Protein AF-A0A953PW38-F1 (afdb_monomer)

pLDDT: mean 79.63, std 21.84, range [25.98, 98.81]

Solvent-accessible surface area (backbone atoms only — not comparable to full-atom values): 30858 Å² total; per-residue (Å²): 134,61,75,69,64,54,51,54,52,54,49,52,48,51,52,52,52,49,69,29,78,78,33,66,77,33,68,68,48,42,51,46,54,52,52,40,50,51,35,44,78,71,71,42,42,88,65,59,38,66,59,50,48,28,37,79,62,69,68,44,61,93,84,63,48,69,90,82,49,57,63,49,63,53,50,49,49,52,41,42,56,48,45,50,48,58,67,69,76,52,94,65,93,50,64,53,44,78,42,58,53,86,99,50,66,50,70,42,79,43,77,47,83,71,95,81,75,95,79,85,88,90,78,87,85,87,84,87,85,85,82,87,82,87,85,87,83,80,90,83,88,82,82,87,78,84,79,84,82,85,83,83,84,85,82,86,80,81,89,80,88,85,79,96,81,82,89,80,78,82,82,73,69,72,65,66,69,67,60,63,70,72,63,70,76,76,78,80,77,82,62,78,68,67,54,57,63,58,55,71,72,66,78,77,76,93,74,85,73,79,56,72,85,57,68,46,36,32,30,24,36,34,62,76,89,49,69,46,68,50,100,86,69,49,70,27,35,31,41,70,54,62,48,68,48,45,65,43,78,49,81,93,60,91,43,65,58,38,81,60,50,73,55,63,32,23,21,31,32,38,56,28,33,34,51,41,80,40,51,91,54,34,20,34,38,38,42,32,37,55,28,70,49,40,18,93,94,36,91,34,85,58,44,70,80,55,48,17,17,31,34,23,50,72,82,42,80,78,35,80,64,40,32,57,29,54,69,37,74,35,48,46,22,56,32,49,44,39,43,66,73,41,54,40,45,99,87,36,27,34,34,43,38,31,39,59,70,72,30,67,21,69,39,13,28,41,40,35,38,70,13,74,96,61,45,70,77,62,49,36,36,24,28,36,93,58,66,46,69,43,87,85,71,49,71,25,40,33,52,59,51,47,41,71,47,46,82,41,80,42,84,53,76,52,41,87,54,95,49,49,75,52,54,36,15,27,34,34,29,58,30,34,36,54,43,63,34,37,92,58,28,27,32,41,38,40,34,37,55,30,68,47,46,42,29,94,90,30,65,90,38,43,73,81,51,40,22,18,32,33,26,48,73,85,42,77,78,41,69,77,38,32,58,27,57,74,37,73,34,43,28,19,49,34,78,49,77,48,69,79,43,60,48,47,100,68,24,25,46,38,35,39,34,44,48,77,34,60,58,22,74,39,10,29,42,38,40,36,69,45,76,82,115

Foldseek 3Di:
DDPVVVLVLVVVLLVVLCPDPLNVVPPLLNQLSVVQSVCQVVVNQVVPDQLCCCCVRVPDDNPDDCQPDVVSVVSVVVSQVSLVVVVVVDPDDRQWRWHDDPPGSHIDTHGDDDPPPPPDDPDDDDDDDDDDDDDDDDDDDDDDDDDDDDDDDDDDDDDDDDDDDPPPPPPPPPPPVVVVVPPPPPPPPPPPPVVVVVVVVPPDDDDPPAPDQDKAKEFALFDAPDWDQFLQRDTHHYDDQKDDFHKDAAPDDPLAAFPTCVLVRIKGKFWMKGWAFHDFAKKKKKFKDAAQQEFPPHPDDDAPLQFFKWKAKVNHTPGHRDDNRVLQVHGSHMAMAMATRHGHDPVRTTMITIGGDNHMDMTRMMIIHGDVVRFDDKAKEFLASYWDQFPVRDIHHYHHQKHDFDKDFDQFQAPDDSGSVLQRIKGKAWMKGWAAAHWAWKKKKFKDFARDACDPNHVPGAPPQWFWWKDWPNHTPDHRDDRRVQQVHGRYMDMDMDTGDGARPSRTTMITTGTPHGMGMTGMMIMGGPRVD

Radius of gyration: 30.43 Å; Cα contacts (8 Å, |Δi|>4): 992; chains: 1; bounding box: 86×75×82 Å

Mean predicted aligned error: 17.98 Å

Nearest PDB structures (foldseek):
  6a5b-assembly1_A  TM=5.036E-01  e=3.755E-19  Arabidopsis thaliana
  6a5e-assembly2_B  TM=4.915E-01  e=5.130E-18  Arabidopsis thaliana
  5uj6-assembly1_B  TM=5.896E-01  e=5.408E-12  Bacteroides uniformis str. 3978 T3 ii
  6nzg-assembly1_B  TM=5.877E-01  e=1.421E-11  Bacteroides uniformis
  5uj6-assembly1_A  TM=5.946E-01  e=2.656E-11  Bacteroides uniformis str. 3978 T3 ii

Structure (mmCIF, N/CA/C/O backbone):
data_AF-A0A953PW38-F1
#
_entry.id   AF-A0A953PW38-F1
#
loop_
_atom_site.group_PDB
_atom_site.id
_atom_site.type_symbol
_atom_site.label_atom_id
_atom_site.label_alt_id
_atom_site.label_comp_id
_atom_site.label_asym_id
_atom_site.label_entity_id
_atom_site.label_seq_id
_atom_site.pdbx_PDB_ins_code
_atom_site.Cartn_x
_atom_site.Cartn_y
_atom_site.Cartn_z
_atom_site.occupancy
_atom_site.B_iso_or_equiv
_atom_site.auth_seq_id
_atom_site.auth_comp_id
_atom_site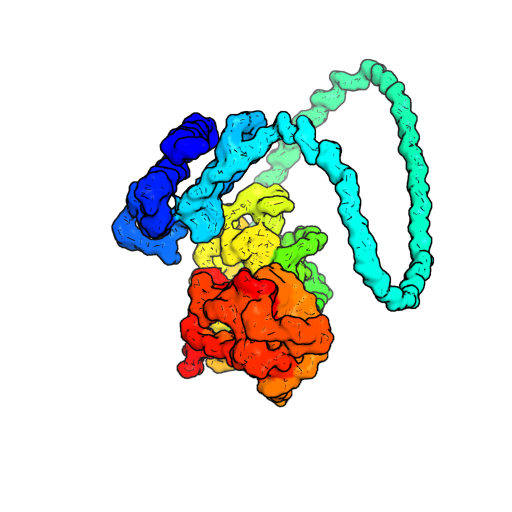.auth_asym_id
_atom_site.auth_atom_id
_atom_site.pdbx_PDB_model_num
ATOM 1 N N . MET A 1 1 ? -48.595 6.695 -4.894 1.00 50.03 1 MET A N 1
ATOM 2 C CA . MET A 1 1 ? -48.184 6.188 -6.222 1.00 50.03 1 MET A CA 1
ATOM 3 C C . MET A 1 1 ? -48.150 4.673 -6.155 1.00 50.03 1 MET A C 1
ATOM 5 O O . MET A 1 1 ? -47.625 4.145 -5.184 1.00 50.03 1 MET A O 1
ATOM 9 N N . ASN A 1 2 ? -48.799 3.990 -7.097 1.00 55.56 2 ASN A N 1
ATOM 10 C CA . ASN A 1 2 ? -48.954 2.533 -7.083 1.00 55.56 2 ASN A CA 1
ATOM 11 C C . ASN A 1 2 ? -47.621 1.867 -7.487 1.00 55.56 2 ASN A C 1
ATOM 13 O O . ASN A 1 2 ? -47.001 2.320 -8.443 1.00 55.56 2 ASN A O 1
ATOM 17 N N . GLY A 1 3 ? -47.162 0.816 -6.797 1.00 62.59 3 GLY A N 1
ATOM 18 C CA . GLY A 1 3 ? -45.821 0.234 -7.026 1.00 62.59 3 GLY A CA 1
ATOM 19 C C . GLY A 1 3 ? -45.576 -0.277 -8.457 1.00 62.59 3 GLY A C 1
ATOM 20 O O . GLY A 1 3 ? -44.450 -0.244 -8.944 1.00 62.59 3 GLY A O 1
ATOM 21 N N . GLN A 1 4 ? -46.642 -0.673 -9.158 1.00 66.56 4 GLN A N 1
ATOM 22 C CA . GLN A 1 4 ? -46.609 -1.074 -10.570 1.00 66.56 4 GLN A CA 1
ATOM 23 C C . GLN A 1 4 ? -46.288 0.086 -11.523 1.00 66.56 4 GLN A C 1
ATOM 25 O O . GLN A 1 4 ? -45.561 -0.101 -12.490 1.00 66.56 4 GLN A O 1
ATOM 30 N N . ASP A 1 5 ? -46.772 1.288 -11.220 1.00 74.81 5 ASP A N 1
ATOM 31 C CA . ASP A 1 5 ? -46.567 2.486 -12.041 1.00 74.81 5 ASP A CA 1
ATOM 32 C C . ASP A 1 5 ? -45.118 3.005 -11.956 1.00 74.81 5 ASP A C 1
ATOM 34 O O . ASP A 1 5 ? -44.585 3.582 -12.901 1.00 74.81 5 ASP A O 1
ATOM 38 N N . THR A 1 6 ? -44.431 2.751 -10.839 1.00 83.81 6 THR A N 1
ATOM 39 C CA . THR A 1 6 ? -43.003 3.074 -10.691 1.00 83.81 6 THR A CA 1
ATOM 40 C C . THR A 1 6 ? -42.117 2.119 -11.494 1.00 83.81 6 THR A C 1
ATOM 42 O O . THR A 1 6 ? -41.174 2.566 -12.139 1.00 83.81 6 THR A O 1
ATOM 45 N N . ILE A 1 7 ? -42.417 0.814 -11.493 1.00 87.06 7 ILE A N 1
ATOM 46 C CA . ILE A 1 7 ? -41.636 -0.181 -12.249 1.00 87.06 7 ILE A CA 1
ATOM 47 C C . ILE A 1 7 ? -41.755 0.065 -13.757 1.00 87.06 7 ILE A C 1
ATOM 49 O O . ILE A 1 7 ? -40.749 0.020 -14.460 1.00 87.06 7 ILE A O 1
ATOM 53 N N . GLU A 1 8 ? -42.953 0.371 -14.261 1.00 86.75 8 GLU A N 1
ATOM 54 C CA . GLU A 1 8 ? -43.141 0.671 -15.688 1.00 86.75 8 GLU A CA 1
ATOM 55 C C . GLU A 1 8 ? -42.367 1.925 -16.127 1.00 86.75 8 GLU A C 1
ATOM 57 O O . GLU A 1 8 ? -41.742 1.928 -17.187 1.00 86.75 8 GLU A O 1
ATOM 62 N N . ARG A 1 9 ? -42.286 2.956 -15.278 1.00 86.81 9 ARG A N 1
ATOM 63 C CA . ARG A 1 9 ? -41.464 4.147 -15.557 1.00 86.81 9 ARG A CA 1
ATOM 64 C C . ARG A 1 9 ? -39.959 3.873 -15.502 1.00 86.81 9 ARG A C 1
ATOM 66 O O . ARG A 1 9 ? -39.214 4.403 -16.321 1.00 86.81 9 ARG A O 1
ATOM 73 N N . GLN A 1 10 ? -39.501 2.996 -14.608 1.00 91.88 10 GLN A N 1
ATOM 74 C CA . GLN A 1 10 ? -38.104 2.539 -14.592 1.00 91.88 10 GLN A CA 1
ATOM 75 C C . GLN A 1 10 ? -37.741 1.721 -15.842 1.00 91.88 10 GLN A C 1
A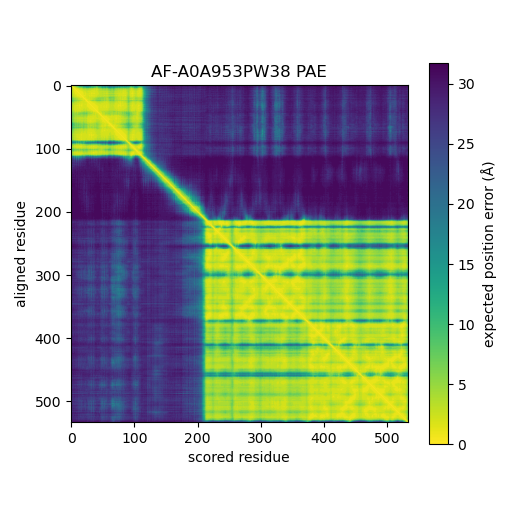TOM 77 O O . GLN A 1 10 ? -36.630 1.847 -16.356 1.00 91.88 10 GLN A O 1
ATOM 82 N N . LYS A 1 11 ? -38.668 0.900 -16.351 1.00 92.31 11 LYS A N 1
ATOM 83 C CA . LYS A 1 11 ? -38.484 0.178 -17.619 1.00 92.31 11 LYS A CA 1
ATOM 84 C C . LYS A 1 11 ? -38.402 1.133 -18.806 1.00 92.31 11 LYS A C 1
ATOM 86 O O . LYS A 1 11 ? -37.515 0.970 -19.634 1.00 92.31 11 LYS A O 1
ATOM 91 N N . ALA A 1 12 ? -39.254 2.158 -18.849 1.00 89.25 12 ALA A N 1
ATOM 92 C CA . ALA A 1 12 ? -39.191 3.186 -19.887 1.00 89.25 12 ALA A CA 1
ATOM 93 C C . ALA A 1 12 ? -37.838 3.926 -19.890 1.00 89.25 12 ALA A C 1
ATOM 95 O O . ALA A 1 12 ? -37.281 4.197 -20.954 1.00 89.25 12 ALA A O 1
ATOM 96 N N . GLU A 1 13 ? -37.273 4.195 -18.708 1.00 91.44 13 GLU A N 1
ATOM 97 C CA . GLU A 1 13 ? -35.929 4.771 -18.588 1.00 91.44 13 GLU A CA 1
ATOM 98 C C . GLU A 1 13 ? -34.847 3.818 -19.119 1.00 91.44 13 GLU A C 1
ATOM 100 O O . GLU A 1 13 ? -33.979 4.233 -19.888 1.00 91.44 13 GLU A O 1
ATOM 105 N N . LEU A 1 14 ? -34.917 2.525 -18.781 1.00 94.25 14 LEU A N 1
ATOM 106 C CA . LEU A 1 14 ? -34.009 1.521 -19.343 1.00 94.25 14 LEU A CA 1
ATOM 107 C C . LEU A 1 14 ? -34.098 1.481 -20.876 1.00 94.25 14 LEU A C 1
ATOM 109 O O . LEU A 1 14 ? -33.064 1.506 -21.543 1.00 94.25 14 LEU A O 1
ATOM 113 N N . ASP A 1 15 ? -35.302 1.469 -21.445 1.00 92.19 15 ASP A N 1
ATOM 114 C CA . ASP A 1 15 ? -35.496 1.457 -22.898 1.00 92.19 15 ASP A CA 1
ATOM 115 C C . ASP A 1 15 ? -34.897 2.705 -23.568 1.00 92.19 15 ASP A C 1
ATOM 117 O O . ASP A 1 15 ? -34.247 2.602 -24.616 1.00 92.19 15 ASP A O 1
ATOM 121 N N . SER A 1 16 ? -35.032 3.879 -22.944 1.00 89.94 16 SER A N 1
ATOM 122 C CA . SER A 1 16 ? -34.396 5.122 -23.406 1.00 89.94 16 SER A CA 1
ATOM 123 C C . SER A 1 16 ? -32.866 5.006 -23.434 1.00 89.94 16 SER A C 1
ATOM 125 O O . SER A 1 16 ? -32.219 5.317 -24.443 1.00 89.94 16 SER A O 1
ATOM 127 N N . VAL A 1 17 ? -32.273 4.458 -22.366 1.00 91.19 17 VAL A N 1
ATOM 128 C CA . VAL A 1 17 ? -30.827 4.210 -22.285 1.00 91.19 17 VAL A CA 1
ATOM 129 C C . VAL A 1 17 ? -30.381 3.244 -23.383 1.00 91.19 17 VAL A C 1
ATOM 131 O O . VAL A 1 17 ? -29.438 3.553 -24.115 1.00 91.19 17 VAL A O 1
ATOM 134 N N . LEU A 1 18 ? -31.051 2.096 -23.538 1.00 91.38 18 LEU A N 1
ATOM 135 C CA . LEU A 1 18 ? -30.659 1.041 -24.483 1.00 91.38 18 LEU A CA 1
ATOM 136 C C . LEU A 1 18 ? -30.819 1.467 -25.954 1.00 91.38 18 LEU A C 1
ATOM 138 O O . LEU A 1 18 ? -30.027 1.051 -26.805 1.00 91.38 18 LEU A O 1
ATOM 142 N N . THR A 1 19 ? -31.800 2.318 -26.266 1.00 87.44 19 THR A N 1
ATOM 143 C CA . THR A 1 19 ? -32.050 2.824 -27.631 1.00 87.44 19 THR A CA 1
ATOM 144 C C . THR A 1 19 ? -31.200 4.041 -28.008 1.00 87.44 19 THR A C 1
ATOM 146 O O . THR A 1 19 ? -31.142 4.416 -29.186 1.00 87.44 19 THR A O 1
ATOM 149 N N . SER A 1 20 ? -30.477 4.628 -27.052 1.00 88.56 20 SER A N 1
ATOM 150 C CA . SER A 1 20 ? -29.575 5.756 -27.293 1.00 88.56 20 SER A CA 1
ATOM 151 C C . SER A 1 20 ? -28.469 5.439 -28.310 1.00 88.56 20 SER A C 1
ATOM 153 O O . SER A 1 20 ? -28.047 4.294 -28.497 1.00 88.56 20 SER A O 1
ATOM 155 N N . GLU A 1 21 ? -27.941 6.461 -28.995 1.00 80.94 21 GLU A N 1
ATOM 156 C CA . GLU A 1 21 ? -26.775 6.277 -29.878 1.00 80.94 21 GLU A CA 1
ATOM 157 C C . GLU A 1 21 ? -25.558 5.725 -29.117 1.00 80.94 21 GLU A C 1
ATOM 159 O O . GLU A 1 21 ? -24.824 4.884 -29.645 1.00 80.94 21 GLU A O 1
ATOM 164 N N . ALA A 1 22 ? -25.391 6.134 -27.855 1.00 81.56 22 ALA A N 1
ATOM 165 C CA . ALA A 1 22 ? -24.320 5.656 -26.997 1.00 81.56 22 ALA A CA 1
ATOM 166 C C . ALA A 1 22 ? -24.382 4.131 -26.827 1.00 81.56 22 ALA A C 1
ATOM 168 O O . ALA A 1 22 ? -23.372 3.454 -27.045 1.00 81.56 22 ALA A O 1
ATOM 169 N N . PHE A 1 23 ? -25.541 3.565 -26.480 1.00 86.75 23 PHE A N 1
ATOM 170 C CA . PHE A 1 23 ? -25.671 2.134 -26.181 1.00 86.75 23 PHE A CA 1
ATOM 171 C C . PHE A 1 23 ? -25.887 1.250 -27.413 1.00 86.75 23 PHE A C 1
ATOM 173 O O . PHE A 1 23 ? -25.346 0.143 -27.439 1.00 86.75 23 PHE A O 1
ATOM 180 N N . ARG A 1 24 ? -26.492 1.760 -28.497 1.00 81.00 24 ARG A N 1
ATOM 181 C CA . ARG A 1 24 ? -26.634 1.019 -29.771 1.00 81.00 24 ARG A CA 1
ATOM 182 C C . ARG A 1 24 ? -25.310 0.501 -30.342 1.00 81.00 24 ARG A C 1
ATOM 184 O O . ARG A 1 24 ? -25.286 -0.548 -30.978 1.00 81.00 24 ARG A O 1
ATOM 191 N N . ARG A 1 25 ? -24.193 1.197 -30.094 1.00 80.00 25 ARG A N 1
ATOM 192 C CA . ARG A 1 25 ? -22.842 0.782 -30.531 1.00 80.00 25 ARG A CA 1
ATOM 193 C C . ARG A 1 25 ? -22.130 -0.185 -29.567 1.00 80.00 25 ARG A C 1
ATOM 195 O O . ARG A 1 25 ? -20.960 -0.487 -29.781 1.00 80.00 25 ARG A O 1
ATOM 202 N N . ALA A 1 26 ? -22.779 -0.655 -28.497 1.00 84.44 26 ALA A N 1
ATOM 203 C CA . ALA A 1 26 ? -22.187 -1.571 -27.513 1.00 84.44 26 ALA A CA 1
ATOM 204 C C . ALA A 1 26 ? -23.139 -2.724 -27.136 1.00 84.44 26 ALA A C 1
ATOM 206 O O . ALA A 1 26 ? -23.795 -2.674 -26.089 1.00 84.44 26 ALA A O 1
ATOM 207 N N . PRO A 1 27 ? -23.188 -3.798 -27.945 1.00 83.38 27 PRO A N 1
ATOM 208 C CA . PRO A 1 27 ? -24.129 -4.900 -27.741 1.00 83.38 27 PRO A CA 1
ATOM 209 C C . PRO A 1 27 ? -23.886 -5.681 -26.439 1.00 83.38 27 PRO A C 1
ATOM 211 O O . PRO A 1 27 ? -24.840 -6.138 -25.818 1.00 83.38 27 PRO A O 1
ATOM 214 N N . ASN A 1 28 ? -22.636 -5.807 -25.977 1.00 82.62 28 ASN A N 1
ATOM 215 C CA . ASN A 1 28 ? -22.327 -6.498 -24.715 1.00 82.62 28 ASN A CA 1
ATOM 216 C C . ASN A 1 28 ? -22.834 -5.722 -23.494 1.00 82.62 28 ASN A C 1
ATOM 218 O O . ASN A 1 28 ? -23.509 -6.298 -22.650 1.00 82.62 28 ASN A O 1
ATOM 222 N N . LEU A 1 29 ? -22.591 -4.409 -23.445 1.00 89.56 29 LEU A N 1
ATOM 223 C CA . LEU A 1 29 ? -23.057 -3.549 -22.350 1.00 89.56 29 LEU A CA 1
ATOM 224 C C . LEU A 1 29 ? -24.584 -3.447 -22.311 1.00 89.56 29 LEU A C 1
ATOM 226 O O . LEU A 1 29 ? -25.168 -3.422 -21.236 1.00 89.56 29 LEU A O 1
ATOM 230 N N . THR A 1 30 ? -25.221 -3.435 -23.484 1.00 91.56 30 THR A N 1
ATOM 231 C CA . THR A 1 30 ? -26.685 -3.452 -23.628 1.00 91.56 30 THR A CA 1
ATOM 232 C C . THR A 1 30 ? -27.270 -4.738 -23.042 1.00 91.56 30 THR A C 1
ATOM 234 O O . THR A 1 30 ? -28.173 -4.679 -22.211 1.00 91.56 30 THR A O 1
ATOM 237 N N . ARG A 1 31 ? -26.713 -5.906 -23.405 1.00 90.19 31 ARG A N 1
ATOM 238 C CA . ARG A 1 31 ? -27.126 -7.204 -22.842 1.00 90.19 31 ARG A CA 1
ATOM 239 C C . ARG A 1 31 ? -26.916 -7.268 -21.328 1.00 90.19 31 ARG A C 1
ATOM 241 O O . ARG A 1 31 ? -27.800 -7.736 -20.617 1.00 90.19 31 ARG A O 1
ATOM 248 N N . LEU A 1 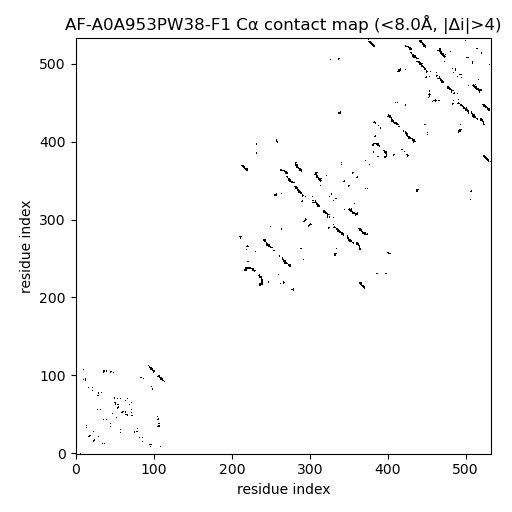32 ? -25.781 -6.760 -20.849 1.00 92.75 32 LEU A N 1
ATOM 249 C CA . LEU A 1 32 ? -25.426 -6.706 -19.430 1.00 92.75 32 LEU A CA 1
ATOM 250 C C . LEU A 1 32 ? -26.398 -5.847 -18.621 1.00 92.75 32 LEU A C 1
ATOM 252 O O . LEU A 1 32 ? -26.953 -6.322 -17.635 1.00 92.75 32 LEU A O 1
ATOM 256 N N . LEU A 1 33 ? -26.641 -4.612 -19.062 1.00 94.81 33 LEU A N 1
ATOM 257 C CA . LEU A 1 33 ? -27.555 -3.694 -18.390 1.00 94.81 33 LEU A CA 1
ATOM 258 C C . LEU A 1 33 ? -28.981 -4.249 -18.355 1.00 94.81 33 LEU A C 1
ATOM 260 O O . LEU A 1 33 ? -29.607 -4.258 -17.298 1.00 94.81 33 LEU A O 1
ATOM 264 N N . ASN A 1 34 ? -29.459 -4.773 -19.486 1.00 94.25 34 ASN A N 1
ATOM 265 C CA . ASN A 1 34 ? -30.792 -5.356 -19.579 1.00 94.25 34 ASN A CA 1
ATOM 266 C C . ASN A 1 34 ? -30.969 -6.546 -18.622 1.00 94.25 34 ASN A C 1
ATOM 268 O O . ASN A 1 34 ? -31.934 -6.590 -17.863 1.00 94.25 34 ASN A O 1
ATOM 272 N N . PHE A 1 35 ? -30.009 -7.478 -18.600 1.00 94.00 35 PHE A N 1
ATOM 273 C CA . PHE A 1 35 ? -30.049 -8.640 -17.708 1.00 94.00 35 PHE A CA 1
ATOM 274 C C . PH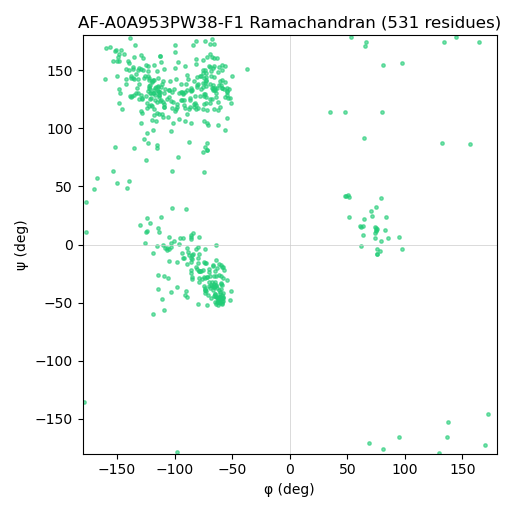E A 1 35 ? -30.072 -8.237 -16.227 1.00 94.00 35 PHE A C 1
ATOM 276 O O . PHE A 1 35 ? -30.866 -8.758 -15.443 1.00 94.00 35 PHE A O 1
ATOM 283 N N . ILE A 1 36 ? -29.224 -7.279 -15.846 1.00 94.25 36 ILE A N 1
ATOM 284 C CA . ILE A 1 36 ? -29.112 -6.779 -14.471 1.00 94.25 36 ILE A CA 1
ATOM 285 C C . ILE A 1 36 ? -30.424 -6.132 -14.006 1.00 94.25 36 ILE A C 1
ATOM 287 O O . ILE A 1 36 ? -30.915 -6.442 -12.918 1.00 94.25 36 ILE A O 1
ATOM 291 N N . CYS A 1 37 ? -31.020 -5.267 -14.831 1.00 93.88 37 CYS A N 1
ATOM 292 C CA . CYS A 1 37 ? -32.294 -4.621 -14.519 1.00 93.88 37 CYS A CA 1
ATOM 293 C C . CYS A 1 37 ? -33.455 -5.626 -14.466 1.00 93.88 37 CYS A C 1
ATOM 295 O O . CYS A 1 37 ? -34.272 -5.564 -13.549 1.00 93.88 37 CYS A O 1
ATOM 297 N N . GLN A 1 38 ? -33.487 -6.612 -15.365 1.00 93.31 38 GLN A N 1
ATOM 298 C CA . GLN A 1 38 ? -34.501 -7.665 -15.334 1.00 93.31 38 GLN A CA 1
ATOM 299 C C . GLN A 1 38 ? -34.436 -8.492 -14.039 1.00 93.31 38 GLN A C 1
ATOM 301 O O . GLN A 1 38 ? -35.443 -8.626 -13.342 1.00 93.31 38 GLN A O 1
ATOM 306 N N . LYS A 1 39 ? -33.244 -8.970 -13.651 1.00 90.44 39 LYS A N 1
ATOM 307 C CA . LYS A 1 39 ? -33.038 -9.699 -12.385 1.00 90.44 39 LYS A CA 1
ATOM 308 C C . LYS A 1 39 ? -33.400 -8.862 -11.155 1.00 90.44 39 LYS A C 1
ATOM 310 O O . LYS A 1 39 ? -33.885 -9.413 -10.166 1.00 90.44 39 LYS A O 1
ATOM 315 N N . HIS A 1 40 ? -33.190 -7.546 -11.211 1.00 91.19 40 HIS A N 1
ATOM 316 C CA . HIS A 1 40 ? -33.607 -6.623 -10.158 1.00 91.19 40 HIS A CA 1
ATOM 317 C C . HIS A 1 40 ? -35.134 -6.594 -9.992 1.00 91.19 40 HIS A C 1
ATOM 319 O O . HIS A 1 40 ? -35.619 -6.793 -8.878 1.00 91.19 40 HIS A O 1
ATOM 325 N N . TRP A 1 41 ? -35.898 -6.430 -11.077 1.00 91.00 41 TRP A N 1
ATOM 326 C CA . TRP A 1 41 ? -37.368 -6.411 -11.009 1.00 91.00 41 TRP A CA 1
ATOM 327 C C . TRP A 1 41 ? -37.992 -7.777 -10.693 1.00 91.00 41 TRP A C 1
ATOM 329 O O . TRP A 1 41 ? -39.081 -7.830 -10.129 1.00 91.00 41 TRP A O 1
ATOM 339 N N . GLU A 1 42 ? -37.297 -8.880 -10.980 1.00 89.75 42 GLU A N 1
ATOM 340 C CA . GLU A 1 42 ? -37.680 -10.230 -10.534 1.00 89.75 42 GLU A CA 1
ATOM 341 C C . GLU A 1 42 ? -37.436 -10.472 -9.028 1.00 89.75 42 GLU A C 1
ATOM 343 O O . GLU A 1 42 ? -37.753 -11.548 -8.520 1.00 89.75 42 GLU A O 1
A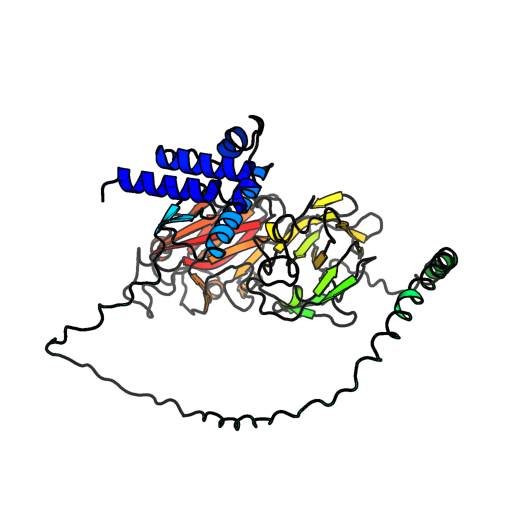TOM 348 N N . GLY A 1 43 ? -36.846 -9.510 -8.305 1.00 85.12 43 GLY A N 1
ATOM 349 C CA . GLY A 1 43 ? -36.483 -9.655 -6.890 1.00 85.12 43 GLY A CA 1
ATOM 350 C C . GLY A 1 43 ? -35.250 -10.536 -6.648 1.00 85.12 43 GLY A C 1
ATOM 351 O O . GLY A 1 43 ? -34.952 -10.884 -5.508 1.00 85.12 43 GLY A O 1
ATOM 352 N N . LYS A 1 44 ? -34.504 -10.881 -7.704 1.00 86.44 44 LYS A N 1
ATOM 353 C CA . LYS A 1 44 ? -33.351 -11.801 -7.687 1.00 86.44 44 LYS A CA 1
ATOM 354 C C . LYS A 1 44 ? -32.005 -11.071 -7.721 1.00 86.44 44 LYS A C 1
ATOM 356 O O . LYS A 1 44 ? -31.019 -11.581 -8.248 1.00 86.44 44 LYS A O 1
ATOM 361 N N . GLY A 1 45 ? -31.931 -9.871 -7.144 1.00 79.06 45 GLY A N 1
ATOM 362 C CA . GLY A 1 45 ? -30.711 -9.051 -7.139 1.00 79.06 45 GLY A CA 1
ATOM 363 C C . GLY A 1 45 ? -29.486 -9.736 -6.509 1.00 79.06 45 GLY A C 1
ATOM 364 O O . GLY A 1 45 ? -28.361 -9.485 -6.928 1.00 79.06 45 GLY A O 1
ATOM 365 N N . SER A 1 46 ? -29.690 -10.650 -5.555 1.00 77.38 46 SER A N 1
ATOM 366 C CA . SER A 1 46 ? -28.626 -11.440 -4.912 1.00 77.38 46 SER A CA 1
ATOM 367 C C . SER A 1 46 ? -28.022 -12.536 -5.807 1.00 77.38 46 SER A C 1
ATOM 369 O O . SER A 1 46 ? -26.942 -13.052 -5.504 1.00 77.38 46 SER A O 1
ATOM 371 N N . GLU A 1 47 ? -28.687 -12.892 -6.911 1.00 81.56 47 GLU A N 1
ATOM 372 C CA . GLU A 1 47 ? -28.185 -13.838 -7.918 1.00 81.56 47 GLU A CA 1
ATOM 373 C C . GLU A 1 47 ? -27.293 -13.168 -8.969 1.00 81.56 47 GLU A C 1
ATOM 375 O O . GLU A 1 47 ? -26.613 -13.858 -9.734 1.00 81.56 47 GLU A O 1
ATOM 380 N N . ILE A 1 48 ? -27.272 -11.832 -9.005 1.00 86.06 48 ILE A N 1
ATOM 381 C CA . ILE A 1 48 ? -26.393 -11.065 -9.882 1.00 86.06 48 ILE A CA 1
ATOM 382 C C . ILE A 1 48 ? -24.980 -11.171 -9.308 1.00 86.06 48 ILE A C 1
ATOM 384 O O . ILE A 1 48 ? -24.550 -10.337 -8.519 1.00 86.06 48 ILE A O 1
ATOM 388 N N . LYS A 1 49 ? -24.280 -12.250 -9.653 1.00 87.06 49 LYS A N 1
ATOM 389 C CA . LYS A 1 49 ? -22.899 -12.540 -9.254 1.00 87.06 49 LYS A CA 1
ATOM 390 C C . LYS A 1 49 ? -21.985 -12.493 -10.467 1.00 87.06 49 LYS A C 1
ATOM 392 O O . LYS A 1 49 ? -22.436 -12.619 -11.605 1.00 87.06 49 LYS A O 1
ATOM 397 N N . GLU A 1 50 ? -20.687 -12.371 -10.207 1.00 87.06 50 GLU A N 1
ATOM 398 C CA . GLU A 1 50 ? -19.684 -12.272 -11.265 1.00 87.06 50 GLU A CA 1
ATOM 399 C C . GLU A 1 50 ? -19.717 -13.481 -12.212 1.00 87.06 50 GLU A C 1
ATOM 401 O O . GLU A 1 50 ? -19.776 -13.317 -13.426 1.00 87.06 50 GLU A O 1
ATOM 406 N N . TYR A 1 51 ? -19.801 -14.690 -11.649 1.00 89.50 51 TYR A N 1
ATOM 407 C CA . TYR A 1 51 ? -19.944 -15.930 -12.413 1.00 89.50 51 TYR A CA 1
ATOM 408 C C . TYR A 1 51 ? -21.192 -15.931 -13.315 1.00 89.50 51 TYR A C 1
ATOM 410 O O . TYR A 1 51 ? -21.094 -16.205 -14.509 1.00 89.50 51 TYR A O 1
ATOM 418 N N . THR A 1 52 ? -22.357 -15.562 -12.769 1.00 89.69 52 THR A N 1
ATOM 419 C CA . THR A 1 52 ? -23.632 -15.531 -13.504 1.00 89.69 52 THR A CA 1
ATOM 420 C C . THR A 1 52 ? -23.554 -14.593 -14.707 1.00 89.69 52 THR A C 1
ATOM 422 O O . THR A 1 52 ? -23.934 -14.960 -15.814 1.00 89.69 52 THR A O 1
ATOM 425 N N . LEU A 1 53 ? -23.000 -13.391 -14.519 1.00 90.50 53 LEU A N 1
ATOM 426 C CA . LEU A 1 53 ? -22.830 -12.417 -15.600 1.00 90.50 53 LEU A CA 1
ATOM 427 C C . LEU A 1 53 ? -21.841 -12.907 -16.668 1.00 90.50 53 LEU A C 1
ATOM 429 O O . LEU A 1 53 ? -22.049 -12.667 -17.858 1.00 90.50 53 LEU A O 1
ATOM 433 N N . ALA A 1 54 ? -20.781 -13.611 -16.267 1.00 87.38 54 ALA A N 1
ATOM 434 C CA . ALA A 1 54 ? -19.792 -14.151 -17.193 1.00 87.38 54 ALA A CA 1
ATOM 435 C C . ALA A 1 54 ? -20.403 -15.202 -18.122 1.00 87.38 54 ALA A C 1
ATOM 437 O O . ALA A 1 54 ? -20.253 -15.116 -19.342 1.00 87.38 54 ALA A O 1
ATOM 438 N N . VAL A 1 55 ? -21.098 -16.180 -17.542 1.00 89.00 55 VAL A N 1
ATOM 439 C CA . VAL A 1 55 ? -21.608 -17.348 -18.265 1.00 89.00 55 VAL A CA 1
ATOM 440 C C . VAL A 1 55 ? -22.890 -17.007 -19.020 1.00 89.00 55 VAL A C 1
ATOM 442 O O . VAL A 1 55 ? -22.972 -17.235 -20.225 1.00 89.00 55 VAL A O 1
ATOM 445 N N . GLU A 1 56 ? -23.874 -16.403 -18.349 1.00 87.88 56 GLU A N 1
ATOM 446 C CA . GLU A 1 56 ? -25.206 -16.191 -18.931 1.00 87.88 56 GLU A CA 1
ATOM 447 C C . GLU A 1 56 ? -25.262 -14.996 -19.891 1.00 87.88 56 GLU A C 1
ATOM 449 O O . GLU A 1 56 ? -26.056 -14.999 -20.831 1.00 87.88 56 GLU A O 1
ATOM 454 N N . VAL A 1 57 ? -24.416 -13.976 -19.691 1.00 91.06 57 VAL A N 1
ATOM 455 C CA . VAL A 1 57 ? -24.478 -12.735 -20.483 1.00 91.06 57 VAL A CA 1
ATOM 456 C C . VAL A 1 57 ? -23.281 -12.568 -21.411 1.00 91.06 57 VAL A C 1
ATOM 458 O O . VAL A 1 57 ? -23.445 -12.231 -22.589 1.00 91.06 57 VAL A O 1
ATOM 461 N N . LEU A 1 58 ? -22.071 -12.783 -20.894 1.00 86.62 58 LEU A N 1
ATOM 462 C CA . LEU A 1 58 ? -20.829 -12.568 -21.642 1.00 86.62 58 LEU A CA 1
ATOM 463 C C . LEU A 1 58 ? -20.370 -13.813 -22.418 1.00 86.62 58 LEU A C 1
ATOM 465 O O . LEU A 1 58 ? -19.408 -13.728 -23.180 1.00 86.62 58 LEU A O 1
ATOM 469 N N . GLY A 1 59 ? -21.086 -14.936 -22.288 1.00 87.06 59 GLY A N 1
ATOM 470 C CA . GLY A 1 59 ? -20.861 -16.158 -23.061 1.00 87.06 59 GLY A CA 1
ATOM 471 C C . GLY A 1 59 ? -19.580 -16.900 -22.684 1.00 87.06 59 GLY A C 1
ATOM 472 O O . GLY A 1 59 ? -18.971 -17.543 -23.540 1.00 87.06 59 GLY A O 1
ATOM 473 N N . ARG A 1 60 ? -19.130 -16.777 -21.430 1.00 87.88 60 ARG A N 1
ATOM 474 C CA . ARG A 1 60 ? -17.997 -17.550 -20.914 1.00 87.88 60 ARG A CA 1
ATOM 475 C C . ARG A 1 60 ? -18.384 -19.017 -20.671 1.00 87.88 60 ARG A C 1
ATOM 477 O O . ARG A 1 60 ? -19.547 -19.302 -20.387 1.00 87.88 60 ARG A O 1
ATOM 484 N N . PRO A 1 61 ? -17.423 -19.949 -20.793 1.00 82.19 61 PRO A N 1
ATOM 485 C CA . PRO A 1 61 ? -17.656 -21.359 -20.500 1.00 82.19 61 PRO A CA 1
ATOM 486 C C . PRO A 1 61 ? -17.914 -21.593 -19.000 1.00 82.19 61 PRO A C 1
ATOM 488 O O . PRO A 1 61 ? -17.609 -20.749 -18.161 1.00 82.19 61 PRO A O 1
ATOM 491 N N . ALA A 1 62 ? -18.509 -22.741 -18.661 1.00 86.75 62 ALA A N 1
ATOM 492 C CA . ALA A 1 62 ? -18.966 -23.044 -17.299 1.00 86.75 62 ALA A CA 1
ATOM 493 C C . ALA A 1 62 ? -17.829 -23.196 -16.268 1.00 86.75 62 ALA A C 1
ATOM 495 O O . ALA A 1 62 ? -18.082 -23.095 -15.069 1.00 86.75 62 ALA A O 1
ATOM 496 N N . ASP A 1 63 ? -16.597 -23.419 -16.727 1.00 86.00 63 ASP A N 1
ATOM 497 C CA . ASP A 1 63 ? -15.365 -23.460 -15.931 1.00 86.00 63 ASP A CA 1
ATOM 498 C C . ASP A 1 63 ? -14.754 -22.067 -15.682 1.00 86.00 63 ASP A C 1
ATOM 500 O O . ASP A 1 63 ? -13.643 -21.964 -15.167 1.00 86.00 63 ASP A O 1
ATOM 504 N N . PHE A 1 64 ? -15.474 -20.991 -16.022 1.00 88.19 64 PHE A N 1
ATOM 505 C CA . PHE A 1 64 ? -15.072 -19.616 -15.740 1.00 88.19 64 PHE A CA 1
ATOM 506 C C . PHE A 1 64 ? -14.757 -19.398 -14.254 1.00 88.19 64 PHE A C 1
ATOM 508 O O . PHE A 1 64 ? -15.604 -19.613 -13.383 1.00 88.19 64 PHE A O 1
ATOM 515 N N . ASP A 1 65 ? -13.557 -18.879 -13.991 1.00 80.38 65 ASP A N 1
ATOM 516 C CA . ASP A 1 65 ? -13.104 -18.488 -12.662 1.00 80.38 65 ASP A CA 1
ATOM 517 C C . ASP A 1 65 ? -12.978 -16.952 -12.554 1.00 80.38 65 ASP A C 1
ATOM 519 O O . ASP A 1 65 ? -12.076 -16.358 -13.161 1.00 80.38 65 ASP A O 1
ATOM 523 N N . PRO A 1 66 ? -13.832 -16.293 -11.743 1.00 77.38 66 PRO A N 1
ATOM 524 C CA . PRO A 1 66 ? -13.753 -14.857 -11.489 1.00 77.38 66 PRO A CA 1
ATOM 525 C C . PRO A 1 66 ? -12.401 -14.382 -10.930 1.00 77.38 66 PRO A C 1
ATOM 527 O O . PRO A 1 66 ? -12.084 -13.195 -11.032 1.00 77.38 66 PRO A O 1
ATOM 530 N N . LEU A 1 67 ? -11.598 -15.250 -10.307 1.00 69.56 67 LEU A N 1
ATOM 531 C CA . LEU A 1 67 ? -10.299 -14.868 -9.741 1.00 69.56 67 LEU A CA 1
ATOM 532 C C . LEU A 1 67 ? -9.230 -14.650 -10.818 1.00 69.56 67 LEU A C 1
ATOM 534 O O . LEU A 1 67 ? -8.321 -13.845 -10.616 1.00 69.56 67 LEU A O 1
ATOM 538 N N . THR A 1 68 ? -9.351 -15.326 -11.961 1.00 64.31 68 THR A N 1
ATOM 539 C CA . THR A 1 68 ? -8.337 -15.318 -13.027 1.00 64.31 68 THR A CA 1
ATOM 540 C C . THR A 1 68 ? -8.776 -14.552 -14.273 1.00 64.31 68 THR A C 1
ATOM 542 O O . THR A 1 68 ? -7.926 -13.985 -14.960 1.00 64.31 68 THR A O 1
ATOM 545 N N . ASP A 1 69 ? -10.081 -14.463 -14.547 1.00 75.38 69 ASP A N 1
ATOM 546 C CA . ASP A 1 69 ? -10.630 -13.706 -15.676 1.00 75.38 69 ASP A CA 1
ATOM 547 C C . ASP A 1 69 ? -11.494 -12.533 -15.191 1.00 75.38 69 ASP A C 1
ATOM 549 O O . ASP A 1 69 ? -12.568 -12.692 -14.615 1.00 75.38 69 ASP A O 1
ATOM 553 N N . SER A 1 70 ? -11.012 -11.319 -15.452 1.00 85.69 70 SER A N 1
ATOM 554 C CA . SER A 1 70 ? -11.633 -10.067 -15.021 1.00 85.69 70 SER A CA 1
ATOM 555 C C . SER A 1 70 ? -12.709 -9.534 -15.971 1.00 85.69 70 SER A C 1
ATOM 557 O O . SER A 1 70 ? -13.177 -8.410 -15.769 1.00 85.69 70 SER A O 1
ATOM 559 N N . ILE A 1 71 ? -13.129 -10.291 -16.996 1.00 85.38 71 ILE A N 1
ATOM 560 C CA . ILE A 1 71 ? -14.041 -9.799 -18.044 1.00 85.38 71 ILE A CA 1
ATOM 561 C C . ILE A 1 71 ? -15.309 -9.135 -17.489 1.00 85.38 71 ILE A C 1
ATOM 563 O O . ILE A 1 71 ? -15.721 -8.090 -17.992 1.00 85.38 71 ILE A O 1
ATOM 567 N N . VAL A 1 72 ? -15.909 -9.683 -16.429 1.00 84.69 72 VAL A N 1
ATOM 568 C CA . VAL A 1 72 ? -17.140 -9.131 -15.846 1.00 84.69 72 VAL A CA 1
ATOM 569 C C . VAL A 1 72 ? -16.867 -7.815 -15.128 1.00 84.69 72 VAL A C 1
ATOM 571 O O . VAL A 1 72 ? -17.618 -6.857 -15.315 1.00 84.69 72 VAL A O 1
ATOM 574 N N . ARG A 1 73 ? -15.777 -7.732 -14.349 1.00 85.44 73 ARG A N 1
ATOM 575 C CA . ARG A 1 73 ? -15.338 -6.485 -13.697 1.00 85.44 73 ARG A CA 1
ATOM 576 C C . ARG A 1 73 ? -15.074 -5.390 -14.730 1.00 85.44 73 ARG A C 1
ATOM 578 O O . ARG A 1 73 ? -15.556 -4.271 -14.557 1.00 85.44 73 ARG A O 1
ATOM 585 N N . VAL A 1 74 ? -14.403 -5.735 -15.829 1.00 80.00 74 VAL A N 1
ATOM 586 C CA . VAL A 1 74 ? -14.090 -4.810 -16.929 1.00 80.00 74 VAL A CA 1
ATOM 587 C C . VAL A 1 74 ? -15.359 -4.328 -17.641 1.00 80.00 74 VAL A C 1
ATOM 589 O O . VAL A 1 74 ? -15.540 -3.123 -17.830 1.00 80.00 74 VAL A O 1
ATOM 592 N N . GLU A 1 75 ? -16.265 -5.231 -18.026 1.00 86.75 75 GLU A N 1
ATOM 593 C CA . GLU A 1 75 ? -17.500 -4.859 -18.733 1.00 86.75 75 GLU A CA 1
ATOM 594 C C . GLU A 1 75 ? -18.469 -4.077 -17.833 1.00 86.75 75 GLU A C 1
ATOM 596 O O . GLU A 1 75 ? -19.095 -3.122 -18.292 1.00 86.75 75 GLU A O 1
ATOM 601 N N . LEU A 1 76 ? -18.538 -4.383 -16.535 1.00 86.44 76 LEU A N 1
ATOM 602 C CA . LEU A 1 76 ? -19.315 -3.588 -15.580 1.00 86.44 76 LEU A CA 1
ATOM 603 C C . LEU A 1 76 ? -18.724 -2.205 -15.322 1.00 86.44 76 LEU A C 1
ATOM 605 O O . LEU A 1 76 ? -19.481 -1.244 -15.186 1.00 86.44 76 LEU A O 1
ATOM 609 N N . HIS A 1 77 ? -17.398 -2.075 -15.263 1.00 82.56 77 HIS A N 1
ATOM 610 C CA . HIS A 1 77 ? -16.758 -0.763 -15.182 1.00 82.56 77 HIS A CA 1
ATOM 611 C C . HIS A 1 77 ? -17.099 0.074 -16.423 1.00 82.56 77 HIS A C 1
ATOM 613 O O . HIS A 1 77 ? -17.556 1.212 -16.302 1.00 82.56 77 HIS A O 1
ATOM 619 N N . ARG A 1 78 ? -16.986 -0.516 -17.622 1.00 88.25 78 ARG A N 1
ATOM 620 C CA . ARG A 1 78 ? -17.401 0.127 -18.881 1.00 88.25 78 ARG A CA 1
ATOM 621 C C . ARG A 1 78 ? -18.874 0.519 -18.862 1.00 88.25 78 ARG A C 1
ATOM 623 O O . ARG A 1 78 ? -19.203 1.611 -19.315 1.00 88.25 78 ARG A O 1
ATOM 630 N N . LEU A 1 79 ? -19.749 -0.3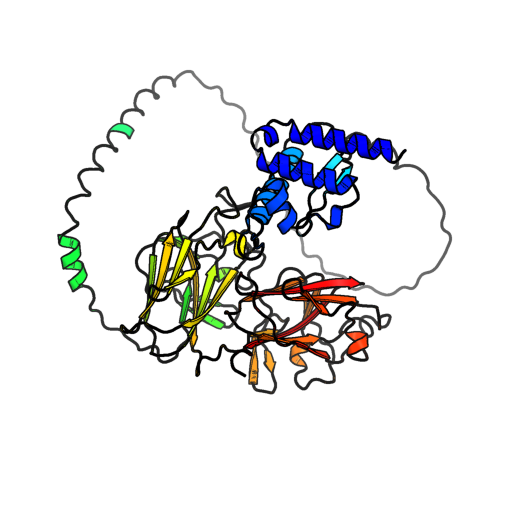36 -18.332 1.00 90.88 79 LEU A N 1
ATOM 631 C CA . LEU A 1 79 ? -21.172 -0.036 -18.197 1.00 90.88 79 LEU A CA 1
ATOM 632 C C . LEU A 1 79 ? -21.407 1.170 -17.273 1.00 90.88 79 LEU A C 1
ATOM 634 O O . LEU A 1 79 ? -22.136 2.082 -17.656 1.00 90.88 79 LEU A O 1
ATOM 638 N N . ARG A 1 80 ? -20.751 1.221 -16.105 1.00 89.88 80 ARG A N 1
ATOM 639 C CA . ARG A 1 80 ? -20.833 2.348 -15.154 1.00 89.88 80 ARG A CA 1
ATOM 640 C C . ARG A 1 80 ? -20.382 3.664 -15.778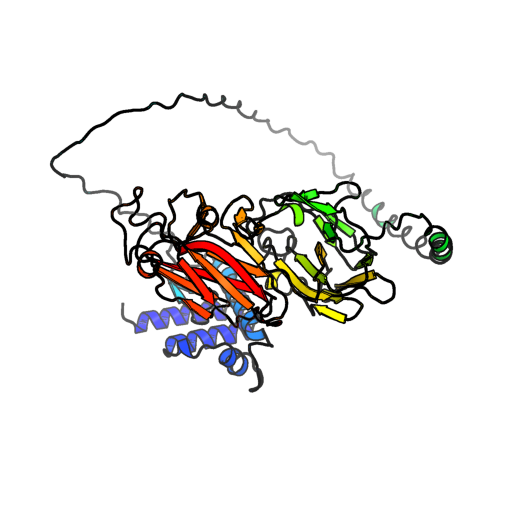 1.00 89.88 80 ARG A C 1
ATOM 642 O O . ARG A 1 80 ? -21.119 4.645 -15.727 1.00 89.88 80 ARG A O 1
ATOM 649 N N . GLU A 1 81 ? -19.207 3.680 -16.403 1.00 85.25 81 GLU A N 1
ATOM 650 C CA . GLU A 1 81 ? -18.678 4.884 -17.054 1.00 85.25 81 GLU A CA 1
ATOM 651 C C . GLU A 1 81 ? -19.554 5.329 -18.226 1.00 85.25 81 GLU A C 1
ATOM 653 O O . GLU A 1 81 ? -19.744 6.524 -18.450 1.00 85.25 81 GLU A O 1
ATOM 658 N N . LYS A 1 82 ? -20.144 4.380 -18.958 1.00 88.75 82 LYS A N 1
ATOM 659 C CA . LYS A 1 82 ? -21.026 4.696 -20.079 1.00 88.75 82 LYS A CA 1
ATOM 660 C C . LYS A 1 82 ? -22.379 5.240 -19.635 1.00 88.75 82 LYS A C 1
ATOM 662 O O . LYS A 1 82 ? -22.844 6.198 -20.242 1.00 88.75 82 LYS A O 1
ATOM 667 N N . LEU A 1 83 ? -22.969 4.688 -18.573 1.00 90.00 83 LEU A N 1
ATOM 668 C CA . LEU A 1 83 ? -24.158 5.254 -17.925 1.00 90.00 83 LEU A CA 1
ATOM 669 C C . LEU A 1 83 ? -23.869 6.661 -17.399 1.00 90.00 83 LEU A C 1
ATOM 671 O O . LEU A 1 83 ? -24.645 7.579 -17.638 1.00 90.00 83 LEU A O 1
ATOM 675 N N . LYS A 1 84 ? -22.720 6.855 -16.743 1.00 86.88 84 LYS A N 1
ATOM 676 C CA . LYS A 1 84 ? -22.302 8.164 -16.234 1.00 86.88 84 LYS A CA 1
ATOM 677 C C . LYS A 1 84 ? -22.205 9.201 -17.351 1.00 86.88 84 LYS A C 1
ATOM 679 O O . LYS A 1 84 ? -22.774 10.271 -17.202 1.00 86.88 84 LYS A O 1
ATOM 684 N N . ARG A 1 85 ? -21.543 8.877 -18.466 1.00 83.44 85 ARG A N 1
ATOM 685 C CA . ARG A 1 85 ? -21.448 9.778 -19.630 1.00 83.44 85 ARG A CA 1
ATOM 686 C C . ARG A 1 85 ? -22.804 10.034 -20.270 1.00 83.44 85 ARG A C 1
ATOM 688 O O . ARG A 1 85 ? -23.138 11.181 -20.519 1.00 83.44 85 ARG A O 1
ATOM 695 N N . TYR A 1 86 ? -23.601 8.980 -20.456 1.00 86.12 86 TYR A N 1
ATOM 696 C CA . TYR A 1 86 ? -24.958 9.104 -20.981 1.00 86.12 86 TYR A CA 1
ATOM 697 C C . TYR A 1 86 ? -25.766 10.134 -20.182 1.00 86.12 86 TYR A C 1
ATOM 699 O O . TYR A 1 86 ? -26.301 11.056 -20.776 1.00 86.12 86 TYR A O 1
ATOM 707 N N . TYR A 1 87 ? -25.752 10.068 -18.848 1.00 85.88 87 TYR A N 1
ATOM 708 C CA . TYR A 1 87 ? -26.462 11.032 -18.001 1.00 85.88 87 TYR A CA 1
ATOM 709 C C . TYR A 1 87 ? -25.748 12.382 -17.795 1.00 85.88 87 TYR A C 1
ATOM 711 O O . TYR A 1 87 ? -26.357 13.300 -17.255 1.00 85.88 87 TYR A O 1
ATOM 719 N N . GLN A 1 88 ? -24.475 12.520 -18.178 1.00 78.44 88 GLN A N 1
ATOM 720 C CA . GLN A 1 88 ? -23.733 13.790 -18.125 1.00 78.44 88 GLN A CA 1
ATOM 721 C C . GLN A 1 88 ? -23.963 14.659 -19.366 1.00 78.44 88 GLN A C 1
ATOM 723 O O . GLN A 1 88 ? -23.905 15.880 -19.259 1.00 78.44 88 GLN A O 1
ATOM 728 N N . ASP A 1 89 ? -24.229 14.032 -20.513 1.00 63.25 89 ASP A N 1
ATOM 729 C CA . ASP A 1 89 ? -24.342 14.695 -21.818 1.00 63.25 89 ASP A CA 1
ATOM 730 C C . ASP A 1 89 ? -25.791 15.102 -22.174 1.00 63.25 89 ASP A C 1
ATOM 732 O O . ASP A 1 89 ? -26.056 15.555 -23.289 1.00 63.25 89 ASP A O 1
ATOM 736 N N . LEU A 1 90 ? -26.749 14.930 -21.255 1.00 62.06 90 LEU A N 1
ATOM 737 C CA . LEU A 1 90 ? -28.177 15.136 -21.513 1.00 62.06 90 LEU A CA 1
ATOM 738 C C . LEU A 1 90 ? -28.724 16.389 -20.811 1.00 62.06 90 LEU A C 1
ATOM 740 O O . LEU A 1 90 ? -28.817 16.434 -19.590 1.00 62.06 90 LEU A O 1
ATOM 744 N N . ASP A 1 91 ? -29.209 17.344 -21.613 1.00 54.28 91 ASP A N 1
ATOM 745 C CA . ASP A 1 91 ? -30.141 18.420 -21.211 1.00 54.28 91 ASP A CA 1
ATOM 746 C C . ASP A 1 91 ? -31.609 17.918 -21.119 1.00 54.28 91 ASP A C 1
ATOM 748 O O . ASP A 1 91 ? -32.548 18.703 -20.973 1.00 54.28 91 ASP A O 1
ATOM 752 N N . GLN A 1 92 ? -31.847 16.607 -21.265 1.00 54.47 92 GLN A N 1
ATOM 753 C CA . GLN A 1 92 ? -33.189 16.023 -21.372 1.00 54.47 92 GLN A CA 1
ATOM 754 C C . GLN A 1 92 ? -33.799 15.658 -20.011 1.00 54.47 92 GLN A C 1
ATOM 756 O O . GLN A 1 92 ? -33.116 15.242 -19.077 1.00 54.47 92 GLN A O 1
ATOM 761 N N . GLN A 1 93 ? -35.123 15.804 -19.919 1.00 63.59 93 GLN A N 1
ATOM 762 C CA . GLN A 1 93 ? -35.933 15.509 -18.736 1.00 63.59 93 GLN A CA 1
ATOM 763 C C . GLN A 1 93 ? -36.042 13.992 -18.494 1.00 63.59 93 GLN A C 1
ATOM 765 O O . GLN A 1 93 ? -37.035 13.368 -18.858 1.00 63.59 93 GLN A O 1
ATOM 770 N N . HIS A 1 94 ? -35.019 13.398 -17.880 1.00 76.88 94 HIS A N 1
ATOM 771 C CA . HIS A 1 94 ? -35.061 12.023 -17.378 1.00 76.88 94 HIS A CA 1
ATOM 772 C C . HIS A 1 94 ? -35.631 12.005 -15.963 1.00 76.88 94 HIS A C 1
ATOM 774 O O . HIS A 1 94 ? -35.029 12.577 -15.058 1.00 76.88 94 HIS A O 1
ATOM 780 N N . GLU A 1 95 ? -36.764 11.333 -15.745 1.00 79.00 95 GLU A N 1
ATOM 781 C CA . GLU A 1 95 ? -37.359 11.199 -14.404 1.00 79.00 95 GLU A CA 1
ATOM 782 C C . GLU A 1 95 ? -36.458 10.379 -13.464 1.00 79.00 95 GLU A C 1
ATOM 784 O O . GLU A 1 95 ? -36.363 10.684 -12.274 1.00 79.00 95 GLU A O 1
ATOM 789 N N . PHE A 1 96 ? -35.746 9.382 -14.001 1.00 84.00 96 PHE A N 1
ATOM 790 C CA . PHE A 1 96 ? -34.826 8.527 -13.254 1.00 84.00 96 PHE A CA 1
ATOM 791 C C . PHE A 1 96 ? -33.441 8.487 -13.899 1.00 84.00 96 PHE A C 1
ATOM 793 O O . PHE A 1 96 ? -33.306 8.542 -15.115 1.00 84.00 96 PHE A O 1
ATOM 800 N N . ARG A 1 97 ? -32.408 8.294 -13.078 1.00 90.25 97 ARG A N 1
ATOM 801 C CA . ARG A 1 97 ? -31.069 7.892 -13.517 1.00 90.25 97 ARG A CA 1
ATOM 802 C C . ARG A 1 97 ? -30.754 6.485 -13.026 1.00 90.25 97 ARG A C 1
ATOM 804 O O . ARG A 1 97 ? -30.914 6.189 -11.837 1.00 90.25 97 ARG A O 1
ATOM 811 N N . ILE A 1 98 ? -30.268 5.634 -13.925 1.00 92.31 98 ILE A N 1
ATOM 812 C CA . ILE A 1 98 ? -29.786 4.294 -13.580 1.00 92.31 98 ILE A CA 1
ATOM 813 C C . ILE A 1 98 ? -28.345 4.391 -13.075 1.00 92.31 98 ILE A C 1
ATOM 815 O O . ILE A 1 98 ? -27.446 4.828 -13.796 1.00 92.31 98 ILE A O 1
ATOM 819 N N . GLN A 1 99 ? -28.109 3.949 -11.842 1.00 89.94 99 GLN A N 1
ATOM 820 C CA . GLN A 1 99 ? -26.791 3.925 -11.216 1.00 89.94 99 GLN A CA 1
ATOM 821 C C . GLN A 1 99 ? -26.408 2.508 -10.782 1.00 89.94 99 GLN A C 1
ATOM 823 O O . GLN A 1 99 ? -27.177 1.800 -10.144 1.00 89.94 99 GLN A O 1
ATOM 828 N N . LEU A 1 100 ? -25.170 2.115 -11.081 1.00 87.00 100 LEU A N 1
ATOM 829 C CA . LEU A 1 100 ? -24.554 0.883 -10.585 1.00 87.00 100 LEU A CA 1
ATOM 830 C C . LEU A 1 100 ? -23.399 1.266 -9.655 1.00 87.00 100 LEU A C 1
ATOM 832 O O . LEU A 1 100 ? -22.400 1.830 -10.112 1.00 87.00 100 LEU A O 1
ATOM 836 N N . ARG A 1 101 ? -23.513 0.986 -8.352 1.00 78.50 101 ARG A N 1
ATOM 837 C CA . ARG A 1 101 ? -22.452 1.313 -7.381 1.00 78.50 101 ARG A CA 1
ATOM 838 C C . ARG A 1 101 ? -21.225 0.430 -7.585 1.00 78.50 101 ARG A C 1
ATOM 840 O O . ARG A 1 101 ? -21.326 -0.685 -8.090 1.00 78.50 101 ARG A O 1
ATOM 847 N N . SER A 1 102 ? -20.052 0.929 -7.194 1.00 69.56 102 SER A N 1
ATOM 848 C CA . SER A 1 102 ? -18.856 0.085 -7.115 1.00 69.56 102 SER A CA 1
ATOM 849 C C . SER A 1 102 ? -19.040 -0.978 -6.027 1.00 69.56 102 SER A C 1
ATOM 851 O O . SER A 1 102 ? -19.690 -0.716 -5.019 1.00 69.56 102 SER A O 1
ATOM 853 N N . GLY A 1 103 ? -18.520 -2.185 -6.250 1.00 63.59 103 GLY A N 1
ATOM 854 C CA . GLY A 1 103 ? -18.670 -3.318 -5.328 1.00 63.59 103 GLY A CA 1
ATOM 855 C C . GLY A 1 103 ? -20.045 -4.002 -5.331 1.00 63.59 103 GLY A C 1
ATOM 856 O O . GLY A 1 103 ? -20.177 -5.071 -4.745 1.00 63.59 103 GLY A O 1
ATOM 857 N N . THR A 1 104 ? -21.053 -3.450 -6.018 1.00 75.69 104 THR A N 1
ATOM 858 C CA . THR A 1 104 ? -22.369 -4.087 -6.185 1.00 75.69 104 THR A CA 1
ATOM 859 C C . THR A 1 104 ? -22.723 -4.243 -7.661 1.00 75.69 104 THR A C 1
ATOM 861 O O . THR A 1 104 ? -22.251 -3.495 -8.524 1.00 75.69 104 THR A O 1
ATOM 864 N N . TYR A 1 105 ? -23.558 -5.235 -7.958 1.00 82.75 105 TYR A N 1
ATOM 865 C CA . TYR A 1 105 ? -24.059 -5.494 -9.311 1.00 82.75 105 TYR A CA 1
ATOM 866 C C . TYR A 1 105 ? -25.550 -5.178 -9.468 1.00 82.75 105 TYR A C 1
ATOM 868 O O . TYR A 1 105 ? -26.100 -5.325 -10.553 1.00 82.75 105 TYR A O 1
ATOM 876 N N . VAL A 1 106 ? -26.200 -4.731 -8.392 1.00 87.56 106 VAL A N 1
ATOM 877 C CA . VAL A 1 106 ? -27.624 -4.390 -8.369 1.00 87.56 106 VAL A CA 1
ATOM 878 C C . VAL A 1 106 ? -27.803 -2.934 -8.827 1.00 87.56 106 VAL A C 1
ATOM 880 O O . VAL A 1 106 ? -27.080 -2.065 -8.330 1.00 87.56 106 VAL A O 1
ATOM 883 N N . PRO A 1 107 ? -28.737 -2.646 -9.752 1.00 91.50 107 PRO A N 1
ATOM 884 C CA . PRO A 1 107 ? -29.012 -1.293 -10.213 1.00 91.50 107 PRO A CA 1
ATOM 885 C C . PRO A 1 107 ? -29.858 -0.523 -9.198 1.00 91.50 107 PRO A C 1
ATOM 887 O O . PRO A 1 107 ? -30.757 -1.074 -8.563 1.00 91.50 107 PRO A O 1
ATOM 890 N N . GLU A 1 108 ? -29.588 0.772 -9.092 1.00 91.50 108 GLU A N 1
ATOM 891 C CA . GLU A 1 108 ? -30.397 1.746 -8.365 1.00 91.50 108 GLU A CA 1
ATOM 892 C C . GLU A 1 108 ? -31.007 2.740 -9.355 1.00 91.50 108 GLU A C 1
ATOM 894 O O . GLU A 1 108 ? -30.301 3.309 -10.188 1.00 91.50 108 GLU A O 1
ATOM 899 N N . PHE A 1 109 ? -32.315 2.973 -9.243 1.00 91.62 109 PHE A N 1
ATOM 900 C CA . PHE A 1 109 ? -33.035 3.986 -10.015 1.00 91.62 109 PHE A CA 1
ATOM 901 C C . PHE A 1 109 ? -33.267 5.202 -9.123 1.00 91.62 109 PHE A C 1
ATOM 903 O O . PHE A 1 109 ? -34.101 5.165 -8.216 1.00 91.62 109 PHE A O 1
ATOM 910 N N . LEU A 1 110 ? -32.505 6.270 -9.346 1.00 88.88 110 LEU A N 1
ATOM 911 C CA . LEU A 1 110 ? -32.579 7.482 -8.530 1.00 88.88 110 LEU A CA 1
ATOM 912 C C . LEU A 1 110 ? -33.414 8.552 -9.244 1.00 88.88 110 LEU A C 1
ATOM 914 O O . LEU A 1 110 ? -33.172 8.771 -10.427 1.00 88.88 110 LEU A O 1
ATOM 918 N N . PRO A 1 111 ? -34.351 9.239 -8.570 1.00 83.44 111 PRO A N 1
ATOM 919 C CA . PRO A 1 111 ? -35.111 10.323 -9.186 1.00 83.44 111 PRO A CA 1
ATOM 920 C C . PRO A 1 111 ? -34.201 11.517 -9.520 1.00 83.44 111 PRO A C 1
ATOM 922 O O . PRO A 1 111 ? -33.352 11.904 -8.709 1.00 83.44 111 PRO A O 1
ATOM 925 N N . THR A 1 112 ? -34.374 12.113 -10.698 1.00 72.56 112 THR A N 1
ATOM 926 C CA . THR A 1 112 ? -33.652 13.326 -11.116 1.00 72.56 112 THR A CA 1
ATOM 927 C C . THR A 1 112 ? -34.482 14.547 -10.727 1.00 72.56 112 THR A C 1
ATOM 929 O O . THR A 1 112 ? -35.647 14.643 -11.099 1.00 72.56 112 THR A O 1
ATOM 932 N N . GLN A 1 113 ? -33.927 15.491 -9.961 1.00 56.81 113 GLN A N 1
ATOM 933 C CA . GLN A 1 113 ? -34.662 16.720 -9.649 1.00 56.81 113 GLN A CA 1
ATOM 934 C C . GLN A 1 113 ? -34.693 17.632 -10.878 1.00 56.81 113 GLN A C 1
ATOM 936 O O . GLN A 1 113 ? -33.642 18.035 -11.377 1.00 56.81 113 GLN A O 1
ATOM 941 N N . THR A 1 114 ? -35.889 17.962 -11.363 1.00 42.97 114 THR A N 1
ATOM 942 C CA . THR A 1 114 ? -36.083 18.927 -12.449 1.00 42.97 114 THR A CA 1
ATOM 943 C C . THR A 1 114 ? -35.603 20.313 -11.994 1.00 42.97 114 THR A C 1
ATOM 945 O O . THR A 1 114 ? -36.066 20.795 -10.956 1.00 42.97 114 THR A O 1
ATOM 948 N N . PRO A 1 115 ? -34.718 21.007 -12.733 1.00 40.94 115 PRO A N 1
ATOM 949 C CA . PRO A 1 115 ? -34.411 22.405 -12.457 1.00 40.94 115 PRO A CA 1
ATOM 950 C C . PRO A 1 115 ? -35.618 23.254 -12.875 1.00 40.94 115 PRO A C 1
ATOM 952 O O . PRO A 1 115 ? -35.732 23.690 -14.016 1.00 40.94 115 PRO A O 1
ATOM 955 N N . GLY A 1 116 ? -36.570 23.417 -11.957 1.00 39.38 116 GLY A N 1
ATOM 956 C CA . GLY A 1 116 ? -37.817 24.127 -12.235 1.00 39.38 116 GLY A CA 1
ATOM 957 C C . GLY A 1 116 ? -38.779 24.298 -11.063 1.00 39.38 116 GLY A C 1
ATOM 958 O O . GLY A 1 116 ? -39.899 24.720 -11.313 1.00 39.38 116 GLY A O 1
ATOM 959 N N . ASP A 1 117 ? -38.380 24.009 -9.817 1.00 36.53 117 ASP A N 1
ATOM 960 C CA . ASP A 1 117 ? -39.254 24.247 -8.656 1.00 36.53 117 ASP A CA 1
ATOM 961 C C . ASP A 1 117 ? -38.502 24.765 -7.416 1.00 36.53 117 ASP A C 1
ATOM 963 O O . ASP A 1 117 ? -38.662 24.294 -6.295 1.00 36.53 117 ASP A O 1
ATOM 967 N N . ASN A 1 118 ? -37.660 25.784 -7.621 1.00 38.69 118 ASN A N 1
ATOM 968 C CA . ASN A 1 118 ? -37.322 26.736 -6.559 1.00 38.69 118 ASN A CA 1
ATOM 969 C C . ASN A 1 118 ? -38.214 27.967 -6.729 1.00 38.69 118 ASN A C 1
ATOM 971 O O . ASN A 1 118 ? -37.793 29.012 -7.225 1.00 38.69 118 ASN A O 1
ATOM 975 N N . GLY A 1 119 ? -39.475 27.800 -6.340 1.00 39.56 119 GLY A N 1
ATOM 976 C CA . GLY A 1 119 ? -40.515 28.813 -6.429 1.00 39.56 119 GLY A CA 1
ATOM 977 C C . GLY A 1 119 ? -41.560 28.670 -5.328 1.00 39.56 119 GLY A C 1
ATOM 978 O O . GLY A 1 119 ? -42.743 28.642 -5.627 1.00 39.56 119 GLY A O 1
ATOM 979 N N . GLY A 1 120 ? -41.137 28.611 -4.058 1.00 35.75 120 GLY A N 1
ATOM 980 C CA . GLY A 1 120 ? -42.029 28.900 -2.927 1.00 35.75 120 GLY A CA 1
ATOM 981 C C . GLY A 1 120 ? -42.013 27.891 -1.782 1.00 35.75 120 GLY A C 1
ATOM 982 O O . GLY A 1 120 ? -42.876 27.031 -1.712 1.00 35.75 120 GLY A O 1
ATOM 983 N N . ALA A 1 121 ? -41.095 28.075 -0.828 1.00 32.66 121 ALA A N 1
ATOM 984 C CA . ALA A 1 121 ? -41.300 27.730 0.587 1.00 32.66 121 ALA A CA 1
ATOM 985 C C . ALA A 1 121 ? -40.190 28.353 1.456 1.00 32.66 121 ALA A C 1
ATOM 987 O O . ALA A 1 121 ? -39.449 27.666 2.151 1.00 32.66 121 ALA A O 1
ATOM 988 N N . ALA A 1 122 ? -40.042 29.676 1.389 1.00 33.84 122 ALA A N 1
ATOM 989 C CA . ALA A 1 122 ? -39.219 30.431 2.331 1.00 33.84 122 ALA A CA 1
ATOM 990 C C . ALA A 1 122 ? -39.908 31.752 2.701 1.00 33.84 122 ALA A C 1
ATOM 992 O O . ALA A 1 122 ? -39.334 32.824 2.544 1.00 33.84 122 ALA A O 1
ATOM 993 N N . GLN A 1 123 ? -41.161 31.680 3.172 1.00 30.62 123 GLN A N 1
ATOM 994 C CA . GLN A 1 123 ? -41.731 32.712 4.042 1.00 30.62 123 GLN A CA 1
ATOM 995 C C . GLN A 1 123 ? -42.956 32.198 4.819 1.00 30.62 123 GLN A C 1
ATOM 997 O O . GLN A 1 123 ? -43.782 31.483 4.263 1.00 30.62 123 GLN A O 1
ATOM 1002 N N . ALA A 1 124 ? -43.052 32.646 6.079 1.00 27.16 124 ALA A N 1
ATOM 1003 C CA . ALA A 1 124 ? -43.971 32.270 7.166 1.00 27.16 124 ALA A CA 1
ATOM 1004 C C . ALA A 1 124 ? -43.562 30.961 7.883 1.00 27.16 124 ALA A C 1
ATOM 1006 O O . ALA A 1 124 ? -43.547 29.896 7.290 1.00 27.16 124 ALA A O 1
ATOM 1007 N N . LEU A 1 125 ? -43.165 30.964 9.159 1.00 29.56 125 LEU A N 1
ATOM 1008 C CA . LEU A 1 125 ? -43.798 31.634 10.297 1.00 29.56 125 LEU A CA 1
ATOM 1009 C C . LEU A 1 125 ? -42.764 32.078 11.344 1.00 29.56 125 LEU A C 1
ATOM 1011 O O . LEU A 1 125 ? -41.902 31.307 11.759 1.00 29.56 125 LEU A O 1
ATOM 1015 N N . ALA A 1 126 ? -42.905 33.323 11.794 1.00 28.08 126 ALA A N 1
ATOM 1016 C CA . ALA A 1 126 ? -42.236 33.865 12.965 1.00 28.08 126 ALA A CA 1
ATOM 1017 C C . ALA A 1 126 ? -43.101 33.661 14.225 1.00 28.08 126 ALA A C 1
ATOM 1019 O O . ALA A 1 126 ? -44.264 34.058 14.234 1.00 28.08 126 ALA A O 1
ATOM 1020 N N . GLY A 1 127 ? -42.464 33.135 15.281 1.00 26.81 127 GLY A N 1
ATOM 1021 C CA . GLY A 1 127 ? -42.716 33.405 16.707 1.00 26.81 127 GLY A CA 1
ATOM 1022 C C . GLY A 1 127 ? -43.608 32.418 17.490 1.00 26.81 127 GLY A C 1
ATOM 1023 O O . GLY A 1 127 ? -44.487 31.804 16.891 1.00 26.81 127 GLY A O 1
ATOM 1024 N N . PRO A 1 128 ? -43.487 32.327 18.839 1.00 33.50 128 PRO A N 1
ATOM 1025 C CA . PRO A 1 128 ? -42.397 32.759 19.733 1.00 33.50 128 PRO A CA 1
ATOM 1026 C C . PRO A 1 128 ? -41.859 31.606 20.623 1.00 33.50 128 PRO A C 1
ATOM 1028 O O . PRO A 1 128 ? -42.590 30.679 20.961 1.00 33.50 128 PRO A O 1
ATOM 1031 N N . VAL A 1 129 ? -40.598 31.675 21.069 1.00 29.80 129 VAL A N 1
ATOM 1032 C CA . VAL A 1 129 ? -40.092 30.818 22.161 1.00 29.80 129 VAL A CA 1
ATOM 1033 C C . VAL A 1 129 ? -39.732 31.703 23.345 1.00 29.80 129 VAL A C 1
ATOM 1035 O O . VAL A 1 129 ? -38.960 32.650 23.216 1.00 29.80 129 VAL A O 1
ATOM 1038 N N . ALA A 1 130 ? -40.370 31.392 24.469 1.00 29.23 130 ALA A N 1
ATOM 1039 C CA . ALA A 1 130 ? -40.191 32.017 25.761 1.00 29.23 130 ALA A CA 1
ATOM 1040 C C . ALA A 1 130 ? -38.939 31.484 26.477 1.00 29.23 130 ALA A C 1
ATOM 1042 O O . ALA A 1 130 ? -38.667 30.287 26.470 1.00 29.23 130 ALA A O 1
ATOM 1043 N N . ASP A 1 131 ? -38.245 32.440 27.085 1.00 25.98 131 ASP A N 1
ATOM 1044 C CA . ASP A 1 131 ? -37.534 32.441 28.364 1.00 25.98 131 ASP A CA 1
ATOM 1045 C C . ASP A 1 131 ? -36.560 31.317 28.782 1.00 25.98 131 ASP A C 1
ATOM 1047 O O . ASP A 1 131 ? -36.950 30.239 29.224 1.00 25.98 131 ASP A O 1
ATOM 1051 N N . SER A 1 132 ? -35.299 31.769 28.874 1.00 27.48 132 SER A N 1
ATOM 1052 C CA . SER A 1 132 ? -34.391 31.642 30.030 1.00 27.48 132 SER A CA 1
ATOM 1053 C C . SER A 1 132 ? -33.611 30.327 30.266 1.00 27.48 132 SER A C 1
ATOM 1055 O O . SER A 1 132 ? -34.097 29.243 29.960 1.00 27.48 132 SER A O 1
ATOM 1057 N N . PRO A 1 133 ? -32.449 30.370 30.964 1.00 38.22 133 PRO A N 1
ATOM 1058 C CA . PRO A 1 133 ? -31.491 31.473 31.082 1.00 38.22 133 PRO A CA 1
ATOM 1059 C C . PRO A 1 133 ? -30.009 31.066 30.907 1.00 38.22 133 PRO A C 1
ATOM 1061 O O . PRO A 1 133 ? -29.619 29.903 30.836 1.00 38.22 133 PRO A O 1
ATOM 1064 N N . GLU A 1 134 ? -29.214 32.128 30.846 1.00 28.14 134 GLU A N 1
ATOM 1065 C CA . GLU A 1 134 ? -27.762 32.279 30.856 1.00 28.14 134 GLU A CA 1
ATOM 1066 C C . GLU A 1 134 ? -26.960 31.331 31.766 1.00 28.14 134 GLU A C 1
ATOM 1068 O O . GLU A 1 134 ? -27.346 31.027 32.894 1.00 28.14 134 GLU A O 1
ATOM 1073 N N . ASN A 1 135 ? -25.721 31.049 31.346 1.00 28.05 135 ASN A N 1
ATOM 1074 C CA . ASN A 1 135 ? -24.587 31.210 32.256 1.00 28.05 135 ASN A CA 1
ATOM 1075 C C . ASN A 1 135 ? -23.355 31.753 31.491 1.00 28.05 135 ASN A C 1
ATOM 1077 O O . ASN A 1 135 ? -23.117 31.327 30.357 1.00 28.05 135 ASN A O 1
ATOM 1081 N N . PRO A 1 136 ? -22.592 32.703 32.067 1.00 30.62 136 PRO A N 1
ATOM 1082 C CA . PRO A 1 136 ? -21.622 33.538 31.374 1.00 30.62 136 PRO A CA 1
ATOM 1083 C C . PRO A 1 136 ? -20.187 33.025 31.563 1.00 30.62 136 PRO A C 1
ATOM 1085 O O . PRO A 1 136 ? -19.919 32.186 32.420 1.00 30.62 136 PRO A O 1
ATOM 1088 N N . GLY A 1 137 ? -19.229 33.610 30.838 1.00 26.03 137 GLY A N 1
ATOM 1089 C CA . GLY A 1 137 ? -17.836 33.552 31.286 1.00 26.03 137 GLY A CA 1
ATOM 1090 C C . GLY A 1 137 ? -16.762 33.729 30.224 1.00 26.03 137 GLY A C 1
ATOM 1091 O O . GLY A 1 137 ? -16.195 32.754 29.758 1.00 26.03 137 GLY A O 1
ATOM 1092 N N . ALA A 1 138 ? -16.425 34.994 29.971 1.00 27.97 138 ALA A N 1
ATOM 1093 C CA . ALA A 1 138 ? -15.056 35.492 29.798 1.00 27.97 138 ALA A CA 1
ATOM 1094 C C . ALA A 1 138 ? -14.206 35.000 28.602 1.00 27.97 138 ALA A C 1
ATOM 1096 O O . ALA A 1 138 ? -13.418 34.066 28.679 1.00 27.97 138 ALA A O 1
ATOM 1097 N N . ALA A 1 139 ? -14.303 35.780 27.523 1.00 27.80 139 ALA A N 1
ATOM 1098 C CA . ALA A 1 139 ? -13.221 36.595 26.955 1.00 27.80 139 ALA A CA 1
ATOM 1099 C C . ALA A 1 139 ? -11.766 36.077 27.013 1.00 27.80 139 ALA A C 1
ATOM 1101 O O . ALA A 1 139 ? -11.113 36.173 28.047 1.00 27.80 139 ALA A O 1
ATOM 1102 N N . LEU A 1 140 ? -11.200 35.798 25.831 1.00 30.48 140 LEU A N 1
ATOM 1103 C CA . LEU A 1 140 ? -9.853 36.243 25.452 1.00 30.48 140 LEU A CA 1
ATOM 1104 C C . LEU A 1 140 ? -9.859 36.706 23.983 1.00 30.48 140 LEU A C 1
ATOM 1106 O O . LEU A 1 140 ? -10.340 36.017 23.089 1.00 30.48 140 LEU A O 1
ATOM 1110 N N . VAL A 1 141 ? -9.352 37.918 23.773 1.00 35.75 141 VAL A N 1
ATOM 1111 C CA . VAL A 1 141 ? -9.275 38.665 22.508 1.00 35.75 141 VAL A CA 1
ATOM 1112 C C . VAL A 1 141 ? -8.206 38.072 21.577 1.00 35.75 141 VAL A C 1
ATOM 1114 O O . VAL A 1 141 ? -7.083 37.861 22.039 1.00 35.75 141 VAL A O 1
ATOM 1117 N N . PRO A 1 142 ? -8.457 37.913 20.263 1.00 32.06 142 PRO A N 1
ATOM 1118 C CA . PRO A 1 142 ? -7.382 37.800 19.278 1.00 32.06 142 PRO A CA 1
ATOM 1119 C C . PRO A 1 142 ? -7.016 39.164 18.679 1.00 32.06 142 PRO A C 1
ATOM 1121 O O . PRO A 1 142 ? -7.871 39.911 18.209 1.00 32.06 142 PRO A O 1
ATOM 1124 N N . ARG A 1 143 ? -5.712 39.459 18.688 1.00 32.47 143 ARG A N 1
ATOM 1125 C CA . ARG A 1 143 ? -5.069 40.580 17.991 1.00 32.47 143 ARG A CA 1
ATOM 1126 C C . ARG A 1 143 ? -5.403 40.583 16.496 1.00 32.47 143 ARG A C 1
ATOM 1128 O O . ARG A 1 143 ? -5.269 39.561 15.828 1.00 32.47 143 ARG A O 1
ATOM 1135 N N . GLU A 1 144 ? -5.735 41.763 15.982 1.00 29.78 144 GLU A N 1
ATOM 1136 C CA . GLU A 1 144 ? -5.865 42.059 14.556 1.00 29.78 144 GLU A CA 1
ATOM 1137 C C . GLU A 1 144 ? -4.524 41.865 13.825 1.00 29.78 144 GLU A C 1
ATOM 1139 O O . GLU A 1 144 ? -3.524 42.508 14.147 1.00 29.78 144 GLU A O 1
ATOM 1144 N N . PHE A 1 145 ? -4.511 41.003 12.806 1.00 33.25 145 PHE A N 1
ATOM 1145 C CA . PHE A 1 145 ? -3.537 41.056 11.717 1.00 33.25 145 PHE A CA 1
ATOM 1146 C C . PHE A 1 145 ? -4.205 41.766 10.536 1.00 33.25 145 PHE A C 1
ATOM 1148 O O . PHE A 1 145 ? -5.215 41.299 10.012 1.00 33.25 145 PHE A O 1
ATOM 1155 N N . GLY A 1 146 ? -3.656 42.919 10.149 1.00 31.89 146 GLY A N 1
ATOM 1156 C CA . GLY A 1 146 ? -4.164 43.744 9.056 1.00 31.89 146 GLY A CA 1
ATOM 1157 C C . GLY A 1 146 ? -4.106 43.040 7.697 1.00 31.89 146 GLY A C 1
ATOM 1158 O O . GLY A 1 146 ? -3.097 42.443 7.326 1.00 31.89 146 GLY A O 1
ATOM 1159 N N . LEU A 1 147 ? -5.205 43.144 6.952 1.00 36.59 147 LEU A N 1
ATOM 1160 C CA . LEU A 1 147 ? -5.334 42.725 5.557 1.00 36.59 147 LEU A CA 1
ATOM 1161 C C . LEU A 1 147 ? -4.578 43.701 4.627 1.00 36.59 147 LEU A C 1
ATOM 1163 O O . LEU A 1 147 ? -4.644 44.912 4.849 1.00 36.59 147 LEU A O 1
ATOM 1167 N N . PRO A 1 148 ? -3.897 43.232 3.563 1.00 34.44 148 PRO A N 1
ATOM 1168 C CA . PRO A 1 148 ? -3.329 44.117 2.548 1.00 34.44 148 PRO A CA 1
ATOM 1169 C C . PRO A 1 148 ? -4.418 44.734 1.648 1.00 34.44 148 PRO A C 1
ATOM 1171 O O . PRO A 1 148 ? -5.450 44.125 1.373 1.00 34.44 148 PRO A O 1
ATOM 1174 N N . ALA A 1 149 ? -4.161 45.966 1.196 1.00 48.47 149 ALA A N 1
ATOM 1175 C CA . ALA A 1 149 ? -5.064 46.818 0.416 1.00 48.47 149 ALA A CA 1
ATOM 1176 C C . ALA A 1 149 ? -5.392 46.280 -1.005 1.00 48.47 149 ALA A C 1
ATOM 1178 O O . ALA A 1 149 ? -4.630 45.478 -1.550 1.00 48.47 149 ALA A O 1
ATOM 1179 N N . PRO A 1 150 ? -6.490 46.746 -1.646 1.00 39.16 150 PRO A N 1
ATOM 1180 C CA . PRO A 1 150 ? -6.926 46.266 -2.957 1.00 39.16 150 PRO A CA 1
ATOM 1181 C C . PRO A 1 150 ? -6.093 46.837 -4.118 1.00 39.16 150 PRO A C 1
ATOM 1183 O O . PRO A 1 150 ? -5.689 48.000 -4.108 1.00 39.16 150 PRO A O 1
ATOM 1186 N N . LEU A 1 151 ? -5.890 46.020 -5.157 1.00 40.84 151 LEU A N 1
ATOM 1187 C CA . LEU A 1 151 ? -5.280 46.418 -6.432 1.00 40.84 151 LEU A CA 1
ATOM 1188 C C . LEU A 1 151 ? -6.193 47.379 -7.233 1.00 40.84 151 LEU A C 1
ATOM 1190 O O . LEU A 1 151 ? -7.418 47.262 -7.154 1.00 40.84 151 LEU A O 1
ATOM 1194 N N . PRO A 1 152 ? -5.628 48.301 -8.041 1.00 46.16 152 PRO A N 1
ATOM 1195 C CA . PRO A 1 152 ? -6.398 49.263 -8.834 1.00 46.16 152 PRO A CA 1
ATOM 1196 C C . PRO A 1 152 ? -7.069 48.634 -10.076 1.00 46.16 152 PRO A C 1
ATOM 1198 O O . PRO A 1 152 ? -6.623 47.592 -10.565 1.00 46.16 152 PRO A O 1
ATOM 1201 N N . PRO A 1 153 ? -8.127 49.268 -10.627 1.00 39.31 153 PRO A N 1
ATOM 1202 C CA . PRO A 1 153 ? -8.927 48.699 -11.709 1.00 39.31 153 PRO A CA 1
ATOM 1203 C C . PRO A 1 153 ? -8.240 48.751 -13.083 1.00 39.31 153 PRO A C 1
ATOM 1205 O O . PRO A 1 153 ? -7.464 49.653 -13.403 1.00 39.31 153 PRO A O 1
ATOM 1208 N N . ALA A 1 154 ? -8.589 47.770 -13.918 1.00 36.75 154 ALA A N 1
ATOM 1209 C CA . ALA A 1 154 ? -8.102 47.592 -15.279 1.00 36.75 154 ALA A CA 1
ATOM 1210 C C . ALA A 1 154 ? -8.511 48.746 -16.216 1.00 36.75 154 ALA A C 1
ATOM 1212 O O . ALA A 1 154 ? -9.683 49.109 -16.323 1.00 36.75 154 ALA A O 1
ATOM 1213 N N . ALA A 1 155 ? -7.538 49.286 -16.954 1.00 39.00 155 ALA A N 1
ATOM 1214 C CA . ALA A 1 155 ? -7.761 50.306 -17.971 1.00 39.00 155 ALA A CA 1
ATOM 1215 C C . ALA A 1 155 ? -8.443 49.716 -19.221 1.00 39.00 155 ALA A C 1
ATOM 1217 O O . ALA A 1 155 ? -7.907 48.839 -19.901 1.00 39.00 155 ALA A O 1
ATOM 1218 N N . THR A 1 156 ? -9.611 50.257 -19.566 1.00 38.81 156 THR A N 1
ATOM 1219 C CA . THR A 1 156 ? -10.346 49.976 -20.804 1.00 38.81 156 THR A CA 1
ATOM 1220 C C . THR A 1 156 ? -9.569 50.475 -22.029 1.00 38.81 156 THR A C 1
ATOM 1222 O O . THR A 1 156 ? -9.364 51.681 -22.191 1.00 38.81 156 THR A O 1
ATOM 1225 N N . ARG A 1 157 ? -9.157 49.574 -22.931 1.00 37.84 157 ARG A N 1
ATOM 1226 C CA . ARG A 1 157 ? -8.593 49.941 -24.243 1.00 37.84 157 ARG A CA 1
ATOM 1227 C C . ARG A 1 157 ? -9.708 50.133 -25.280 1.00 37.84 157 ARG A C 1
ATOM 1229 O O . ARG A 1 157 ? -10.519 49.243 -25.500 1.00 37.84 157 ARG A O 1
ATOM 1236 N N . ARG A 1 158 ? -9.717 51.303 -25.931 1.00 37.78 158 ARG A N 1
ATOM 1237 C CA . ARG A 1 158 ? -10.582 51.658 -27.076 1.00 37.78 158 ARG A CA 1
ATOM 1238 C C . ARG A 1 158 ? -10.242 50.832 -28.335 1.00 37.78 158 ARG A C 1
ATOM 1240 O O . ARG A 1 158 ? -9.071 50.495 -28.522 1.00 37.78 158 ARG A O 1
ATOM 1247 N N . PRO A 1 159 ? -11.206 50.576 -29.243 1.00 36.62 159 PRO A N 1
ATOM 1248 C CA . PRO A 1 159 ? -10.961 49.810 -30.462 1.00 36.62 159 PRO A CA 1
ATOM 1249 C C . PRO A 1 159 ? -10.240 50.660 -31.523 1.00 36.62 159 PRO A C 1
ATOM 1251 O O . PRO A 1 159 ? -10.630 51.795 -31.802 1.00 36.62 159 PRO A O 1
ATOM 1254 N N . ARG A 1 160 ? -9.192 50.105 -32.144 1.00 41.44 160 ARG A N 1
ATOM 1255 C CA . ARG A 1 160 ? -8.535 50.668 -33.336 1.00 41.44 160 ARG A CA 1
ATOM 1256 C C . ARG A 1 160 ? -9.094 49.995 -34.592 1.00 41.44 160 ARG A C 1
ATOM 1258 O O . ARG A 1 160 ? -9.164 48.774 -34.660 1.00 41.44 160 ARG A O 1
ATOM 1265 N N . ARG A 1 161 ? -9.483 50.811 -35.576 1.00 40.88 161 ARG A N 1
ATOM 1266 C CA . ARG A 1 161 ? -9.927 50.391 -36.914 1.00 40.88 161 ARG A CA 1
ATOM 1267 C C . ARG A 1 161 ? -8.751 49.785 -37.693 1.00 40.88 161 ARG A C 1
ATOM 1269 O O . ARG A 1 161 ? -7.671 50.369 -37.696 1.00 40.88 161 ARG A O 1
ATOM 1276 N N . LEU A 1 162 ? -8.971 48.645 -38.348 1.00 42.47 162 LEU A N 1
ATOM 1277 C CA . LEU A 1 162 ? -8.008 47.998 -39.246 1.00 42.47 162 LEU A CA 1
ATOM 1278 C C . LEU A 1 162 ? -8.129 48.580 -40.664 1.00 42.47 162 LEU A C 1
ATOM 1280 O O . LEU A 1 162 ? -9.238 48.742 -41.173 1.00 42.47 162 LEU A O 1
ATOM 1284 N N . SER A 1 163 ? -6.992 48.893 -41.289 1.00 43.41 163 SER A N 1
ATOM 1285 C CA . SER A 1 163 ? -6.862 49.244 -42.710 1.00 43.41 163 SER A CA 1
ATOM 1286 C C . SER A 1 163 ? -6.576 47.992 -43.565 1.00 43.41 163 SER A C 1
ATOM 1288 O O . SER A 1 163 ? -6.024 47.014 -43.053 1.00 43.41 163 SER A O 1
ATOM 1290 N N . PRO A 1 164 ? -6.951 47.981 -44.861 1.00 43.91 164 PRO A N 1
ATOM 1291 C CA . PRO A 1 164 ? -6.912 46.787 -45.699 1.00 43.91 164 PRO A CA 1
ATOM 1292 C C . PRO A 1 164 ? -5.517 46.613 -46.310 1.00 43.91 164 PRO A C 1
ATOM 1294 O O . PRO A 1 164 ? -5.135 47.325 -47.233 1.00 43.91 164 PRO A O 1
ATOM 1297 N N . GLY A 1 165 ? -4.737 45.671 -45.787 1.00 49.62 165 GLY A N 1
ATOM 1298 C CA . GLY A 1 165 ? -3.377 45.435 -46.272 1.00 49.62 165 GLY A CA 1
ATOM 1299 C C . GLY A 1 165 ? -2.745 44.171 -45.710 1.00 49.62 165 GLY A C 1
ATOM 1300 O O . GLY A 1 165 ? -1.629 44.224 -45.215 1.00 49.62 165 GLY A O 1
ATOM 1301 N N . LEU A 1 166 ? -3.458 43.041 -45.724 1.00 42.44 166 LEU A N 1
ATOM 1302 C CA . LEU A 1 166 ? -2.876 41.749 -45.343 1.00 42.44 166 LEU A CA 1
ATOM 1303 C C . LEU A 1 166 ? -3.604 40.581 -46.027 1.00 42.44 166 LEU A C 1
ATOM 1305 O O . LEU A 1 166 ? -4.219 39.735 -45.393 1.00 42.44 166 LEU A O 1
ATOM 1309 N N . LEU A 1 167 ? -3.531 40.552 -47.359 1.00 45.06 167 LEU A N 1
ATOM 1310 C CA . LEU A 1 167 ? -3.898 39.388 -48.180 1.00 45.06 167 LEU A CA 1
ATOM 1311 C C . LEU A 1 167 ? -2.750 38.918 -49.095 1.00 45.06 167 LEU A C 1
ATOM 1313 O O . LEU A 1 167 ? -2.989 38.228 -50.076 1.00 45.06 167 LEU A O 1
ATOM 1317 N N . LEU A 1 168 ? -1.488 39.234 -48.765 1.00 42.75 168 LEU A N 1
ATOM 1318 C CA . LEU A 1 168 ? -0.332 38.801 -49.572 1.00 42.75 168 LEU A CA 1
ATOM 1319 C C . LEU A 1 168 ? 0.822 38.135 -48.796 1.00 42.75 168 LEU A C 1
ATOM 1321 O O . LEU A 1 168 ? 1.911 37.984 -49.336 1.00 42.75 168 LEU A O 1
ATOM 1325 N N . ALA A 1 169 ? 0.595 37.684 -47.557 1.00 42.91 169 ALA A N 1
ATOM 1326 C CA . ALA A 1 169 ? 1.599 36.959 -46.758 1.00 42.91 169 ALA A CA 1
ATOM 1327 C C . ALA A 1 169 ? 1.222 35.490 -46.462 1.00 42.91 169 ALA A C 1
ATOM 1329 O O . ALA A 1 169 ? 1.845 34.847 -45.625 1.00 42.91 169 ALA A O 1
ATOM 1330 N N . ALA A 1 170 ? 0.220 34.943 -47.161 1.00 44.50 170 ALA A N 1
ATOM 1331 C CA . ALA A 1 170 ? -0.202 33.542 -47.035 1.00 44.50 170 ALA A CA 1
ATOM 1332 C C . ALA A 1 170 ? 0.336 32.624 -48.156 1.00 44.50 170 ALA A C 1
ATOM 1334 O O . ALA A 1 170 ? 0.040 31.435 -48.163 1.00 44.50 170 ALA A O 1
ATOM 1335 N N . ALA A 1 171 ? 1.155 33.142 -49.083 1.00 47.06 171 ALA A N 1
ATOM 1336 C CA . ALA A 1 171 ? 1.676 32.374 -50.223 1.00 47.06 171 ALA A CA 1
ATOM 1337 C C . ALA A 1 171 ? 3.170 31.990 -50.125 1.00 47.06 171 ALA A C 1
ATOM 1339 O O . ALA A 1 171 ? 3.662 31.267 -50.985 1.00 47.06 171 ALA A O 1
ATOM 1340 N N . LEU A 1 172 ? 3.900 32.408 -49.079 1.00 48.28 172 LEU A N 1
ATOM 1341 C CA . LEU A 1 172 ? 5.330 32.076 -48.907 1.00 48.28 172 LEU A CA 1
ATOM 1342 C C . LEU A 1 172 ? 5.644 31.205 -47.673 1.00 48.28 172 LEU A C 1
ATOM 1344 O O . LEU A 1 172 ? 6.784 30.790 -47.493 1.00 48.28 172 LEU A O 1
ATOM 1348 N N . GLY A 1 173 ? 4.642 30.851 -46.860 1.00 44.56 173 GLY A N 1
ATOM 1349 C CA . GLY A 1 173 ? 4.812 29.963 -45.696 1.00 44.56 173 GLY A CA 1
ATOM 1350 C C . GLY A 1 173 ? 4.734 28.460 -46.004 1.00 44.56 173 GLY A C 1
ATOM 1351 O O . GLY A 1 173 ? 5.155 27.646 -45.189 1.00 44.56 173 GLY A O 1
ATOM 1352 N N . GLY A 1 174 ? 4.225 28.073 -47.180 1.00 40.81 174 GLY A N 1
ATOM 1353 C CA . GLY A 1 174 ? 4.003 26.664 -47.540 1.00 40.81 174 GLY A CA 1
ATOM 1354 C C . GLY A 1 174 ? 5.240 25.914 -48.053 1.00 40.81 174 GLY A C 1
ATOM 1355 O O . GLY A 1 174 ? 5.268 24.688 -48.018 1.00 40.81 174 GLY A O 1
ATOM 1356 N N . GLY A 1 175 ? 6.281 26.623 -48.506 1.00 40.97 175 GLY A N 1
ATOM 1357 C CA . GLY A 1 175 ? 7.464 26.006 -49.126 1.00 40.97 175 GLY A CA 1
ATOM 1358 C C . GLY A 1 175 ? 8.551 25.542 -48.147 1.00 40.97 175 GLY A C 1
ATOM 1359 O O . GLY A 1 175 ? 9.309 24.628 -48.458 1.00 40.97 175 GLY A O 1
ATOM 1360 N N . GLY A 1 176 ? 8.624 26.129 -46.947 1.00 45.03 176 GLY A N 1
ATOM 1361 C CA . GLY A 1 176 ? 9.697 25.848 -45.979 1.00 45.03 176 GLY A CA 1
ATOM 1362 C C . GLY A 1 176 ? 9.534 24.539 -45.197 1.00 45.03 176 GLY A C 1
ATOM 1363 O O . GLY A 1 176 ? 10.516 23.971 -44.727 1.00 45.03 176 GLY A O 1
ATOM 1364 N N . ILE A 1 177 ? 8.308 24.021 -45.092 1.00 50.47 177 ILE A N 1
ATOM 1365 C CA . ILE A 1 177 ? 7.995 22.828 -44.285 1.00 50.47 177 ILE A CA 1
ATOM 1366 C C . ILE A 1 177 ? 8.148 21.527 -45.102 1.00 50.47 177 ILE A C 1
ATOM 1368 O O . ILE A 1 177 ? 8.341 20.456 -44.533 1.00 50.47 177 ILE A O 1
ATOM 1372 N N . LEU A 1 178 ? 8.186 21.612 -46.437 1.00 45.47 178 LEU A N 1
ATOM 1373 C CA . LEU A 1 178 ? 8.396 20.465 -47.335 1.00 45.47 178 LEU A CA 1
ATOM 1374 C C . LEU A 1 178 ? 9.872 20.204 -47.701 1.00 45.47 178 LEU A C 1
ATOM 1376 O O . LEU A 1 178 ? 10.185 19.130 -48.208 1.00 45.47 178 LEU A O 1
ATOM 1380 N N . LEU A 1 179 ? 10.794 21.130 -47.403 1.00 44.50 179 LEU A N 1
ATOM 1381 C CA . LEU A 1 179 ? 12.237 20.952 -47.649 1.00 44.50 179 LEU A CA 1
ATOM 1382 C C . LEU A 1 179 ? 13.037 20.494 -46.412 1.00 44.50 179 LEU A C 1
ATOM 1384 O O . LEU A 1 179 ? 14.134 19.961 -46.567 1.00 44.50 179 LEU A O 1
ATOM 1388 N N . LEU A 1 180 ? 12.480 20.593 -45.198 1.00 46.22 180 LEU A N 1
ATOM 1389 C CA . LEU A 1 180 ? 13.094 20.045 -43.973 1.00 46.22 180 LEU A CA 1
ATOM 1390 C C . LEU A 1 180 ? 12.774 18.556 -43.732 1.00 46.22 180 LEU A C 1
ATOM 1392 O O . LEU A 1 180 ? 13.457 17.902 -42.946 1.00 46.22 180 LEU A O 1
ATOM 1396 N N . SER A 1 181 ? 11.806 17.983 -44.452 1.00 47.69 181 SER A N 1
ATOM 1397 C CA . SER A 1 181 ? 11.459 16.554 -44.379 1.00 47.69 181 SER A CA 1
ATOM 1398 C C . SER A 1 181 ? 12.268 15.660 -45.333 1.00 47.69 181 SER A C 1
ATOM 1400 O O . SER A 1 181 ? 12.242 14.440 -45.186 1.00 47.69 181 SER A O 1
ATOM 1402 N N . LEU A 1 182 ? 13.051 16.231 -46.260 1.00 45.09 182 LEU A N 1
ATOM 1403 C CA . LEU A 1 182 ? 13.831 15.472 -47.255 1.00 45.09 182 LEU A CA 1
ATOM 1404 C C . LEU A 1 182 ? 15.356 15.463 -47.028 1.00 45.09 182 LEU A C 1
ATOM 1406 O O . LEU A 1 182 ? 16.063 14.740 -47.728 1.00 45.09 182 LEU A O 1
ATOM 1410 N N . TRP A 1 183 ? 15.877 16.164 -46.011 1.00 38.84 183 TRP A N 1
ATOM 1411 C CA . TRP A 1 183 ? 17.296 16.085 -45.603 1.00 38.84 183 TRP A CA 1
ATOM 1412 C C . TRP A 1 183 ? 17.548 15.285 -44.309 1.00 38.84 183 TRP A C 1
ATOM 1414 O O . TRP A 1 183 ? 18.670 14.846 -44.066 1.00 38.84 183 TRP A O 1
ATOM 1424 N N . GLY A 1 184 ? 16.510 14.989 -43.516 1.00 45.16 184 GLY A N 1
ATOM 1425 C CA . GLY A 1 184 ? 16.628 14.231 -42.259 1.00 45.16 184 GLY A CA 1
ATOM 1426 C C . GLY A 1 184 ? 16.757 12.706 -42.402 1.00 45.16 184 GLY A C 1
ATOM 1427 O O . GLY A 1 184 ? 17.022 12.019 -41.418 1.00 45.16 184 GLY A O 1
ATOM 1428 N N . TRP A 1 185 ? 16.592 12.145 -43.605 1.00 39.75 185 TRP A N 1
ATOM 1429 C CA . TRP A 1 185 ? 16.538 10.686 -43.815 1.00 39.75 185 TRP A CA 1
ATOM 1430 C C . TRP A 1 185 ? 17.793 10.047 -44.433 1.00 39.75 185 TRP A C 1
ATOM 1432 O O . TRP A 1 185 ? 17.873 8.821 -44.489 1.00 39.75 185 TRP A O 1
ATOM 1442 N N . LYS A 1 186 ? 18.821 10.821 -44.817 1.00 35.69 186 LYS A N 1
ATOM 1443 C CA . LYS A 1 186 ? 20.100 10.266 -45.324 1.00 35.69 186 LYS A CA 1
ATOM 1444 C C . LYS A 1 186 ? 21.299 10.360 -44.367 1.00 35.69 186 LYS A C 1
ATOM 1446 O O . LYS A 1 186 ? 22.316 9.740 -44.652 1.00 35.69 186 LYS A O 1
ATOM 1451 N N . ALA A 1 187 ? 21.174 11.006 -43.203 1.00 41.66 187 ALA A N 1
ATOM 1452 C CA . ALA A 1 187 ? 22.252 11.092 -42.203 1.00 41.66 187 ALA A CA 1
ATOM 1453 C C . ALA A 1 187 ? 22.172 10.044 -41.062 1.00 41.66 187 ALA A C 1
ATOM 1455 O O . ALA A 1 187 ? 23.035 10.016 -40.192 1.00 41.66 187 ALA A O 1
ATOM 1456 N N . ILE A 1 188 ? 21.167 9.152 -41.059 1.00 48.19 188 ILE A N 1
ATOM 1457 C CA . ILE A 1 188 ? 20.896 8.189 -39.959 1.00 48.19 188 ILE A CA 1
ATOM 1458 C C . ILE A 1 188 ? 21.152 6.720 -40.383 1.00 48.19 188 ILE A C 1
ATOM 1460 O O . ILE A 1 188 ? 20.628 5.773 -39.800 1.00 48.19 188 ILE A O 1
ATOM 1464 N N . ARG A 1 189 ? 21.995 6.473 -41.398 1.00 41.03 189 ARG A N 1
ATOM 1465 C CA . ARG A 1 189 ? 22.378 5.094 -41.790 1.00 41.03 189 ARG A CA 1
ATOM 1466 C C . ARG A 1 189 ? 23.876 4.785 -41.852 1.00 41.03 189 ARG A C 1
ATOM 1468 O O . ARG A 1 189 ? 24.207 3.632 -42.096 1.00 41.03 189 ARG A O 1
ATOM 1475 N N . SER A 1 190 ? 24.777 5.716 -41.532 1.00 41.72 190 SER A N 1
ATOM 1476 C CA . SER A 1 190 ? 26.231 5.485 -41.668 1.00 41.72 190 SER A CA 1
ATOM 1477 C C . SER A 1 190 ? 27.075 5.625 -40.392 1.00 41.72 190 SER A C 1
ATOM 1479 O O . SER A 1 190 ? 28.289 5.723 -40.494 1.00 41.72 190 SER A O 1
ATOM 1481 N N . SER A 1 191 ? 26.499 5.569 -39.184 1.00 48.59 191 SER A N 1
ATOM 1482 C CA . SER A 1 191 ? 27.302 5.668 -37.938 1.00 48.59 191 SER A CA 1
ATOM 1483 C C . SER A 1 191 ? 27.121 4.508 -36.954 1.00 48.59 191 SER A C 1
ATOM 1485 O O . SER A 1 191 ? 27.595 4.575 -35.825 1.00 48.59 191 SER A O 1
ATOM 1487 N N . ARG A 1 192 ? 26.456 3.415 -37.354 1.00 46.12 192 ARG A N 1
ATOM 1488 C CA . ARG A 1 192 ? 26.184 2.274 -36.456 1.00 46.12 192 ARG A CA 1
ATOM 1489 C C . ARG A 1 192 ? 27.360 1.308 -36.251 1.00 46.12 192 ARG A C 1
ATOM 1491 O O . ARG A 1 192 ? 27.317 0.567 -35.280 1.00 46.12 192 ARG A O 1
ATOM 1498 N N . ALA A 1 193 ? 28.399 1.329 -37.089 1.00 42.78 193 ALA A N 1
ATOM 1499 C CA . ALA A 1 193 ? 29.556 0.436 -36.933 1.00 42.78 193 ALA A CA 1
ATOM 1500 C C . ALA A 1 193 ? 30.685 1.056 -36.077 1.00 42.78 193 ALA A C 1
ATOM 1502 O O . ALA A 1 193 ? 31.164 0.415 -35.146 1.00 42.78 193 ALA A O 1
ATOM 1503 N N . ASP A 1 194 ? 31.029 2.333 -36.285 1.00 37.69 194 ASP A N 1
ATOM 1504 C CA . ASP A 1 194 ? 32.138 2.991 -35.562 1.00 37.69 194 ASP A CA 1
ATOM 1505 C C . ASP A 1 194 ? 31.824 3.364 -34.098 1.00 37.69 194 ASP A C 1
ATOM 1507 O O . ASP A 1 194 ? 32.726 3.492 -33.265 1.00 37.69 194 ASP A O 1
ATOM 1511 N N . LEU A 1 195 ? 30.542 3.500 -33.741 1.00 45.56 195 LEU A N 1
ATOM 1512 C CA . LEU A 1 195 ? 30.107 3.785 -32.365 1.00 45.56 195 LEU A CA 1
ATOM 1513 C C . LEU A 1 195 ? 30.142 2.549 -31.450 1.00 45.56 195 LEU A C 1
ATOM 1515 O O . LEU A 1 195 ? 30.255 2.706 -30.235 1.00 45.56 195 LEU A O 1
ATOM 1519 N N . ILE A 1 196 ? 30.091 1.334 -32.009 1.00 47.09 196 ILE A N 1
ATOM 1520 C CA . ILE A 1 196 ? 30.184 0.081 -31.239 1.00 47.09 196 ILE A CA 1
ATOM 1521 C C . ILE A 1 196 ? 31.626 -0.137 -30.765 1.00 47.09 196 ILE A C 1
ATOM 1523 O O . ILE A 1 196 ? 31.852 -0.493 -29.609 1.00 47.09 196 ILE A O 1
ATOM 1527 N N . GLN A 1 197 ? 32.613 0.177 -31.607 1.00 40.69 197 GLN A N 1
ATOM 1528 C CA . GLN A 1 197 ? 34.022 -0.043 -31.283 1.00 40.69 197 GLN A CA 1
ATOM 1529 C C . GLN A 1 197 ? 34.594 1.034 -30.345 1.00 40.69 197 GLN A C 1
ATOM 1531 O O . GLN A 1 197 ? 35.399 0.725 -29.469 1.00 40.69 197 GLN A O 1
ATOM 1536 N N . ARG A 1 198 ? 34.116 2.286 -30.436 1.00 35.06 198 ARG A N 1
ATOM 1537 C CA . ARG A 1 198 ? 34.535 3.376 -29.528 1.00 35.06 198 ARG A CA 1
ATOM 1538 C C . ARG A 1 198 ? 33.895 3.310 -28.136 1.00 35.06 198 ARG A C 1
ATOM 1540 O O . ARG A 1 198 ? 34.471 3.835 -27.189 1.00 35.06 198 ARG A O 1
ATOM 1547 N N . ARG A 1 199 ? 32.740 2.648 -27.980 1.00 39.66 199 ARG A N 1
ATOM 1548 C CA . ARG A 1 199 ? 32.050 2.509 -26.680 1.00 39.66 199 ARG A CA 1
ATOM 1549 C C . ARG A 1 199 ? 32.552 1.323 -25.849 1.00 39.66 199 ARG A C 1
ATOM 1551 O O . ARG A 1 199 ? 32.453 1.380 -24.629 1.00 39.66 199 ARG A O 1
ATOM 1558 N N . ALA A 1 200 ? 33.165 0.320 -26.483 1.00 38.47 200 ALA A N 1
ATOM 1559 C CA . ALA A 1 200 ? 33.864 -0.768 -25.793 1.00 38.47 200 ALA A CA 1
ATOM 1560 C C . ALA A 1 200 ? 35.172 -0.315 -25.106 1.00 38.47 200 ALA A C 1
ATOM 1562 O O . ALA A 1 200 ? 35.624 -0.957 -24.166 1.00 38.47 200 ALA A O 1
ATOM 1563 N N . ALA A 1 201 ? 35.762 0.810 -25.532 1.00 32.94 201 ALA A N 1
ATOM 1564 C CA . ALA A 1 201 ? 37.004 1.343 -24.964 1.00 32.94 201 ALA A CA 1
ATOM 1565 C C . ALA A 1 201 ? 36.797 2.391 -23.847 1.00 32.94 201 ALA A C 1
ATOM 1567 O O . ALA A 1 201 ? 37.762 2.796 -23.208 1.00 32.94 201 ALA A O 1
ATOM 1568 N N . ALA A 1 202 ? 35.558 2.836 -23.594 1.00 34.88 202 ALA A N 1
ATOM 1569 C CA . ALA A 1 202 ? 35.250 3.856 -22.580 1.00 34.88 202 ALA A CA 1
ATOM 1570 C C . ALA A 1 202 ? 34.643 3.284 -21.281 1.00 34.88 202 ALA A C 1
ATOM 1572 O O . ALA A 1 202 ? 34.330 4.036 -20.361 1.00 34.88 202 ALA A O 1
ATOM 1573 N N . SER A 1 203 ? 34.484 1.961 -21.176 1.00 41.53 203 SER A N 1
ATOM 1574 C CA . SER A 1 203 ? 33.935 1.266 -20.002 1.00 41.53 203 SER A CA 1
ATOM 1575 C C . SER A 1 203 ? 34.992 0.864 -18.966 1.00 41.53 203 SER A C 1
ATOM 1577 O O . SER A 1 203 ? 34.826 -0.123 -18.256 1.00 41.53 203 SER A O 1
ATOM 1579 N N . SER A 1 204 ? 36.071 1.633 -18.841 1.00 43.28 204 SER A N 1
ATOM 1580 C CA . SER A 1 204 ? 37.008 1.508 -17.725 1.00 43.28 204 SER A CA 1
ATOM 1581 C C . SER A 1 204 ? 37.194 2.867 -17.057 1.00 43.28 204 SER A C 1
ATOM 1583 O O . SER A 1 204 ? 38.055 3.660 -17.431 1.00 43.28 204 SER A O 1
ATOM 1585 N N . SER A 1 205 ? 36.370 3.143 -16.049 1.00 35.56 205 SER A N 1
ATOM 1586 C CA . SER A 1 205 ? 36.747 4.033 -14.952 1.00 35.56 205 SER A CA 1
ATOM 1587 C C . SER A 1 205 ? 36.480 3.299 -13.638 1.00 35.56 205 SER A C 1
ATOM 1589 O O . SER A 1 205 ? 35.371 2.793 -13.447 1.00 35.56 205 SER A O 1
ATOM 1591 N N . PRO A 1 206 ? 37.498 3.175 -12.770 1.00 41.66 206 PRO A N 1
ATOM 1592 C CA . PRO A 1 206 ? 37.441 2.368 -11.567 1.00 41.66 206 PRO A CA 1
ATOM 1593 C C . PRO A 1 206 ? 36.745 3.144 -10.449 1.00 41.66 206 PRO A C 1
ATOM 1595 O O . PRO A 1 206 ? 37.093 4.277 -10.131 1.00 41.66 206 PRO A O 1
ATOM 1598 N N . GLY A 1 207 ? 35.745 2.505 -9.860 1.00 33.09 207 GLY A N 1
ATOM 1599 C CA . GLY A 1 207 ? 34.986 3.022 -8.727 1.00 33.09 207 GLY A CA 1
ATOM 1600 C C . GLY A 1 207 ? 33.959 2.003 -8.253 1.00 33.09 207 GLY A C 1
ATOM 1601 O O . GLY A 1 207 ? 32.840 2.366 -7.912 1.00 33.09 207 GLY A O 1
ATOM 1602 N N . ALA A 1 208 ? 34.311 0.715 -8.300 1.00 37.75 208 ALA A N 1
ATOM 1603 C CA . ALA A 1 208 ? 33.548 -0.331 -7.640 1.00 37.75 208 ALA A CA 1
ATOM 1604 C C . ALA A 1 208 ? 33.833 -0.241 -6.136 1.00 37.75 208 ALA A C 1
ATOM 1606 O O . ALA A 1 208 ? 34.659 -0.971 -5.595 1.00 37.75 208 ALA A O 1
ATOM 1607 N N . SER A 1 209 ? 33.175 0.698 -5.459 1.00 35.09 209 SER A N 1
ATOM 1608 C CA . SER A 1 209 ? 32.951 0.554 -4.027 1.00 35.09 209 SER A CA 1
ATOM 1609 C C . SER A 1 209 ? 31.913 -0.548 -3.867 1.00 35.09 209 SER A C 1
ATOM 1611 O O . SER A 1 209 ? 30.739 -0.358 -4.172 1.00 35.09 209 SER A O 1
ATOM 1613 N N . SER A 1 210 ? 32.371 -1.725 -3.454 1.00 37.41 210 SER A N 1
ATOM 1614 C CA . SER A 1 210 ? 31.530 -2.854 -3.076 1.00 37.41 210 SER A CA 1
ATOM 1615 C C . SER A 1 210 ? 30.527 -2.416 -2.005 1.00 37.41 210 SER A C 1
ATOM 1617 O O . SER A 1 210 ? 30.892 -2.162 -0.855 1.00 37.41 210 SER A O 1
ATOM 1619 N N . THR A 1 211 ? 29.252 -2.320 -2.373 1.00 40.97 211 THR A N 1
ATOM 1620 C CA . THR A 1 211 ? 28.126 -2.188 -1.447 1.00 40.97 211 THR A CA 1
ATOM 1621 C C . THR A 1 211 ? 27.919 -3.532 -0.747 1.00 40.97 211 THR A C 1
ATOM 1623 O O . THR A 1 211 ? 27.096 -4.356 -1.143 1.00 40.97 211 THR A O 1
ATOM 1626 N N . HIS A 1 212 ? 28.712 -3.792 0.294 1.00 31.28 212 HIS A N 1
ATOM 1627 C CA . HIS A 1 212 ? 28.439 -4.884 1.226 1.00 31.28 212 HIS A CA 1
ATOM 1628 C C . HIS A 1 212 ? 27.107 -4.630 1.924 1.00 31.28 212 HIS A C 1
ATOM 1630 O O . HIS A 1 212 ? 27.003 -3.645 2.649 1.00 31.28 212 HIS A O 1
ATOM 1636 N N . GLY A 1 213 ? 26.116 -5.502 1.706 1.00 51.69 213 GLY A N 1
ATOM 1637 C CA . GLY A 1 213 ? 24.904 -5.592 2.534 1.00 51.69 213 GLY A CA 1
ATOM 1638 C C . GLY A 1 213 ? 24.146 -4.281 2.766 1.00 51.69 213 GLY A C 1
ATOM 1639 O O . GLY A 1 213 ? 23.467 -4.161 3.776 1.00 51.69 213 GLY A O 1
ATOM 1640 N N . ARG A 1 214 ? 24.293 -3.289 1.881 1.00 73.31 214 ARG A N 1
ATOM 1641 C CA . ARG A 1 214 ? 23.634 -1.988 2.002 1.00 73.31 214 ARG A CA 1
ATOM 1642 C C . ARG A 1 214 ? 22.335 -1.995 1.219 1.00 73.31 214 ARG A C 1
ATOM 1644 O O . ARG A 1 214 ? 22.293 -2.504 0.100 1.00 73.31 214 ARG A O 1
ATOM 1651 N N . GLU A 1 215 ? 21.313 -1.408 1.820 1.00 88.56 215 GLU A N 1
ATOM 1652 C CA . GLU A 1 215 ? 20.067 -1.067 1.148 1.00 88.56 215 GLU A CA 1
ATOM 1653 C C . GLU A 1 215 ? 20.364 -0.168 -0.057 1.00 88.56 215 GLU A C 1
ATOM 1655 O O . GLU A 1 215 ? 21.251 0.691 -0.013 1.00 88.56 215 GLU A O 1
ATOM 1660 N N . VAL A 1 216 ? 19.661 -0.404 -1.162 1.00 95.06 216 VAL A N 1
ATOM 1661 C CA . VAL A 1 216 ? 19.791 0.394 -2.382 1.00 95.06 216 VAL A CA 1
ATOM 1662 C C . VAL A 1 216 ? 18.452 1.047 -2.667 1.00 95.06 216 VAL A C 1
ATOM 1664 O O . VAL A 1 216 ? 17.478 0.365 -2.964 1.00 95.06 216 VAL A O 1
ATOM 1667 N N . ARG A 1 217 ? 18.427 2.376 -2.623 1.00 96.69 217 ARG A N 1
ATOM 1668 C CA . ARG A 1 217 ? 17.268 3.211 -2.942 1.00 96.69 217 ARG A CA 1
ATOM 1669 C C . ARG A 1 217 ? 17.605 4.081 -4.141 1.00 96.69 217 ARG A C 1
ATOM 1671 O O . ARG A 1 217 ? 18.616 4.779 -4.117 1.00 96.69 217 ARG A O 1
ATOM 1678 N N . ILE A 1 218 ? 16.814 4.018 -5.206 1.00 97.06 218 ILE A N 1
ATOM 1679 C CA . ILE A 1 218 ? 17.032 4.764 -6.453 1.00 97.06 218 ILE A CA 1
ATOM 1680 C C . ILE A 1 218 ? 15.746 5.503 -6.817 1.00 97.06 218 ILE A C 1
ATOM 1682 O O . ILE A 1 218 ? 14.700 4.873 -6.972 1.00 97.06 218 ILE A O 1
ATOM 1686 N N . MET A 1 219 ? 15.833 6.818 -7.030 1.00 96.38 219 MET A N 1
ATOM 1687 C CA . MET A 1 219 ? 14.755 7.588 -7.656 1.00 96.38 219 MET A CA 1
ATOM 1688 C C . MET A 1 219 ? 14.932 7.590 -9.172 1.00 96.38 219 MET A C 1
ATOM 1690 O O . MET A 1 219 ? 15.879 8.171 -9.711 1.00 96.38 219 MET A O 1
ATOM 1694 N N . ALA A 1 220 ? 14.018 6.938 -9.879 1.00 96.94 220 ALA A N 1
ATOM 1695 C CA . ALA A 1 220 ? 14.073 6.818 -11.324 1.00 96.94 220 ALA A CA 1
ATOM 1696 C C . ALA A 1 220 ? 13.702 8.150 -11.995 1.00 96.94 220 ALA A C 1
ATOM 1698 O O . ALA A 1 220 ? 12.792 8.864 -11.579 1.00 96.94 220 ALA A O 1
ATOM 1699 N N . GLY A 1 221 ? 14.430 8.512 -13.046 1.00 94.69 221 GLY A N 1
ATOM 1700 C CA . GLY A 1 221 ? 14.330 9.802 -13.723 1.00 94.69 221 GLY A CA 1
ATOM 1701 C C . GLY A 1 221 ? 14.970 10.980 -12.982 1.00 94.69 221 GLY A C 1
ATOM 1702 O O . GLY A 1 221 ? 15.086 12.056 -13.570 1.00 94.69 221 GLY A O 1
ATOM 1703 N N . TYR A 1 222 ? 15.411 10.801 -11.733 1.00 94.12 222 TYR A N 1
ATOM 1704 C CA . TYR A 1 222 ? 15.966 11.884 -10.929 1.00 94.12 222 TYR A CA 1
ATOM 1705 C C . TYR A 1 222 ? 17.388 12.262 -11.356 1.00 94.12 222 TYR A C 1
ATOM 1707 O O . TYR A 1 222 ? 18.222 11.404 -11.658 1.00 94.12 222 TYR A O 1
ATOM 1715 N N . ALA A 1 223 ? 17.668 13.565 -11.391 1.00 87.50 223 ALA A N 1
ATOM 1716 C CA . ALA A 1 223 ? 18.906 14.098 -11.947 1.00 87.50 223 ALA A CA 1
ATOM 1717 C C . ALA A 1 223 ? 20.146 13.658 -11.149 1.00 87.50 223 ALA A C 1
ATOM 1719 O O . ALA A 1 223 ? 20.186 13.722 -9.921 1.00 87.50 223 ALA A O 1
ATOM 1720 N N . LYS A 1 224 ? 21.191 13.240 -11.875 1.00 77.00 224 LYS A N 1
ATOM 1721 C CA . LYS A 1 224 ? 22.458 12.773 -11.298 1.00 77.00 224 LYS A CA 1
ATOM 1722 C C . LYS A 1 224 ? 23.116 13.854 -10.432 1.00 77.00 224 LYS A C 1
ATOM 1724 O O . LYS A 1 224 ? 23.273 14.983 -10.883 1.00 77.00 224 LYS A O 1
ATOM 1729 N N . GLY A 1 225 ? 23.593 13.458 -9.250 1.00 71.75 225 GLY A N 1
ATOM 1730 C CA . GLY A 1 225 ? 24.343 14.326 -8.330 1.00 71.75 225 GLY A CA 1
ATOM 1731 C C . GLY A 1 225 ? 23.502 14.951 -7.216 1.00 71.75 225 GLY A C 1
ATOM 1732 O O . GLY A 1 225 ? 24.073 15.576 -6.329 1.00 71.75 225 GLY A O 1
ATOM 1733 N N . ASN A 1 226 ? 22.188 14.726 -7.233 1.00 76.25 226 ASN A N 1
ATOM 1734 C CA . ASN A 1 226 ? 21.287 15.079 -6.146 1.00 76.25 226 ASN A CA 1
ATOM 1735 C C . ASN A 1 226 ? 20.810 13.778 -5.496 1.00 76.25 226 ASN A C 1
ATOM 1737 O O . ASN A 1 226 ? 20.055 13.034 -6.117 1.00 76.25 226 ASN A O 1
ATOM 1741 N N . ASP A 1 227 ? 21.255 13.489 -4.280 1.00 86.62 227 ASP A N 1
ATOM 1742 C CA . ASP A 1 227 ? 20.630 12.443 -3.473 1.00 86.62 227 ASP A CA 1
ATOM 1743 C C . ASP A 1 227 ? 19.489 13.085 -2.670 1.00 86.62 227 ASP A C 1
ATOM 1745 O O . ASP A 1 227 ? 19.570 14.252 -2.272 1.00 86.62 227 ASP A O 1
ATOM 1749 N N . TYR A 1 228 ? 18.388 12.360 -2.516 1.00 90.12 228 TYR A N 1
ATOM 1750 C CA . TYR A 1 228 ? 17.195 12.820 -1.813 1.00 90.12 228 TYR A CA 1
ATOM 1751 C C . TYR A 1 228 ? 17.128 12.147 -0.446 1.00 90.12 228 TYR A C 1
ATOM 1753 O O . TYR A 1 228 ? 17.327 10.943 -0.355 1.00 90.12 228 TYR A O 1
ATOM 1761 N N . ILE A 1 229 ? 16.864 12.912 0.609 1.00 90.12 229 ILE A N 1
ATOM 1762 C CA . ILE A 1 229 ? 16.585 12.358 1.935 1.00 90.12 229 ILE A CA 1
ATOM 1763 C C . ILE A 1 229 ? 15.078 12.442 2.120 1.00 90.12 229 ILE A C 1
ATOM 1765 O O . ILE A 1 229 ? 14.519 13.543 2.074 1.00 90.12 229 ILE A O 1
ATOM 1769 N N . ASP A 1 230 ? 14.437 11.291 2.272 1.00 86.31 230 ASP A N 1
ATOM 1770 C CA . ASP A 1 230 ? 12.997 11.236 2.483 1.00 86.31 230 ASP A CA 1
ATOM 1771 C C . ASP A 1 230 ? 12.611 11.675 3.901 1.00 86.31 230 ASP A C 1
ATOM 1773 O O . ASP A 1 230 ? 13.448 11.957 4.766 1.00 86.31 230 ASP A O 1
ATOM 1777 N N . ARG A 1 231 ? 11.305 11.747 4.161 1.00 79.62 231 ARG A N 1
ATOM 1778 C CA . ARG A 1 231 ? 10.783 12.106 5.491 1.00 79.62 231 ARG A CA 1
ATOM 1779 C C . ARG A 1 231 ? 11.182 11.124 6.608 1.00 79.62 231 ARG A C 1
ATOM 1781 O O . ARG A 1 231 ? 11.015 11.463 7.776 1.00 79.62 231 ARG A O 1
ATOM 1788 N N . LEU A 1 232 ? 11.636 9.918 6.260 1.00 80.06 232 LEU A N 1
ATOM 1789 C CA . LEU A 1 232 ? 12.101 8.889 7.193 1.00 80.06 232 LEU A CA 1
ATOM 1790 C C . LEU A 1 232 ? 13.598 9.035 7.502 1.00 80.06 232 LEU A C 1
ATOM 1792 O O . LEU A 1 232 ? 14.104 8.360 8.393 1.00 80.06 232 LEU A O 1
ATOM 1796 N N . GLY A 1 233 ? 14.297 9.941 6.812 1.00 84.38 233 GLY A N 1
ATOM 1797 C CA . GLY A 1 233 ? 15.745 10.096 6.910 1.00 84.38 233 GLY A CA 1
ATOM 1798 C C . GLY A 1 233 ? 16.516 9.157 5.983 1.00 84.38 233 GLY A C 1
ATOM 1799 O O . GLY A 1 233 ? 17.749 9.152 6.021 1.00 84.38 233 GLY A O 1
ATOM 1800 N N . GLU A 1 234 ? 15.827 8.399 5.128 1.00 88.56 234 GLU A N 1
ATOM 1801 C CA . GLU A 1 234 ? 16.459 7.462 4.212 1.00 88.56 234 GLU A CA 1
ATOM 1802 C C . GLU A 1 234 ? 16.993 8.172 2.975 1.00 88.56 234 GLU A C 1
ATOM 1804 O O . GLU A 1 234 ? 16.357 9.049 2.387 1.00 88.56 234 GLU A O 1
ATOM 1809 N N . THR A 1 235 ? 18.198 7.781 2.561 1.00 92.50 235 THR A N 1
ATOM 1810 C CA . THR A 1 235 ? 18.864 8.381 1.402 1.00 92.50 235 THR A CA 1
ATOM 1811 C C . THR A 1 235 ? 18.523 7.621 0.125 1.00 92.50 235 THR A C 1
ATOM 1813 O O . THR A 1 235 ? 18.914 6.469 -0.059 1.00 92.50 235 THR A O 1
ATOM 1816 N N . TRP A 1 236 ? 17.866 8.309 -0.799 1.00 94.81 236 TRP A N 1
ATOM 1817 C CA . TRP A 1 236 ? 17.558 7.863 -2.146 1.00 94.81 236 TRP A CA 1
ATOM 1818 C C . TRP A 1 236 ? 18.571 8.410 -3.149 1.00 94.81 236 TRP A C 1
ATOM 1820 O O . TRP A 1 236 ? 18.732 9.619 -3.326 1.00 94.81 236 TRP A O 1
ATOM 1830 N N . LEU A 1 237 ? 19.241 7.500 -3.849 1.00 94.94 237 LEU A N 1
ATOM 1831 C CA . LEU A 1 237 ? 20.226 7.830 -4.868 1.00 94.94 237 LEU A CA 1
ATOM 1832 C C . LEU A 1 237 ? 19.546 8.367 -6.131 1.00 94.94 237 LEU A C 1
ATOM 1834 O O . LEU A 1 237 ? 18.509 7.862 -6.571 1.00 94.94 237 LEU A O 1
ATOM 1838 N N . SER A 1 238 ? 20.198 9.332 -6.777 1.00 95.06 238 SER A N 1
ATOM 1839 C CA . SER A 1 238 ? 19.850 9.743 -8.146 1.00 95.06 238 SER A CA 1
ATOM 1840 C C . SER A 1 238 ? 19.887 8.585 -9.149 1.00 95.06 238 SER A C 1
ATOM 1842 O O . SER A 1 238 ? 20.656 7.630 -8.985 1.00 95.06 238 SER A O 1
ATOM 1844 N N . ASP A 1 239 ? 19.107 8.708 -10.228 1.00 96.75 239 ASP A N 1
ATOM 1845 C CA . ASP A 1 239 ? 18.910 7.646 -11.209 1.00 96.75 239 ASP A CA 1
ATOM 1846 C C . ASP A 1 239 ? 20.229 7.146 -11.820 1.00 96.75 239 ASP A C 1
ATOM 1848 O O . ASP A 1 239 ? 21.056 7.914 -12.328 1.00 96.75 239 ASP A O 1
ATOM 1852 N N . ARG A 1 240 ? 20.437 5.829 -11.768 1.00 95.38 240 ARG A N 1
ATOM 1853 C CA . ARG A 1 240 ? 21.698 5.168 -12.122 1.00 95.38 240 ARG A CA 1
ATOM 1854 C C . ARG A 1 240 ? 21.495 3.694 -12.434 1.00 95.38 240 ARG A C 1
ATOM 1856 O O . ARG A 1 240 ? 20.444 3.137 -12.167 1.00 95.38 240 ARG A O 1
ATOM 1863 N N . TYR A 1 241 ? 22.529 3.063 -12.987 1.00 96.75 241 TYR A N 1
ATOM 1864 C CA . TYR A 1 241 ? 22.533 1.640 -13.354 1.00 96.75 241 TYR A CA 1
ATOM 1865 C C . TYR A 1 241 ? 21.523 1.242 -14.443 1.00 96.75 241 TYR A C 1
ATOM 1867 O O . TYR A 1 241 ? 21.266 0.059 -14.634 1.00 96.75 241 TYR A O 1
ATOM 1875 N N . PHE A 1 242 ? 20.968 2.202 -15.182 1.00 97.62 242 PHE A N 1
ATOM 1876 C CA . PHE A 1 242 ? 19.993 1.945 -16.237 1.00 97.62 242 PHE A CA 1
ATOM 1877 C C . PHE A 1 242 ? 20.624 1.887 -17.633 1.00 97.62 242 PHE A C 1
ATOM 1879 O O . PHE A 1 242 ? 21.650 2.513 -17.916 1.00 97.62 242 PHE A O 1
ATOM 1886 N N . VAL A 1 243 ? 19.930 1.212 -18.544 1.00 98.12 243 VAL A N 1
ATOM 1887 C CA . VAL A 1 243 ? 20.160 1.259 -19.989 1.00 98.12 243 VAL A CA 1
ATOM 1888 C C . VAL A 1 243 ? 18.818 1.425 -20.694 1.00 98.12 243 VAL A C 1
ATOM 1890 O O . VAL A 1 243 ? 17.871 0.681 -20.448 1.00 98.12 243 VAL A O 1
ATOM 1893 N N . GLY A 1 244 ? 18.746 2.398 -21.605 1.00 97.56 244 GLY A N 1
ATOM 1894 C CA . GLY A 1 244 ? 17.508 2.751 -22.299 1.00 97.56 244 GLY A CA 1
ATOM 1895 C C . GLY A 1 244 ? 16.582 3.647 -21.474 1.00 97.56 244 GLY A C 1
ATOM 1896 O O . GLY A 1 244 ? 16.923 4.096 -20.375 1.00 97.56 244 GLY A O 1
ATOM 1897 N N . GLY A 1 245 ? 15.407 3.918 -22.042 1.00 97.12 245 GLY A N 1
ATOM 1898 C CA . GLY A 1 245 ? 14.415 4.833 -21.486 1.00 97.12 245 GLY A CA 1
ATOM 1899 C C . GLY A 1 245 ? 14.868 6.296 -21.426 1.00 97.12 245 GLY A C 1
ATOM 1900 O O . GLY A 1 245 ? 16.035 6.632 -21.647 1.00 97.12 245 GLY A O 1
ATOM 1901 N N . ALA A 1 246 ? 13.924 7.172 -21.107 1.00 97.00 246 ALA A N 1
ATOM 1902 C CA . ALA A 1 246 ? 14.139 8.594 -20.888 1.00 97.00 246 ALA A CA 1
ATOM 1903 C C . ALA A 1 246 ? 13.651 8.988 -19.485 1.00 97.00 246 ALA A C 1
ATOM 1905 O O . ALA A 1 246 ? 12.671 8.419 -19.001 1.00 97.00 246 ALA A O 1
ATOM 1906 N N . PRO A 1 247 ? 14.319 9.939 -18.813 1.00 96.25 247 PRO A N 1
ATOM 1907 C CA . PRO A 1 247 ? 13.772 10.528 -17.603 1.00 96.25 247 PRO A CA 1
ATOM 1908 C C . PRO A 1 247 ? 12.549 11.384 -17.958 1.00 96.25 247 PRO A C 1
ATOM 1910 O O . PRO A 1 247 ? 12.577 12.140 -18.932 1.00 96.25 247 PRO A O 1
ATOM 1913 N N . ILE A 1 248 ? 11.499 11.296 -17.151 1.00 93.31 248 ILE A N 1
ATOM 1914 C CA . ILE A 1 248 ? 10.367 12.222 -17.165 1.00 93.31 248 ILE A CA 1
ATOM 1915 C C . ILE A 1 248 ? 10.225 12.843 -15.777 1.00 93.31 248 ILE A C 1
ATOM 1917 O O . ILE A 1 248 ? 10.464 12.191 -14.760 1.00 93.31 248 ILE A O 1
ATOM 1921 N N . SER A 1 249 ? 9.858 14.119 -15.747 1.00 91.00 249 SER A N 1
ATOM 1922 C CA . SER A 1 249 ? 9.532 14.847 -14.528 1.00 91.00 249 SER A CA 1
ATOM 1923 C C . SER A 1 249 ? 8.121 15.388 -14.653 1.00 91.00 249 SER A C 1
ATOM 1925 O O . SER A 1 249 ? 7.689 15.823 -15.723 1.00 91.00 249 SER A O 1
ATOM 1927 N N . PHE A 1 250 ? 7.408 15.344 -13.545 1.00 84.25 250 PHE A N 1
ATOM 1928 C CA . PHE A 1 250 ? 6.047 15.805 -13.433 1.00 84.25 250 PHE A CA 1
ATOM 1929 C C . PHE A 1 250 ? 6.014 17.014 -12.496 1.00 84.25 250 PHE A C 1
ATOM 1931 O O . PHE A 1 250 ? 6.731 17.032 -11.494 1.00 84.25 250 PHE A O 1
ATOM 1938 N N . PRO A 1 251 ? 5.164 18.019 -12.763 1.00 76.31 251 PRO A N 1
ATOM 1939 C CA . PRO A 1 251 ? 5.030 19.150 -11.858 1.00 76.31 251 PRO A CA 1
ATOM 1940 C C . PRO A 1 251 ? 4.598 18.663 -10.474 1.00 76.31 251 PRO A C 1
ATOM 1942 O O . PRO A 1 251 ? 3.765 17.757 -10.358 1.00 76.31 251 PRO A O 1
ATOM 1945 N N . ARG A 1 252 ? 5.136 19.283 -9.422 1.00 67.00 252 ARG A N 1
ATOM 1946 C CA . ARG A 1 252 ? 4.715 19.020 -8.047 1.00 67.00 252 ARG A CA 1
ATOM 1947 C C . ARG A 1 252 ? 3.243 19.399 -7.895 1.00 67.00 252 ARG A C 1
ATOM 1949 O O . ARG A 1 252 ? 2.887 20.572 -7.835 1.00 67.00 252 ARG A O 1
ATOM 1956 N N . GLN A 1 253 ? 2.384 18.391 -7.878 1.00 62.31 253 GLN A N 1
ATOM 1957 C CA . GLN A 1 253 ? 0.987 18.504 -7.485 1.00 62.31 253 GLN A CA 1
ATOM 1958 C C . GLN A 1 253 ? 0.851 17.778 -6.157 1.00 62.31 253 GLN A C 1
ATOM 1960 O O . GLN A 1 253 ? 1.481 16.736 -5.979 1.00 62.31 253 GLN A O 1
ATOM 1965 N N . VAL A 1 254 ? 0.049 18.327 -5.239 1.00 52.84 254 VAL A N 1
ATOM 1966 C CA . VAL A 1 254 ? -0.295 17.662 -3.976 1.00 52.84 254 VAL A CA 1
ATOM 1967 C C . VAL A 1 254 ? -0.907 16.314 -4.335 1.00 52.84 254 VAL A C 1
ATOM 1969 O O . VAL A 1 254 ? -2.054 16.233 -4.771 1.00 52.84 254 VAL A O 1
ATOM 1972 N N . THR A 1 255 ? -0.095 15.267 -4.265 1.00 53.81 255 THR A N 1
ATOM 1973 C CA . THR A 1 255 ? -0.464 13.943 -4.747 1.00 53.81 255 THR A CA 1
ATOM 1974 C C . THR A 1 255 ? -1.157 13.266 -3.588 1.00 53.81 255 THR A C 1
ATOM 1976 O O . THR A 1 255 ? -0.532 12.694 -2.698 1.00 53.81 255 THR A O 1
ATOM 1979 N N . ALA A 1 256 ? -2.471 13.482 -3.532 1.00 52.25 256 ALA A N 1
ATOM 1980 C CA . ALA A 1 256 ? -3.331 12.863 -2.546 1.00 52.25 256 ALA A CA 1
ATOM 1981 C C . ALA A 1 256 ? -3.074 11.352 -2.594 1.00 52.25 256 ALA A C 1
ATOM 1983 O O . ALA A 1 256 ? -3.205 10.763 -3.658 1.00 52.25 256 ALA A O 1
ATOM 1984 N N . LEU A 1 257 ? -2.749 10.742 -1.449 1.00 61.09 257 LEU A N 1
ATOM 1985 C CA . LEU A 1 257 ? -2.573 9.294 -1.235 1.00 61.09 257 LEU A CA 1
ATOM 1986 C C . LEU A 1 257 ? -1.140 8.727 -1.342 1.00 61.09 257 LEU A C 1
ATOM 1988 O O . LEU A 1 257 ? -0.982 7.516 -1.207 1.00 61.09 257 LEU A O 1
ATOM 1992 N N . ALA A 1 258 ? -0.097 9.553 -1.499 1.00 60.25 258 ALA A N 1
ATOM 1993 C CA . ALA A 1 258 ? 1.292 9.132 -1.259 1.00 60.25 258 ALA A CA 1
ATOM 1994 C C . ALA A 1 258 ? 1.842 9.765 0.021 1.00 60.25 258 ALA A C 1
ATOM 1996 O O . ALA A 1 258 ? 1.697 10.967 0.236 1.00 60.25 258 ALA A O 1
ATOM 1997 N N . THR A 1 259 ? 2.497 8.967 0.863 1.00 68.19 259 THR A N 1
ATOM 1998 C CA . THR A 1 259 ? 3.075 9.479 2.111 1.00 68.19 259 THR A CA 1
ATOM 1999 C C . THR A 1 259 ? 4.364 10.274 1.882 1.00 68.19 259 THR A C 1
ATOM 2001 O O . THR A 1 259 ? 4.619 11.231 2.606 1.00 68.19 259 THR A O 1
ATOM 2004 N N . ASP A 1 260 ? 5.121 9.941 0.832 1.00 83.56 260 ASP A N 1
ATOM 2005 C CA . ASP A 1 260 ? 6.188 10.786 0.289 1.00 83.56 260 ASP A CA 1
ATOM 2006 C C . ASP A 1 260 ? 5.950 11.056 -1.208 1.00 83.56 260 ASP A C 1
ATOM 2008 O O . ASP A 1 260 ? 6.293 10.232 -2.060 1.00 83.56 260 ASP A O 1
ATOM 2012 N N . PRO A 1 261 ? 5.325 12.194 -1.555 1.00 85.19 261 PRO A N 1
ATOM 2013 C CA . PRO A 1 261 ? 5.065 12.568 -2.942 1.00 85.19 261 PRO A CA 1
ATOM 2014 C C . PRO A 1 261 ? 6.321 12.740 -3.802 1.00 85.19 261 PRO A C 1
ATOM 2016 O O . PRO A 1 261 ? 6.241 12.571 -5.020 1.00 85.19 261 PRO A O 1
ATOM 2019 N N . THR A 1 262 ? 7.469 13.068 -3.197 1.00 89.12 262 THR A N 1
ATOM 2020 C CA . THR A 1 262 ? 8.706 13.400 -3.925 1.00 89.12 262 THR A CA 1
ATOM 2021 C C . THR A 1 262 ? 9.211 12.205 -4.725 1.00 89.12 262 THR A C 1
ATOM 2023 O O . THR A 1 262 ? 9.652 12.361 -5.864 1.00 89.12 262 THR A O 1
ATOM 2026 N N . LEU A 1 263 ? 9.037 10.995 -4.179 1.00 90.62 263 LEU A N 1
ATOM 2027 C CA . LEU A 1 263 ? 9.375 9.737 -4.848 1.00 90.62 263 LEU A CA 1
ATOM 2028 C C . LEU A 1 263 ? 8.616 9.535 -6.171 1.00 90.62 263 LEU A C 1
ATOM 2030 O O . LEU A 1 263 ? 9.039 8.732 -6.997 1.00 90.62 263 LEU A O 1
ATOM 2034 N N . PHE A 1 264 ? 7.518 10.265 -6.398 1.00 91.31 264 PHE A N 1
ATOM 2035 C CA . PHE A 1 264 ? 6.646 10.158 -7.574 1.00 91.31 264 PHE A CA 1
ATOM 2036 C C . PHE A 1 264 ? 6.671 11.413 -8.471 1.00 91.31 264 PHE A C 1
ATOM 2038 O O . PHE A 1 264 ? 5.846 11.564 -9.384 1.00 91.31 264 PHE A O 1
ATOM 2045 N N . GLU A 1 265 ? 7.605 12.339 -8.237 1.00 90.44 265 GLU A N 1
ATOM 2046 C CA . GLU A 1 265 ? 7.797 13.533 -9.076 1.00 90.44 265 GLU A CA 1
ATOM 2047 C C . GLU A 1 265 ? 8.608 13.242 -10.344 1.00 90.44 265 GLU A C 1
ATOM 2049 O O . GLU A 1 265 ? 8.492 13.970 -11.333 1.00 90.44 265 GLU A O 1
ATOM 2054 N N . THR A 1 266 ? 9.381 12.155 -10.360 1.00 93.75 266 THR A N 1
ATOM 2055 C CA . THR A 1 266 ? 10.117 11.687 -11.540 1.00 93.75 266 THR A CA 1
ATOM 2056 C C . THR A 1 266 ? 9.832 10.220 -11.839 1.00 93.75 266 THR A C 1
ATOM 2058 O O . THR A 1 266 ? 9.338 9.475 -10.991 1.00 93.75 266 THR A O 1
ATOM 2061 N N . ALA A 1 267 ? 10.111 9.810 -13.074 1.00 96.25 267 ALA A N 1
ATOM 2062 C CA . ALA A 1 267 ? 10.136 8.410 -13.468 1.00 96.25 267 ALA A CA 1
ATOM 2063 C C . ALA A 1 267 ? 11.160 8.170 -14.580 1.00 96.25 267 ALA A C 1
ATOM 2065 O O . ALA A 1 267 ? 11.501 9.074 -15.350 1.00 96.25 267 ALA A O 1
ATOM 2066 N N . ARG A 1 268 ? 11.608 6.922 -14.717 1.00 97.94 268 ARG A N 1
ATOM 2067 C CA . ARG A 1 268 ? 12.232 6.443 -15.955 1.00 97.94 268 ARG A CA 1
ATOM 2068 C C . ARG A 1 268 ? 11.156 5.820 -16.825 1.00 97.94 268 ARG A C 1
ATOM 2070 O O . ARG A 1 268 ? 10.393 4.994 -16.341 1.00 97.94 268 ARG A O 1
ATOM 2077 N N . TRP A 1 269 ? 11.103 6.224 -18.087 1.00 96.50 269 TRP A N 1
ATOM 2078 C CA . TRP A 1 269 ? 9.995 5.953 -18.997 1.00 96.50 269 TRP A CA 1
ATOM 2079 C C . TRP A 1 269 ? 10.473 5.365 -20.327 1.00 96.50 269 TRP A C 1
ATOM 2081 O O . TRP A 1 269 ? 11.576 5.666 -20.788 1.00 96.50 269 TRP A O 1
ATOM 2091 N N . GLY A 1 270 ? 9.641 4.555 -20.975 1.00 97.25 270 GLY A N 1
ATOM 2092 C CA . GLY A 1 270 ? 9.968 3.878 -22.229 1.00 97.25 270 GLY A CA 1
ATOM 2093 C C . GLY A 1 270 ? 10.493 2.471 -21.974 1.00 97.25 270 GLY A C 1
ATOM 2094 O O . GLY A 1 270 ? 10.359 1.937 -20.884 1.00 97.25 270 GLY A O 1
ATOM 2095 N N . ARG A 1 271 ? 11.102 1.837 -22.976 1.00 97.81 271 ARG A N 1
ATOM 2096 C CA . ARG A 1 271 ? 11.733 0.516 -22.799 1.00 97.81 271 ARG A CA 1
ATOM 2097 C C . ARG A 1 271 ? 13.128 0.679 -22.200 1.00 97.81 271 ARG A C 1
ATOM 2099 O O . ARG A 1 271 ? 13.975 1.350 -22.798 1.00 97.81 271 ARG A O 1
ATOM 2106 N N . PHE A 1 272 ? 13.373 0.058 -21.051 1.00 98.62 272 PHE A N 1
ATOM 2107 C CA . PHE A 1 272 ? 14.652 0.134 -20.342 1.00 98.62 272 PHE A CA 1
ATOM 2108 C C . PHE A 1 272 ? 14.866 -1.072 -19.431 1.00 98.62 272 PHE A C 1
ATOM 2110 O O . PHE A 1 272 ? 13.956 -1.859 -19.173 1.00 98.62 272 PHE A O 1
ATOM 2117 N N . TYR A 1 273 ? 16.082 -1.191 -18.915 1.00 98.62 273 TYR A N 1
ATOM 2118 C CA . TYR A 1 273 ? 16.369 -2.067 -17.790 1.00 98.62 273 TYR A CA 1
ATOM 2119 C C . TYR A 1 273 ? 17.358 -1.414 -16.831 1.00 98.62 273 TYR A C 1
ATOM 2121 O O . TYR A 1 273 ? 18.120 -0.527 -17.222 1.00 98.62 273 TYR A O 1
ATOM 2129 N N . TYR A 1 274 ? 17.353 -1.882 -15.590 1.00 98.75 274 TYR A N 1
ATOM 2130 C CA . TYR A 1 274 ? 18.385 -1.616 -14.596 1.00 98.75 274 TYR A CA 1
ATOM 2131 C C . TYR A 1 274 ? 19.282 -2.846 -14.445 1.00 98.75 274 TYR A C 1
ATOM 2133 O O . TYR A 1 274 ? 18.783 -3.966 -14.469 1.00 98.75 274 TYR A O 1
ATOM 2141 N N . ALA A 1 275 ? 20.589 -2.646 -14.288 1.00 98.31 275 ALA A N 1
ATOM 2142 C CA . ALA A 1 275 ? 21.565 -3.664 -13.905 1.00 98.31 275 ALA A CA 1
ATOM 2143 C C . ALA A 1 275 ? 22.288 -3.181 -12.645 1.00 98.31 275 ALA A C 1
ATOM 2145 O O . ALA A 1 275 ? 23.309 -2.498 -12.723 1.00 98.31 275 ALA A O 1
ATOM 2146 N N . ILE A 1 276 ? 21.709 -3.483 -11.485 1.00 97.94 276 ILE A N 1
ATOM 2147 C CA . ILE A 1 276 ? 22.116 -2.922 -10.194 1.00 97.94 276 ILE A CA 1
ATOM 2148 C C . ILE A 1 276 ? 23.148 -3.855 -9.557 1.00 97.94 276 ILE A C 1
ATOM 2150 O O . ILE A 1 276 ? 22.817 -5.017 -9.316 1.00 97.94 276 ILE A O 1
ATOM 2154 N N . PRO A 1 277 ? 24.380 -3.395 -9.279 1.00 97.00 277 PRO A N 1
ATOM 2155 C CA . PRO A 1 277 ? 25.379 -4.224 -8.619 1.00 97.00 277 PRO A CA 1
ATOM 2156 C C . PRO A 1 277 ? 24.955 -4.499 -7.174 1.00 97.00 277 PRO A C 1
ATOM 2158 O O . PRO A 1 277 ? 24.717 -3.567 -6.404 1.00 97.00 277 PRO A O 1
ATOM 2161 N N . LEU A 1 278 ? 24.881 -5.776 -6.805 1.00 95.19 278 LEU A N 1
ATOM 2162 C CA . LEU A 1 278 ? 24.558 -6.224 -5.452 1.00 95.19 278 LEU A CA 1
ATOM 2163 C C . LEU A 1 278 ? 25.561 -7.285 -5.005 1.00 95.19 278 LEU A C 1
ATOM 2165 O O . LEU A 1 278 ? 26.077 -8.066 -5.804 1.00 95.19 278 LEU A O 1
ATOM 2169 N N . SER A 1 279 ? 25.807 -7.339 -3.699 1.00 92.50 279 SER A N 1
ATOM 2170 C CA . SER A 1 279 ? 26.511 -8.479 -3.113 1.00 92.50 279 SER A CA 1
ATOM 2171 C C . SER A 1 279 ? 25.661 -9.755 -3.246 1.00 92.50 279 SER A C 1
ATOM 2173 O O . SER A 1 279 ? 24.433 -9.669 -3.291 1.00 92.50 279 SER A O 1
ATOM 2175 N N . PRO A 1 280 ? 26.269 -10.954 -3.282 1.00 91.50 280 PRO A N 1
ATOM 2176 C CA . PRO A 1 280 ? 25.518 -12.199 -3.171 1.00 91.50 280 PRO A CA 1
ATOM 2177 C C . PRO A 1 280 ? 24.653 -12.204 -1.903 1.00 91.50 280 PRO A C 1
ATOM 2179 O O . PRO A 1 280 ? 25.140 -11.895 -0.816 1.00 91.50 280 PRO A O 1
ATOM 2182 N N . GLY A 1 281 ? 23.377 -12.552 -2.046 1.00 90.81 281 GLY A N 1
ATOM 2183 C CA . GLY A 1 281 ? 22.417 -12.534 -0.947 1.00 90.81 281 GLY A CA 1
ATOM 2184 C C . GLY A 1 281 ? 20.975 -12.612 -1.435 1.00 90.81 281 GLY A C 1
ATOM 2185 O O . GLY A 1 281 ? 20.710 -12.590 -2.640 1.00 90.81 281 GLY A O 1
ATOM 2186 N N . SER A 1 282 ? 20.052 -12.714 -0.481 1.00 92.19 282 SER A N 1
ATOM 2187 C CA . SER A 1 282 ? 18.617 -12.560 -0.715 1.00 92.19 282 SER A CA 1
ATOM 2188 C C . SER A 1 282 ? 18.192 -11.149 -0.336 1.00 92.19 282 SER A C 1
ATOM 2190 O O . SER A 1 282 ? 18.670 -10.596 0.658 1.00 92.19 282 SER A O 1
ATOM 2192 N N . TYR A 1 283 ? 17.274 -10.603 -1.117 1.00 94.19 283 TYR A N 1
ATOM 2193 C CA . TYR A 1 283 ? 16.763 -9.255 -0.985 1.00 94.19 283 TYR A CA 1
ATOM 2194 C C . TYR A 1 283 ? 15.240 -9.232 -1.129 1.00 94.19 283 TYR A C 1
ATOM 2196 O O . TYR A 1 283 ? 14.636 -10.059 -1.825 1.00 94.19 283 TYR A O 1
ATOM 2204 N N . GLU A 1 284 ? 14.640 -8.232 -0.502 1.00 94.44 284 GLU A N 1
ATOM 2205 C CA . GLU A 1 284 ? 13.327 -7.711 -0.837 1.00 94.44 284 GLU A CA 1
ATOM 2206 C C . GLU A 1 284 ? 13.508 -6.610 -1.888 1.00 94.44 284 GLU A C 1
ATOM 2208 O O . GLU A 1 284 ? 14.372 -5.744 -1.750 1.00 94.44 284 GLU A O 1
ATOM 2213 N N . LEU A 1 285 ? 12.712 -6.651 -2.951 1.00 96.69 285 LEU A N 1
ATOM 2214 C CA . LEU A 1 285 ? 12.646 -5.621 -3.982 1.00 96.69 285 LEU A CA 1
ATOM 2215 C C . LEU A 1 285 ? 11.276 -4.955 -3.925 1.00 96.69 285 LEU A C 1
ATOM 2217 O O . LEU A 1 285 ? 10.263 -5.644 -4.044 1.00 96.69 285 LEU A O 1
ATOM 2221 N N . ARG A 1 286 ? 11.251 -3.627 -3.856 1.00 96.88 286 ARG A N 1
ATOM 2222 C CA . ARG A 1 286 ? 10.045 -2.808 -3.985 1.00 96.88 286 ARG A CA 1
ATOM 2223 C C . ARG A 1 286 ? 10.149 -1.908 -5.207 1.00 96.88 286 ARG A C 1
ATOM 2225 O O . ARG A 1 286 ? 11.134 -1.193 -5.397 1.00 96.88 286 ARG A O 1
ATOM 2232 N N . LEU A 1 287 ? 9.119 -1.954 -6.044 1.00 98.19 287 LEU A N 1
ATOM 2233 C CA . LEU A 1 287 ? 8.974 -1.111 -7.227 1.00 98.19 287 LEU A CA 1
ATOM 2234 C C . LEU A 1 287 ? 7.812 -0.144 -7.015 1.00 98.19 287 LEU A C 1
ATOM 2236 O O . LEU A 1 287 ? 6.689 -0.580 -6.756 1.00 98.19 287 LEU A O 1
ATOM 2240 N N . TYR A 1 288 ? 8.087 1.152 -7.142 1.00 96.94 288 TYR A N 1
ATOM 2241 C CA . TYR A 1 288 ? 7.136 2.226 -6.866 1.00 96.94 288 TYR A CA 1
ATOM 2242 C C . TYR A 1 288 ? 6.572 2.774 -8.171 1.00 96.94 288 TYR A C 1
ATOM 2244 O O . TYR A 1 288 ? 7.321 3.127 -9.090 1.00 96.94 288 TYR A O 1
ATOM 2252 N N . PHE A 1 289 ? 5.249 2.885 -8.223 1.00 95.31 289 PHE A N 1
ATOM 2253 C CA . PHE A 1 289 ? 4.506 3.373 -9.374 1.00 95.31 289 PHE A CA 1
ATOM 2254 C C . PHE A 1 289 ? 3.428 4.360 -8.942 1.00 95.31 289 PHE A C 1
ATOM 2256 O O . PHE A 1 289 ? 2.750 4.177 -7.933 1.00 95.31 289 PHE A O 1
ATOM 2263 N N . MET A 1 290 ? 3.228 5.381 -9.760 1.00 93.00 290 MET A N 1
ATOM 2264 C CA . MET A 1 290 ? 2.050 6.226 -9.727 1.00 93.00 290 MET A CA 1
ATOM 2265 C C . MET A 1 290 ? 1.723 6.648 -11.153 1.00 93.00 290 MET A C 1
ATOM 2267 O O . MET A 1 290 ? 2.509 7.338 -11.802 1.00 93.00 290 MET A O 1
ATOM 2271 N N . GLU A 1 291 ? 0.559 6.237 -11.653 1.00 90.50 291 GLU A N 1
ATOM 2272 C CA . GLU A 1 291 ? 0.097 6.676 -12.967 1.00 90.50 291 GLU A CA 1
ATOM 2273 C C . GLU A 1 291 ? -0.311 8.155 -12.892 1.00 90.50 291 GLU A C 1
ATOM 2275 O O . GLU A 1 291 ? -1.227 8.537 -12.158 1.00 90.50 291 GLU A O 1
ATOM 2280 N N . ARG A 1 292 ? 0.419 8.999 -13.628 1.00 87.88 292 ARG A N 1
ATOM 2281 C CA . ARG A 1 292 ? 0.264 10.465 -13.640 1.00 87.88 292 ARG A CA 1
ATOM 2282 C C . ARG A 1 292 ? -0.105 11.028 -15.008 1.00 87.88 292 ARG A C 1
ATOM 2284 O O . ARG A 1 292 ? -0.381 12.222 -15.122 1.00 87.88 292 ARG A O 1
ATOM 2291 N N . MET A 1 293 ? -0.092 10.193 -16.037 1.00 85.88 293 MET A N 1
ATOM 2292 C CA . MET A 1 293 ? -0.339 10.585 -17.418 1.00 85.88 293 MET A CA 1
ATOM 2293 C C . MET A 1 293 ? -1.711 10.147 -17.906 1.00 85.88 293 MET A C 1
ATOM 2295 O O . MET A 1 293 ? -2.258 10.816 -18.777 1.00 85.88 293 MET A O 1
ATOM 2299 N N . ILE A 1 294 ? -2.254 9.059 -17.363 1.00 85.06 294 ILE A N 1
ATOM 2300 C CA . ILE A 1 294 ? -3.536 8.481 -17.767 1.00 85.06 294 ILE A CA 1
ATOM 2301 C C . ILE A 1 294 ? -4.547 8.594 -16.625 1.00 85.06 294 ILE A C 1
ATOM 2303 O O . ILE A 1 294 ? -4.252 8.183 -15.509 1.00 85.06 294 ILE A O 1
ATOM 2307 N N . GLY A 1 295 ? -5.759 9.072 -16.916 1.00 82.62 295 GLY A N 1
ATOM 2308 C CA . GLY A 1 295 ? -6.877 9.102 -15.972 1.00 82.62 295 GLY A CA 1
ATOM 2309 C C . GLY A 1 295 ? -7.580 10.459 -15.853 1.00 82.62 295 GLY A C 1
ATOM 2310 O O . GLY A 1 295 ? -7.228 11.431 -16.524 1.00 82.62 295 GLY A O 1
ATOM 2311 N N . PRO A 1 296 ? -8.609 10.555 -14.993 1.00 73.56 296 PRO A N 1
ATOM 2312 C CA . PRO A 1 296 ? -9.276 11.821 -14.705 1.00 73.56 296 PRO A CA 1
ATOM 2313 C C . PRO A 1 296 ? -8.298 12.908 -14.236 1.00 73.56 296 PRO A C 1
ATOM 2315 O O . PRO A 1 296 ? -7.523 12.704 -13.305 1.00 73.56 296 PRO A O 1
ATOM 2318 N N . GLY A 1 297 ? -8.354 14.086 -14.861 1.00 71.00 297 GLY A N 1
ATOM 2319 C CA . GLY A 1 297 ? -7.526 15.236 -14.479 1.00 71.00 297 GLY A CA 1
ATOM 2320 C C . GLY A 1 297 ? -6.077 15.202 -14.982 1.00 71.00 297 GLY A C 1
ATOM 2321 O O . GLY A 1 297 ? -5.321 16.121 -14.672 1.00 71.00 297 GLY A O 1
ATOM 2322 N N . THR A 1 298 ? -5.683 14.197 -15.772 1.00 74.00 298 THR A N 1
ATOM 2323 C CA . THR A 1 298 ? -4.371 14.151 -16.438 1.00 74.00 298 THR A CA 1
ATOM 2324 C C . THR A 1 298 ? -4.462 14.588 -17.899 1.00 74.00 298 THR A C 1
ATOM 2326 O O . THR A 1 298 ? -5.543 14.666 -18.480 1.00 74.00 298 THR A O 1
ATOM 2329 N N . ILE A 1 299 ? -3.310 14.874 -18.511 1.00 67.50 299 ILE A N 1
ATOM 2330 C CA . ILE A 1 299 ? -3.226 15.322 -19.912 1.00 67.50 299 ILE A CA 1
ATOM 2331 C C . ILE A 1 299 ? -3.573 14.176 -20.881 1.00 67.50 299 ILE A C 1
ATOM 2333 O O . ILE A 1 299 ? -4.131 14.414 -21.952 1.00 67.50 299 ILE A O 1
ATOM 2337 N N . GLY A 1 300 ? -3.251 12.930 -20.522 1.00 66.56 300 GLY A N 1
ATOM 2338 C CA . GLY A 1 300 ? -3.590 11.753 -21.314 1.00 66.56 300 GLY A CA 1
ATOM 2339 C C . GLY A 1 300 ? -5.011 11.262 -21.046 1.00 66.56 300 GLY A C 1
ATOM 2340 O O . GLY A 1 300 ? -5.497 11.248 -19.916 1.00 66.56 300 GLY A O 1
ATOM 2341 N N . GLN A 1 301 ? -5.669 10.838 -22.124 1.00 64.06 301 GLN A N 1
ATOM 2342 C CA . GLN A 1 301 ? -6.949 10.135 -22.084 1.00 64.06 301 GLN A CA 1
ATOM 2343 C C . GLN A 1 301 ? -6.715 8.653 -21.765 1.00 64.06 301 GLN A C 1
ATOM 2345 O O . GLN A 1 301 ? -5.744 8.064 -22.238 1.00 64.06 301 GLN A O 1
ATOM 2350 N N . GLY A 1 302 ? -7.620 8.036 -21.007 1.00 76.31 302 GLY A N 1
ATOM 2351 C CA . GLY A 1 302 ? -7.586 6.606 -20.698 1.00 76.31 302 GLY A CA 1
ATOM 2352 C C . GLY A 1 302 ? -7.897 6.309 -19.232 1.00 76.31 302 GLY A C 1
ATOM 2353 O O . GLY A 1 302 ? -8.417 7.153 -18.507 1.00 76.31 302 GLY A O 1
ATOM 2354 N N . GLY A 1 303 ? -7.591 5.087 -18.821 1.00 80.44 303 GLY A N 1
ATOM 2355 C CA . GLY A 1 303 ? -7.770 4.558 -17.471 1.00 80.44 303 GLY A CA 1
ATOM 2356 C C . GLY A 1 303 ? -7.260 3.123 -17.427 1.00 80.44 303 GLY A C 1
ATOM 2357 O O . GLY A 1 303 ? -6.235 2.816 -18.041 1.00 80.44 303 GLY A O 1
ATOM 2358 N N . GLU A 1 304 ? -8.020 2.227 -16.807 1.00 81.56 304 GLU A N 1
ATOM 2359 C CA . GLU A 1 304 ? -7.708 0.796 -16.790 1.00 81.56 304 GLU A CA 1
ATOM 2360 C C . GLU A 1 304 ? -7.416 0.249 -18.196 1.00 81.56 304 GLU A C 1
ATOM 2362 O O . GLU A 1 304 ? -7.998 0.645 -19.215 1.00 81.56 304 GLU A O 1
ATOM 2367 N N . ASN A 1 305 ? -6.493 -0.697 -18.239 1.00 83.25 305 ASN A N 1
ATOM 2368 C CA . ASN A 1 305 ? -5.902 -1.342 -19.395 1.00 83.25 305 ASN A CA 1
ATOM 2369 C C . ASN A 1 305 ? -5.141 -0.418 -20.345 1.00 83.25 305 ASN A C 1
ATOM 2371 O O . ASN A 1 305 ? -4.643 -0.908 -21.356 1.00 83.25 305 ASN A O 1
ATOM 2375 N N . SER A 1 306 ? -5.068 0.893 -20.111 1.00 86.50 306 SER A N 1
ATOM 2376 C CA . SER A 1 306 ? -4.509 1.823 -21.104 1.00 86.50 306 SER A CA 1
ATOM 2377 C C . SER A 1 306 ? -2.990 1.720 -21.194 1.00 86.50 306 SER A C 1
ATOM 2379 O O . SER A 1 306 ? -2.459 1.725 -22.304 1.00 86.50 306 SER A O 1
ATOM 2381 N N . ARG A 1 307 ? -2.312 1.515 -20.058 1.00 91.50 307 ARG A N 1
ATOM 2382 C CA . ARG A 1 307 ? -0.883 1.211 -19.996 1.00 91.50 307 ARG A CA 1
ATOM 2383 C C . ARG A 1 307 ? -0.673 -0.176 -19.417 1.00 91.50 307 ARG A C 1
ATOM 2385 O O . ARG A 1 307 ? -0.805 -0.377 -18.220 1.00 91.50 307 ARG A O 1
ATOM 2392 N N . LEU A 1 308 ? -0.303 -1.106 -20.291 1.00 93.75 308 LEU A N 1
ATOM 2393 C CA . LEU A 1 308 ? 0.116 -2.446 -19.901 1.00 93.75 308 LEU A CA 1
ATOM 2394 C C . LEU A 1 308 ? 1.586 -2.624 -20.249 1.00 93.75 308 LEU A C 1
ATOM 2396 O O . LEU A 1 308 ? 1.997 -2.342 -21.383 1.00 93.75 308 LEU A O 1
ATOM 2400 N N . PHE A 1 309 ? 2.363 -3.135 -19.306 1.00 97.62 309 PHE A N 1
ATOM 2401 C CA . PHE A 1 309 ? 3.750 -3.519 -19.539 1.00 97.62 309 PHE A CA 1
ATOM 2402 C C . PHE A 1 309 ? 4.137 -4.729 -18.701 1.00 97.62 309 PHE A C 1
ATOM 2404 O O . PHE A 1 309 ? 3.413 -5.152 -17.805 1.00 97.62 309 PHE A O 1
ATOM 2411 N N . HIS A 1 310 ? 5.281 -5.316 -19.019 1.00 97.50 310 HIS A N 1
ATOM 2412 C CA . HIS A 1 310 ? 5.824 -6.428 -18.263 1.00 97.50 310 HIS A CA 1
ATOM 2413 C C . HIS A 1 310 ? 7.055 -6.005 -17.469 1.00 97.50 310 HIS A C 1
ATOM 2415 O O . HIS A 1 310 ? 7.812 -5.133 -17.910 1.00 97.50 310 HIS A O 1
ATOM 2421 N N . VAL A 1 311 ? 7.276 -6.678 -16.339 1.00 98.56 311 VAL A N 1
ATOM 2422 C CA . VAL A 1 311 ? 8.514 -6.568 -15.563 1.00 98.56 311 VAL A CA 1
ATOM 2423 C C . VAL A 1 311 ? 9.139 -7.942 -15.396 1.00 98.56 311 VAL A C 1
ATOM 2425 O O . VAL A 1 311 ? 8.460 -8.906 -15.027 1.00 98.56 311 VAL A O 1
ATOM 2428 N N . LEU A 1 312 ? 10.439 -8.022 -15.667 1.00 98.56 312 LEU A N 1
ATOM 2429 C CA . LEU A 1 312 ? 11.231 -9.231 -15.506 1.00 98.56 312 LEU A CA 1
ATOM 2430 C C . LEU A 1 312 ? 12.357 -8.993 -14.501 1.00 98.56 312 LEU A C 1
ATOM 2432 O O . LEU A 1 312 ? 13.008 -7.951 -14.535 1.00 98.56 312 LEU A O 1
ATOM 2436 N N . LEU A 1 313 ? 12.616 -9.984 -13.649 1.00 98.12 313 LEU A N 1
ATOM 2437 C CA . LEU A 1 313 ? 13.783 -10.029 -12.768 1.00 98.12 313 LEU A CA 1
ATOM 2438 C C . LEU A 1 313 ? 14.731 -11.113 -13.258 1.00 98.12 313 LEU A C 1
ATOM 2440 O O . LEU A 1 313 ? 14.356 -12.283 -13.312 1.00 98.12 313 LEU A O 1
ATOM 2444 N N . ASN A 1 314 ? 15.951 -10.731 -13.636 1.00 97.25 314 ASN A N 1
ATOM 2445 C CA . ASN A 1 314 ? 16.956 -11.634 -14.208 1.00 97.25 314 ASN A CA 1
ATOM 2446 C C . ASN A 1 314 ? 16.387 -12.513 -15.345 1.00 97.25 314 ASN A C 1
ATOM 2448 O O . ASN A 1 314 ? 16.646 -13.713 -15.407 1.00 97.25 314 ASN A O 1
ATOM 2452 N N . GLY A 1 315 ? 15.563 -11.924 -16.218 1.00 96.00 315 GLY A N 1
ATOM 2453 C CA . GLY A 1 315 ? 14.892 -12.620 -17.321 1.00 96.00 315 GLY A CA 1
ATOM 2454 C C . GLY A 1 315 ? 13.652 -13.441 -16.937 1.00 96.00 315 GLY A C 1
ATOM 2455 O O . GLY A 1 315 ? 12.961 -13.938 -17.825 1.00 96.00 315 GLY A O 1
ATOM 2456 N N . LYS A 1 316 ? 13.310 -13.571 -15.648 1.00 97.00 316 LYS A N 1
ATOM 2457 C CA . LYS A 1 316 ? 12.064 -14.208 -15.195 1.00 97.00 316 LYS A CA 1
ATOM 2458 C C . LYS A 1 316 ? 10.934 -13.186 -15.161 1.00 97.00 316 LYS A C 1
ATOM 2460 O O . LYS A 1 316 ? 11.033 -12.186 -14.461 1.00 97.00 316 LYS A O 1
ATOM 2465 N N . MET A 1 317 ? 9.838 -13.470 -15.859 1.00 96.56 317 MET A N 1
ATOM 2466 C CA . MET A 1 317 ? 8.611 -12.674 -15.790 1.00 96.56 317 MET A CA 1
ATOM 2467 C C . MET A 1 317 ? 8.057 -12.662 -14.360 1.00 96.56 317 MET A C 1
ATOM 2469 O O . MET A 1 317 ? 7.717 -13.721 -13.833 1.00 96.56 317 MET A O 1
ATOM 2473 N N . VAL A 1 318 ? 7.967 -11.482 -13.745 1.00 96.19 318 VAL A N 1
ATOM 2474 C CA . VAL A 1 318 ? 7.382 -11.310 -12.402 1.00 96.19 318 VAL A CA 1
ATOM 2475 C C . VAL A 1 318 ? 6.102 -10.487 -12.417 1.00 96.19 318 VAL A C 1
ATOM 2477 O O . VAL A 1 318 ? 5.254 -10.682 -11.556 1.00 96.19 318 VAL A O 1
ATOM 2480 N N . LEU A 1 319 ? 5.937 -9.611 -13.411 1.00 95.62 319 LEU A N 1
ATOM 2481 C CA . LEU A 1 319 ? 4.710 -8.861 -13.654 1.00 95.62 319 LEU A CA 1
ATOM 2482 C C . LEU A 1 319 ? 4.302 -9.033 -15.112 1.00 95.62 319 LEU A C 1
ATOM 2484 O O . LEU A 1 319 ? 4.999 -8.567 -16.013 1.00 95.62 319 LEU A O 1
ATOM 2488 N N . LEU A 1 320 ? 3.175 -9.702 -15.348 1.00 94.38 320 LEU A N 1
ATOM 2489 C CA . LEU A 1 320 ? 2.624 -9.919 -16.682 1.00 94.38 320 LEU A CA 1
ATOM 2490 C C . LEU A 1 320 ? 1.480 -8.931 -16.937 1.00 94.38 320 LEU A C 1
ATOM 2492 O O . LEU A 1 320 ? 0.510 -8.943 -16.191 1.00 94.38 320 LEU A O 1
ATOM 2496 N N . SER A 1 321 ? 1.570 -8.124 -18.002 1.00 93.12 321 SER A N 1
ATOM 2497 C CA . SER A 1 321 ? 0.537 -7.156 -18.393 1.00 93.12 321 SER A CA 1
ATOM 2498 C C . SER A 1 321 ? 0.115 -6.268 -17.223 1.00 93.12 321 SER A C 1
ATOM 2500 O O . SER A 1 321 ? -1.068 -6.038 -17.004 1.00 93.12 321 SER A O 1
ATOM 2502 N N . PHE A 1 322 ? 1.098 -5.811 -16.452 1.00 95.81 322 PHE A N 1
ATOM 2503 C CA . PHE A 1 322 ? 0.883 -4.987 -15.280 1.00 95.81 322 PHE A CA 1
ATOM 2504 C C . PHE A 1 322 ? 0.331 -3.627 -15.673 1.00 95.81 322 PHE A C 1
ATOM 2506 O O . PHE A 1 322 ? 0.832 -2.976 -16.597 1.00 95.81 322 PHE A O 1
ATOM 2513 N N . ASP A 1 323 ? -0.706 -3.243 -14.939 1.00 95.00 323 ASP A N 1
ATOM 2514 C CA . ASP A 1 323 ? -1.424 -1.994 -15.081 1.00 95.00 323 ASP A CA 1
ATOM 2515 C C . ASP A 1 323 ? -1.297 -1.195 -13.777 1.00 95.00 323 ASP A C 1
ATOM 2517 O O . ASP A 1 323 ? -2.048 -1.444 -12.829 1.00 95.00 323 ASP A O 1
ATOM 2521 N N . PRO A 1 324 ? -0.377 -0.217 -13.701 1.00 92.94 324 PRO A N 1
ATOM 2522 C CA . PRO A 1 324 ? -0.221 0.583 -12.493 1.00 92.94 324 PRO A CA 1
ATOM 2523 C C . PRO A 1 324 ? -1.457 1.437 -12.174 1.00 92.94 324 PRO A C 1
ATOM 2525 O O . PRO A 1 324 ? -1.629 1.810 -11.018 1.00 92.94 324 PRO A O 1
ATOM 2528 N N . TYR A 1 325 ? -2.320 1.755 -13.151 1.00 91.44 325 TYR A N 1
ATOM 2529 C CA . TYR A 1 325 ? -3.566 2.487 -12.899 1.00 91.44 325 TYR A CA 1
ATOM 2530 C C . TYR A 1 325 ? -4.575 1.588 -12.185 1.00 91.44 325 TYR A C 1
ATOM 2532 O O . TYR A 1 325 ? -5.113 1.951 -11.137 1.00 91.44 325 TYR A O 1
ATOM 2540 N N . SER A 1 326 ? -4.827 0.403 -12.748 1.00 89.69 326 SER A N 1
ATOM 2541 C CA . SER A 1 326 ? -5.798 -0.543 -12.192 1.00 89.69 326 SER A CA 1
ATOM 2542 C C . SER A 1 326 ? -5.352 -1.066 -10.826 1.00 89.69 326 SER A C 1
ATOM 2544 O O . SER A 1 326 ? -6.157 -1.095 -9.897 1.00 89.69 326 SER A O 1
ATOM 2546 N N . ASP A 1 327 ? -4.076 -1.431 -10.673 1.00 89.81 327 ASP A N 1
ATOM 2547 C CA . ASP A 1 327 ? -3.551 -2.009 -9.429 1.00 89.81 327 ASP A CA 1
ATOM 2548 C C . ASP A 1 327 ? -3.512 -0.986 -8.278 1.00 89.81 327 ASP A C 1
ATOM 2550 O O . ASP A 1 327 ? -3.619 -1.350 -7.105 1.00 89.81 327 ASP A O 1
ATOM 2554 N N . ALA A 1 328 ? -3.400 0.309 -8.585 1.00 88.00 328 ALA A N 1
ATOM 2555 C CA . ALA A 1 328 ? -3.522 1.368 -7.586 1.00 88.00 328 ALA A CA 1
ATOM 2556 C C . ALA A 1 328 ? -4.988 1.682 -7.219 1.00 88.00 328 ALA A C 1
ATOM 2558 O O . ALA A 1 328 ? -5.259 2.195 -6.126 1.00 88.00 328 ALA A O 1
ATOM 2559 N N . GLY A 1 329 ? -5.933 1.358 -8.108 1.00 85.38 329 GLY A N 1
ATOM 2560 C CA . GLY A 1 329 ? -7.339 1.759 -8.024 1.00 85.38 329 GLY A CA 1
ATOM 2561 C C . GLY A 1 329 ? -7.615 3.158 -8.587 1.00 85.38 329 GLY A C 1
ATOM 2562 O O . GLY A 1 329 ? -8.582 3.798 -8.174 1.00 85.38 329 GLY A O 1
ATOM 2563 N N . GLY A 1 330 ? -6.762 3.654 -9.488 1.00 84.94 330 GLY A N 1
ATOM 2564 C CA . GLY A 1 330 ? -6.886 4.965 -10.125 1.00 84.94 330 GLY A CA 1
ATOM 2565 C C . GLY A 1 330 ? -5.544 5.659 -10.376 1.00 84.94 330 GLY A C 1
ATOM 2566 O O . GLY A 1 330 ? -4.478 5.164 -10.019 1.00 84.94 330 GLY A O 1
ATOM 2567 N N . ASN A 1 331 ? -5.598 6.847 -10.979 1.00 87.56 331 ASN A N 1
ATOM 2568 C CA . ASN A 1 331 ? -4.429 7.707 -11.162 1.00 87.56 331 ASN A CA 1
ATOM 2569 C C . ASN A 1 331 ? -4.113 8.520 -9.908 1.00 87.56 331 ASN A C 1
ATOM 2571 O O . ASN A 1 331 ? -4.986 8.770 -9.081 1.00 87.56 331 ASN A O 1
ATOM 2575 N N . LEU A 1 332 ? -2.867 8.989 -9.812 1.00 85.62 332 LEU A N 1
ATOM 2576 C CA . LEU A 1 332 ? -2.346 9.773 -8.682 1.00 85.62 332 LEU A CA 1
ATOM 2577 C C . LEU A 1 332 ? -2.353 9.026 -7.339 1.00 85.62 332 LEU A C 1
ATOM 2579 O O . LEU A 1 332 ? -2.171 9.642 -6.296 1.00 85.62 332 LEU A O 1
ATOM 2583 N N . ILE A 1 333 ? -2.513 7.704 -7.369 1.00 86.50 333 ILE A N 1
ATOM 2584 C CA . ILE A 1 333 ? -2.450 6.840 -6.195 1.00 86.50 333 ILE A CA 1
ATOM 2585 C C . ILE A 1 333 ? -1.117 6.095 -6.220 1.00 86.50 333 ILE A C 1
ATOM 2587 O O . ILE A 1 333 ? -0.775 5.469 -7.223 1.00 86.50 333 ILE A O 1
ATOM 2591 N N . ALA A 1 334 ? -0.357 6.170 -5.126 1.00 89.44 334 ALA A N 1
ATOM 2592 C CA . ALA A 1 334 ? 0.874 5.402 -4.995 1.00 89.44 334 ALA A CA 1
ATOM 2593 C C . ALA A 1 334 ? 0.560 3.903 -4.937 1.00 89.44 334 ALA A C 1
ATOM 2595 O O . ALA A 1 334 ? -0.312 3.458 -4.185 1.00 89.44 334 ALA A O 1
ATOM 2596 N N . HIS A 1 335 ? 1.303 3.128 -5.716 1.00 92.38 335 HIS A N 1
ATOM 2597 C CA . HIS A 1 335 ? 1.235 1.680 -5.733 1.00 92.38 335 HIS A CA 1
ATOM 2598 C C . HIS A 1 335 ? 2.648 1.100 -5.677 1.00 92.38 335 HIS A C 1
ATOM 2600 O O . HIS A 1 335 ? 3.551 1.557 -6.379 1.00 92.38 335 HIS A O 1
ATOM 2606 N N . VAL A 1 336 ? 2.836 0.092 -4.829 1.00 94.94 336 VAL A N 1
ATOM 2607 C CA . VAL A 1 336 ? 4.130 -0.554 -4.603 1.00 94.94 336 VAL A CA 1
ATOM 2608 C C . VAL A 1 336 ? 3.979 -2.047 -4.849 1.00 94.94 336 VAL A C 1
ATOM 2610 O O . VAL A 1 336 ? 3.099 -2.682 -4.270 1.00 94.94 336 VAL A O 1
ATOM 2613 N N . ARG A 1 337 ? 4.849 -2.602 -5.697 1.00 96.44 337 ARG A N 1
ATOM 2614 C CA . ARG A 1 337 ? 4.974 -4.048 -5.906 1.00 96.44 337 ARG A CA 1
ATOM 2615 C C . ARG A 1 337 ? 6.200 -4.566 -5.180 1.00 96.44 337 ARG A C 1
ATOM 2617 O O . ARG A 1 337 ? 7.308 -4.112 -5.465 1.00 96.44 337 ARG A O 1
ATOM 2624 N N . THR A 1 338 ? 5.986 -5.538 -4.300 1.00 95.50 338 THR A N 1
ATOM 2625 C CA . THR A 1 338 ? 7.034 -6.125 -3.465 1.00 95.50 338 THR A CA 1
ATOM 2626 C C . THR A 1 338 ? 7.329 -7.565 -3.871 1.00 95.50 338 THR A C 1
ATOM 2628 O O . THR A 1 338 ? 6.418 -8.356 -4.117 1.00 95.50 338 THR A O 1
ATOM 2631 N N . PHE A 1 339 ? 8.609 -7.921 -3.911 1.00 94.75 339 PHE A N 1
ATOM 2632 C CA . PHE A 1 339 ? 9.102 -9.265 -4.202 1.00 94.75 339 PHE A CA 1
ATOM 2633 C C . PHE A 1 339 ? 10.119 -9.664 -3.138 1.00 94.75 339 PHE A C 1
ATOM 2635 O O . PHE A 1 339 ? 10.966 -8.856 -2.776 1.00 94.75 339 PHE A O 1
ATOM 2642 N N . LYS A 1 340 ? 10.072 -10.911 -2.669 1.00 92.50 340 LYS A N 1
ATOM 2643 C CA . LYS A 1 340 ? 11.065 -11.478 -1.742 1.00 92.50 340 LYS A CA 1
ATOM 2644 C C . LYS A 1 340 ? 11.882 -12.573 -2.419 1.00 92.50 340 LYS A C 1
ATOM 2646 O O . LYS A 1 340 ? 11.463 -13.109 -3.445 1.00 92.50 340 LYS A O 1
ATOM 2651 N N . GLY A 1 341 ? 13.031 -12.918 -1.841 1.00 91.12 341 GLY A N 1
ATOM 2652 C CA . GLY A 1 341 ? 13.909 -13.949 -2.405 1.00 91.12 341 GLY A CA 1
ATOM 2653 C C . GLY A 1 341 ? 14.616 -13.502 -3.687 1.00 91.12 341 GLY A C 1
ATOM 2654 O O . GLY A 1 341 ? 14.954 -14.330 -4.532 1.00 91.12 341 GLY A O 1
ATOM 2655 N N . VAL A 1 342 ? 14.787 -12.192 -3.874 1.00 94.19 342 VAL A N 1
ATOM 2656 C CA . VAL A 1 342 ? 15.467 -11.631 -5.042 1.00 94.19 342 VAL A CA 1
ATOM 2657 C C . VAL A 1 342 ? 16.975 -11.719 -4.828 1.00 94.19 342 VAL A C 1
ATOM 2659 O O . VAL A 1 342 ? 17.470 -11.383 -3.759 1.00 94.19 342 VAL A O 1
ATOM 2662 N N . SER A 1 343 ? 17.721 -12.136 -5.846 1.00 94.81 343 SER A N 1
ATOM 2663 C CA . SER A 1 343 ? 19.184 -12.240 -5.788 1.00 94.81 343 SER A CA 1
ATOM 2664 C C . SER A 1 343 ? 19.819 -11.694 -7.067 1.00 94.81 343 SER A C 1
ATOM 2666 O O . SER A 1 343 ? 19.191 -11.763 -8.131 1.00 94.81 343 SER A O 1
ATOM 2668 N N . PRO A 1 344 ? 21.053 -11.157 -7.010 1.00 95.94 344 PRO A N 1
ATOM 2669 C CA . PRO A 1 344 ? 21.788 -10.824 -8.225 1.00 95.94 344 PRO A CA 1
ATOM 2670 C C . PRO A 1 344 ? 22.053 -12.074 -9.073 1.00 95.94 344 PRO A C 1
ATOM 2672 O O . PRO A 1 344 ? 22.149 -13.189 -8.555 1.00 95.94 344 PRO A O 1
ATOM 2675 N N . GLY A 1 345 ? 22.185 -11.883 -10.385 1.00 94.56 345 GLY A N 1
ATOM 2676 C CA . GLY A 1 345 ? 22.641 -12.925 -11.297 1.00 94.56 345 GLY A CA 1
ATOM 2677 C C . GLY A 1 345 ? 24.114 -13.310 -11.073 1.00 94.56 345 GLY A C 1
ATOM 2678 O O . GLY A 1 345 ? 24.811 -12.691 -10.265 1.00 94.56 345 GLY A O 1
ATOM 2679 N N . PRO A 1 346 ? 24.631 -14.307 -11.818 1.00 94.06 346 PRO A N 1
ATOM 2680 C CA . PRO A 1 346 ? 26.023 -14.762 -11.701 1.00 94.06 346 PRO A CA 1
ATOM 2681 C C . PRO A 1 346 ? 27.078 -13.679 -11.977 1.00 94.06 346 PRO A C 1
ATOM 2683 O O . PRO A 1 346 ? 28.231 -13.821 -11.585 1.00 94.06 346 PRO A O 1
ATOM 2686 N N . ASP A 1 347 ? 26.694 -12.599 -12.656 1.00 94.62 347 ASP A N 1
ATOM 2687 C CA . ASP A 1 347 ? 27.521 -11.426 -12.937 1.00 94.62 347 ASP A CA 1
ATOM 2688 C C . ASP A 1 347 ? 27.500 -10.380 -11.807 1.00 94.62 347 ASP A C 1
ATOM 2690 O O . ASP A 1 347 ? 28.023 -9.280 -11.984 1.00 94.62 347 ASP A O 1
ATOM 2694 N N . GLY A 1 348 ? 26.874 -10.685 -10.666 1.00 95.62 348 GLY A N 1
ATOM 2695 C CA . GLY A 1 348 ? 26.782 -9.791 -9.509 1.00 95.62 348 GLY A CA 1
ATOM 2696 C C . GLY A 1 348 ? 25.787 -8.641 -9.679 1.00 95.62 348 GLY A C 1
ATOM 2697 O O . GLY A 1 348 ? 25.799 -7.705 -8.882 1.00 95.62 348 GLY A O 1
ATOM 2698 N N . HIS A 1 349 ? 24.929 -8.684 -10.703 1.00 97.19 349 HIS A N 1
ATOM 2699 C CA . HIS A 1 349 ? 23.939 -7.640 -10.957 1.00 97.19 349 HIS A CA 1
ATOM 2700 C C . HIS A 1 349 ? 22.518 -8.189 -10.843 1.00 97.19 349 HIS A C 1
ATOM 2702 O O . HIS A 1 349 ? 22.191 -9.229 -11.412 1.00 97.19 349 HIS A O 1
ATOM 2708 N N . LEU A 1 350 ? 21.643 -7.463 -10.149 1.00 98.12 350 LEU A N 1
ATOM 2709 C CA . LEU A 1 350 ? 20.203 -7.655 -10.272 1.00 98.12 350 LEU A CA 1
ATOM 2710 C C . LEU A 1 350 ? 19.719 -6.920 -11.520 1.00 98.12 350 LEU A C 1
ATOM 2712 O O . LEU A 1 350 ? 19.821 -5.691 -11.603 1.00 98.12 350 LEU A O 1
ATOM 2716 N N . ARG A 1 351 ? 19.190 -7.669 -12.489 1.00 98.62 351 ARG A N 1
ATOM 2717 C CA . ARG A 1 351 ? 18.577 -7.101 -13.689 1.00 98.62 351 ARG A CA 1
ATOM 2718 C C . ARG A 1 351 ? 17.075 -6.962 -13.508 1.00 98.62 351 ARG A C 1
ATOM 2720 O O . ARG A 1 351 ? 16.400 -7.950 -13.235 1.00 98.62 351 ARG A O 1
ATOM 2727 N N . ILE A 1 352 ? 16.570 -5.746 -13.694 1.00 98.81 352 ILE A N 1
ATOM 2728 C CA . ILE A 1 352 ? 15.141 -5.419 -13.652 1.00 98.81 352 ILE A CA 1
ATOM 2729 C C . ILE A 1 352 ? 14.774 -4.848 -15.016 1.00 98.81 352 ILE A C 1
ATOM 2731 O O . ILE A 1 352 ? 15.189 -3.740 -15.357 1.00 98.81 352 ILE A O 1
ATOM 2735 N N . GLU A 1 353 ? 14.046 -5.614 -15.817 1.00 98.75 353 GLU A N 1
ATOM 2736 C CA . GLU A 1 353 ? 13.707 -5.254 -17.192 1.00 98.75 353 GLU A CA 1
ATOM 2737 C C . GLU A 1 353 ? 12.256 -4.806 -17.287 1.00 98.75 353 GLU A C 1
ATOM 2739 O O . GLU A 1 353 ? 11.359 -5.482 -16.788 1.00 98.75 353 GLU A O 1
ATOM 2744 N N . PHE A 1 354 ? 12.035 -3.690 -17.975 1.00 98.75 354 PHE A N 1
ATOM 2745 C CA . PHE A 1 354 ? 10.725 -3.105 -18.200 1.00 98.75 354 PHE A CA 1
ATOM 2746 C C . PHE A 1 354 ? 10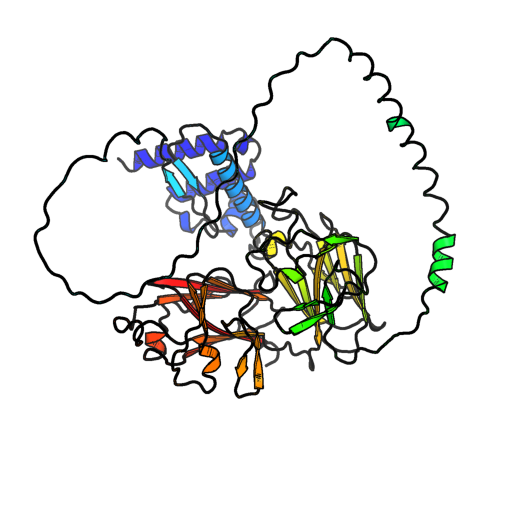.438 -3.083 -19.701 1.00 98.75 354 PHE A C 1
ATOM 2748 O O . PHE A 1 354 ? 11.080 -2.356 -20.472 1.00 98.75 354 PHE A O 1
ATOM 2755 N N . ILE A 1 355 ? 9.471 -3.890 -20.135 1.00 97.19 355 ILE A N 1
ATOM 2756 C CA . ILE A 1 355 ? 9.150 -4.059 -21.558 1.00 97.19 355 ILE A CA 1
ATOM 2757 C C . ILE A 1 355 ? 7.693 -3.703 -21.844 1.00 97.19 355 ILE A C 1
ATOM 2759 O O . ILE A 1 355 ? 6.786 -4.074 -21.106 1.00 97.19 355 ILE A O 1
ATOM 2763 N N . SER A 1 356 ? 7.464 -2.975 -22.934 1.00 95.94 356 SER A N 1
ATOM 2764 C CA . SER A 1 356 ? 6.120 -2.595 -23.371 1.00 95.94 356 SER A CA 1
ATOM 2765 C C . SER A 1 356 ? 5.271 -3.824 -23.692 1.00 95.94 356 SER A C 1
ATOM 2767 O O . SER A 1 356 ? 5.748 -4.724 -24.385 1.00 95.94 356 SER A O 1
ATOM 2769 N N . ALA A 1 357 ? 4.009 -3.815 -23.258 1.00 91.56 357 ALA A N 1
ATOM 2770 C CA . ALA A 1 357 ? 2.990 -4.757 -23.724 1.00 91.56 357 ALA A CA 1
ATOM 2771 C C . ALA A 1 357 ? 1.964 -4.031 -24.607 1.00 91.56 357 ALA A C 1
ATOM 2773 O O . ALA A 1 357 ? 1.797 -4.364 -25.778 1.00 91.56 357 ALA A O 1
ATOM 2774 N N . ARG A 1 358 ? 1.332 -2.984 -24.063 1.00 91.06 358 ARG A N 1
ATOM 2775 C CA . ARG A 1 358 ? 0.399 -2.098 -24.776 1.00 91.06 358 ARG A CA 1
ATOM 2776 C C . ARG A 1 358 ? 0.923 -0.669 -24.909 1.00 91.06 358 ARG A C 1
ATOM 2778 O O . ARG A 1 358 ? 0.716 -0.056 -25.949 1.00 91.06 358 ARG A O 1
ATOM 2785 N N . ASP A 1 359 ? 1.591 -0.161 -23.877 1.00 92.50 359 ASP A N 1
ATOM 2786 C CA . ASP A 1 359 ? 2.160 1.191 -23.840 1.00 92.50 359 ASP A CA 1
ATOM 2787 C C . ASP A 1 359 ? 3.556 1.148 -23.182 1.00 92.50 359 ASP A C 1
ATOM 2789 O O . ASP A 1 359 ? 4.061 0.082 -22.807 1.00 92.50 359 ASP A O 1
ATOM 2793 N N . GLU A 1 360 ? 4.231 2.287 -23.108 1.00 95.38 360 GLU A N 1
ATOM 2794 C CA . GLU A 1 360 ? 5.574 2.424 -22.556 1.00 95.38 360 GLU A CA 1
ATOM 2795 C C . GLU A 1 360 ? 5.611 2.100 -21.049 1.00 95.38 360 GLU A C 1
ATOM 2797 O O . GLU A 1 360 ? 4.766 2.562 -20.288 1.00 95.38 360 GLU A O 1
ATOM 2802 N N . PRO A 1 361 ? 6.565 1.296 -20.559 1.00 97.75 361 PRO A N 1
ATOM 2803 C CA . PRO A 1 361 ? 6.695 1.111 -19.126 1.00 97.75 361 PRO A CA 1
ATOM 2804 C C . PRO A 1 361 ? 7.246 2.360 -18.449 1.00 97.75 361 PRO A C 1
ATOM 2806 O O . PRO A 1 361 ? 7.912 3.194 -19.070 1.00 97.75 361 PRO A O 1
ATOM 2809 N N . PHE A 1 362 ? 7.037 2.429 -17.139 1.00 98.06 362 PHE A N 1
ATOM 2810 C CA . PHE A 1 362 ? 7.762 3.353 -16.287 1.00 98.06 362 PHE A CA 1
ATOM 2811 C C . PHE A 1 362 ? 7.965 2.778 -14.892 1.00 98.06 362 PHE A C 1
ATOM 2813 O O . PHE A 1 362 ? 7.281 1.836 -14.507 1.00 98.06 362 PHE A O 1
ATOM 2820 N N . VAL A 1 363 ? 8.883 3.370 -14.135 1.00 98.44 363 VAL A N 1
ATOM 2821 C CA . VAL A 1 363 ? 9.016 3.183 -12.685 1.00 98.44 363 VAL A CA 1
ATOM 2822 C C . VAL A 1 363 ? 9.389 4.523 -12.060 1.00 98.44 363 VAL A C 1
ATOM 2824 O O . VAL A 1 363 ? 10.134 5.287 -12.680 1.00 98.44 363 VAL A O 1
ATOM 2827 N N . ASN A 1 364 ? 8.852 4.831 -10.879 1.00 97.19 364 ASN A N 1
ATOM 2828 C CA . ASN A 1 364 ? 9.148 6.067 -10.149 1.00 97.19 364 ASN A CA 1
ATOM 2829 C C . ASN A 1 364 ? 10.349 5.898 -9.214 1.00 97.19 364 ASN A C 1
ATOM 2831 O O . ASN A 1 364 ? 11.259 6.722 -9.214 1.00 97.19 364 ASN A O 1
ATOM 2835 N N . ALA A 1 365 ? 10.388 4.796 -8.467 1.00 97.06 365 ALA A N 1
ATOM 2836 C CA . ALA A 1 365 ? 11.477 4.500 -7.547 1.00 97.06 365 ALA A CA 1
ATOM 2837 C C . ALA A 1 365 ? 11.690 2.990 -7.384 1.00 97.06 365 ALA A C 1
ATOM 2839 O O . ALA A 1 365 ? 10.798 2.180 -7.661 1.00 97.06 365 ALA A O 1
ATOM 2840 N N . ILE A 1 366 ? 12.894 2.619 -6.958 1.00 98.44 366 ILE A N 1
ATOM 2841 C CA . ILE A 1 366 ? 13.318 1.239 -6.717 1.00 98.44 366 ILE A CA 1
ATOM 2842 C C . ILE A 1 366 ? 13.974 1.194 -5.340 1.00 98.44 366 ILE A C 1
ATOM 2844 O O . ILE A 1 366 ? 14.926 1.933 -5.097 1.00 98.44 366 ILE A O 1
ATOM 2848 N N . GLU A 1 367 ? 13.498 0.314 -4.468 1.00 96.50 367 GLU A N 1
ATOM 2849 C CA . GLU A 1 367 ? 14.108 0.037 -3.166 1.00 96.50 367 GLU A CA 1
ATOM 2850 C C . GLU A 1 367 ? 14.480 -1.449 -3.081 1.00 96.50 367 GLU A C 1
ATOM 2852 O O . GLU A 1 367 ? 13.708 -2.322 -3.477 1.00 96.50 367 GLU A O 1
ATOM 2857 N N . ILE A 1 368 ? 15.691 -1.736 -2.607 1.00 96.38 368 ILE A N 1
ATOM 2858 C CA . ILE A 1 368 ? 16.240 -3.083 -2.449 1.00 96.38 368 ILE A CA 1
ATOM 2859 C C . ILE A 1 368 ? 16.777 -3.201 -1.030 1.00 96.38 368 ILE A C 1
ATOM 2861 O O . ILE A 1 368 ? 17.753 -2.534 -0.679 1.00 96.38 368 ILE A O 1
ATOM 2865 N N . ILE A 1 369 ? 16.166 -4.074 -0.239 1.00 93.19 369 ILE A N 1
ATOM 2866 C CA . ILE A 1 369 ? 16.475 -4.257 1.180 1.00 93.19 369 ILE A CA 1
ATOM 2867 C C . ILE A 1 369 ? 17.074 -5.654 1.368 1.00 93.19 369 ILE A C 1
ATOM 2869 O O . ILE A 1 369 ? 16.486 -6.631 0.902 1.00 93.19 369 ILE A O 1
ATOM 2873 N N . PRO A 1 370 ? 18.250 -5.803 2.003 1.00 92.25 370 PRO A N 1
ATOM 2874 C CA . PRO A 1 370 ? 18.782 -7.116 2.346 1.00 92.25 370 PRO A CA 1
ATOM 2875 C C . PRO A 1 370 ? 17.810 -7.886 3.243 1.00 92.25 370 PRO A C 1
ATOM 2877 O O . PRO A 1 370 ? 17.328 -7.360 4.240 1.00 92.25 370 PRO A O 1
ATOM 2880 N N . THR A 1 371 ? 17.584 -9.161 2.935 1.00 89.19 371 THR A N 1
ATOM 2881 C CA . THR A 1 371 ? 16.797 -10.076 3.776 1.00 89.19 371 THR A CA 1
ATOM 2882 C C . THR A 1 371 ? 17.719 -11.189 4.278 1.00 89.19 371 THR A C 1
ATOM 2884 O O . THR A 1 371 ? 17.824 -12.233 3.615 1.00 89.19 371 THR A O 1
ATOM 2887 N N . PRO A 1 372 ? 18.450 -10.989 5.394 1.00 78.38 372 PRO A N 1
ATOM 2888 C CA . PRO A 1 372 ? 19.250 -12.046 6.003 1.00 78.38 372 PRO A CA 1
ATOM 2889 C C . PRO A 1 372 ? 18.375 -13.279 6.245 1.00 78.38 372 PRO A C 1
ATOM 2891 O O . PRO A 1 372 ? 17.237 -13.158 6.693 1.00 78.38 372 PRO A O 1
ATOM 2894 N N . GLU A 1 373 ? 18.878 -14.462 5.889 1.00 75.12 373 GLU A N 1
ATOM 2895 C CA . GLU A 1 373 ? 18.138 -15.733 6.012 1.00 75.12 373 GLU A CA 1
ATOM 2896 C C . GLU A 1 373 ? 16.834 -15.796 5.184 1.00 75.12 373 GLU A C 1
ATOM 2898 O O . GLU A 1 373 ? 15.994 -16.657 5.418 1.00 75.12 373 GLU A O 1
ATOM 2903 N N . GLY A 1 374 ? 16.650 -14.895 4.209 1.00 71.88 374 GLY A N 1
ATOM 2904 C CA . GLY A 1 374 ? 15.430 -14.817 3.396 1.00 71.88 374 GLY A CA 1
ATOM 2905 C C . GLY A 1 374 ? 14.223 -14.225 4.132 1.00 71.88 374 GLY A C 1
ATOM 2906 O O . GLY A 1 374 ? 13.111 -14.264 3.606 1.00 71.88 374 GLY A O 1
ATOM 2907 N N . ARG A 1 375 ? 14.427 -13.667 5.333 1.00 79.81 375 ARG A N 1
ATOM 2908 C CA . ARG A 1 375 ? 13.358 -13.095 6.156 1.00 79.81 375 ARG A CA 1
ATOM 2909 C C . ARG A 1 375 ? 13.047 -11.670 5.725 1.00 79.81 375 ARG A C 1
ATOM 2911 O O . ARG A 1 375 ? 13.902 -10.791 5.809 1.00 79.81 375 ARG A O 1
ATOM 2918 N N . VAL A 1 376 ? 11.811 -11.452 5.288 1.00 84.62 376 VAL A N 1
ATOM 2919 C CA . VAL A 1 376 ? 11.275 -10.107 5.058 1.00 84.62 376 VAL A CA 1
ATOM 2920 C C . VAL A 1 376 ? 11.108 -9.428 6.422 1.00 84.62 376 VAL A C 1
ATOM 2922 O O . VAL A 1 376 ? 10.477 -10.023 7.304 1.00 84.62 376 VAL A O 1
ATOM 2925 N N . PRO A 1 377 ? 11.686 -8.233 6.644 1.00 86.12 377 PRO A N 1
ATOM 2926 C CA . PRO A 1 377 ? 11.522 -7.525 7.906 1.00 86.12 377 PRO A CA 1
ATOM 2927 C C . PRO A 1 377 ? 10.034 -7.210 8.141 1.00 86.12 377 PRO A C 1
ATOM 2929 O O . PRO A 1 377 ? 9.331 -6.851 7.194 1.00 86.12 377 PRO A O 1
ATOM 2932 N N . PRO A 1 378 ? 9.527 -7.328 9.382 1.00 92.00 378 PRO A N 1
ATOM 2933 C CA . PRO A 1 378 ? 8.155 -6.941 9.683 1.00 92.00 378 PRO A CA 1
ATOM 2934 C C . PRO A 1 378 ? 7.913 -5.465 9.370 1.00 92.00 378 PRO A C 1
ATOM 2936 O O . PRO A 1 378 ? 8.729 -4.612 9.724 1.00 92.00 378 PRO A O 1
ATOM 2939 N N . ILE A 1 379 ? 6.768 -5.168 8.764 1.00 94.44 379 ILE A N 1
ATOM 2940 C CA . ILE A 1 379 ? 6.320 -3.798 8.520 1.00 94.44 379 ILE A CA 1
ATOM 2941 C C . ILE A 1 379 ? 5.680 -3.295 9.810 1.00 94.44 379 ILE A C 1
ATOM 2943 O O . ILE A 1 379 ? 4.701 -3.874 10.279 1.00 94.44 379 ILE A O 1
ATOM 2947 N N . ARG A 1 380 ? 6.220 -2.218 10.380 1.00 97.00 380 ARG A N 1
ATOM 2948 C CA . ARG A 1 380 ? 5.715 -1.585 11.605 1.00 97.00 380 ARG A CA 1
ATOM 2949 C C . ARG A 1 380 ? 5.319 -0.156 11.309 1.00 97.00 380 ARG A C 1
ATOM 2951 O O . ARG A 1 380 ? 6.164 0.637 10.913 1.00 97.00 380 ARG A O 1
ATOM 2958 N N . ILE A 1 381 ? 4.051 0.165 11.510 1.00 96.69 381 ILE A N 1
ATOM 2959 C CA . ILE A 1 381 ? 3.472 1.478 11.242 1.00 96.69 381 ILE A CA 1
ATOM 2960 C C . ILE A 1 381 ? 2.916 2.019 12.551 1.00 96.69 381 ILE A C 1
ATOM 2962 O O . ILE A 1 381 ? 2.148 1.339 13.230 1.00 96.69 381 ILE A O 1
ATOM 2966 N N . VAL A 1 382 ? 3.261 3.253 12.888 1.00 96.62 382 VAL A N 1
ATOM 2967 C CA . VAL A 1 382 ? 2.645 3.995 13.986 1.00 96.62 382 VAL A CA 1
ATOM 2968 C C . VAL A 1 382 ? 1.840 5.155 13.413 1.00 96.62 382 VAL A C 1
ATOM 2970 O O . VAL A 1 382 ? 2.310 5.859 12.523 1.00 96.62 382 VAL A O 1
ATOM 2973 N N . ALA A 1 383 ? 0.622 5.370 13.911 1.00 95.75 383 ALA A N 1
ATOM 2974 C CA . ALA A 1 383 ? -0.255 6.462 13.495 1.00 95.75 383 ALA A CA 1
ATOM 2975 C C . ALA A 1 383 ? 0.236 7.804 14.070 1.00 95.75 383 ALA A C 1
ATOM 2977 O O . ALA A 1 383 ? -0.431 8.451 14.877 1.00 95.75 383 ALA A O 1
ATOM 2978 N N . GLN A 1 384 ? 1.439 8.211 13.667 1.00 93.38 384 GLN A N 1
ATOM 2979 C CA . GLN A 1 384 ? 2.136 9.435 14.052 1.00 93.38 384 GLN A CA 1
ATOM 2980 C C . GLN A 1 384 ? 2.942 9.995 12.874 1.00 93.38 384 GLN A C 1
ATOM 2982 O O . GLN A 1 384 ? 3.202 9.302 11.896 1.00 93.38 384 GLN A O 1
ATOM 2987 N N . GLU A 1 385 ? 3.355 11.259 12.977 1.00 88.62 385 GLU A N 1
ATOM 2988 C CA . GLU A 1 385 ? 4.170 11.926 11.949 1.00 88.62 385 GLU A CA 1
ATOM 2989 C C . GLU A 1 385 ? 5.629 11.454 11.936 1.00 88.62 385 GLU A C 1
ATOM 2991 O O . GLU A 1 385 ? 6.264 11.467 10.885 1.00 88.62 385 GLU A O 1
ATOM 2996 N N . ASN A 1 386 ? 6.141 11.021 13.091 1.00 89.38 386 ASN A N 1
ATOM 2997 C CA . ASN A 1 386 ? 7.533 10.627 13.286 1.00 89.38 386 ASN A CA 1
ATOM 2998 C C . ASN A 1 386 ? 7.634 9.157 13.693 1.00 89.38 386 ASN A C 1
ATOM 3000 O O . ASN A 1 386 ? 6.705 8.604 14.287 1.00 89.38 386 ASN A O 1
ATOM 3004 N N . SER A 1 387 ? 8.781 8.548 13.396 1.00 91.62 387 SER A N 1
ATOM 3005 C CA . SER A 1 387 ? 9.089 7.190 13.833 1.00 91.62 387 SER A CA 1
ATOM 3006 C C . SER A 1 387 ? 9.131 7.084 15.355 1.00 91.62 387 SER A C 1
ATOM 3008 O O . SER A 1 387 ? 9.589 8.006 16.035 1.00 91.62 387 SER A O 1
ATOM 3010 N N . VAL A 1 388 ? 8.752 5.923 15.879 1.00 93.62 388 VAL A N 1
ATOM 3011 C CA . VAL A 1 388 ? 8.861 5.587 17.305 1.00 93.62 388 VAL A CA 1
ATOM 3012 C C . VAL A 1 388 ? 9.754 4.363 17.452 1.00 93.62 388 VAL A C 1
ATOM 3014 O O . VAL A 1 388 ? 9.688 3.446 16.644 1.00 93.62 388 VAL A O 1
ATOM 3017 N N . THR A 1 389 ? 10.606 4.341 18.473 1.00 95.19 389 THR A N 1
ATOM 3018 C CA . THR A 1 389 ? 11.346 3.131 18.852 1.00 95.19 389 THR A CA 1
ATOM 3019 C C . THR A 1 389 ? 10.733 2.590 20.129 1.00 95.19 389 THR A C 1
ATOM 3021 O O . THR A 1 389 ? 10.598 3.333 21.098 1.00 95.19 389 THR A O 1
ATOM 3024 N N . ASP A 1 390 ? 10.327 1.326 20.115 1.00 94.50 390 ASP A N 1
ATOM 3025 C CA . ASP A 1 390 ? 9.729 0.692 21.286 1.00 94.50 390 ASP A CA 1
ATOM 3026 C C . ASP A 1 390 ? 10.782 0.205 22.295 1.00 94.50 390 ASP A C 1
ATOM 3028 O O . ASP A 1 390 ? 11.992 0.260 22.053 1.00 94.50 390 ASP A O 1
ATOM 3032 N N . ALA A 1 391 ? 10.332 -0.290 23.446 1.00 92.69 391 ALA A N 1
ATOM 3033 C CA . ALA A 1 391 ? 11.192 -0.746 24.532 1.00 92.69 391 ALA A CA 1
ATOM 3034 C C . ALA A 1 391 ? 12.056 -1.966 24.162 1.00 92.69 391 ALA A C 1
ATOM 3036 O O . ALA A 1 391 ? 12.996 -2.288 24.890 1.00 92.69 391 ALA A O 1
ATOM 3037 N N . GLN A 1 392 ? 11.770 -2.647 23.047 1.00 93.81 392 GLN A N 1
ATOM 3038 C CA . GLN A 1 392 ? 12.597 -3.734 22.516 1.00 93.81 392 GLN A CA 1
ATOM 3039 C C . GLN A 1 392 ? 13.591 -3.249 21.449 1.00 93.81 392 GLN A C 1
ATOM 3041 O O . GLN A 1 392 ? 14.288 -4.063 20.845 1.00 93.81 392 GLN A O 1
ATOM 3046 N N . GLY A 1 393 ? 13.679 -1.937 21.218 1.00 92.75 393 GLY A N 1
ATOM 3047 C CA . GLY A 1 393 ? 14.564 -1.343 20.222 1.00 92.75 393 GLY A CA 1
ATOM 3048 C C . GLY A 1 393 ? 14.071 -1.520 18.788 1.00 92.75 393 GLY A C 1
ATOM 3049 O O . GLY A 1 393 ? 14.853 -1.330 17.857 1.00 92.75 393 GLY A O 1
ATOM 3050 N N . ARG A 1 394 ? 12.803 -1.902 18.579 1.00 93.75 394 ARG A N 1
ATOM 3051 C CA . ARG A 1 394 ? 12.227 -2.031 17.236 1.00 93.75 394 ARG A CA 1
ATOM 3052 C C . ARG A 1 394 ? 11.728 -0.666 16.783 1.00 93.75 394 ARG A C 1
ATOM 3054 O O . ARG A 1 394 ? 11.026 0.028 17.518 1.00 93.75 394 ARG A O 1
ATOM 3061 N N . THR A 1 395 ? 12.071 -0.298 15.557 1.00 92.88 395 THR A N 1
ATOM 3062 C CA . THR A 1 395 ? 11.615 0.948 14.939 1.00 92.88 395 THR A CA 1
ATOM 3063 C C . THR A 1 395 ? 10.252 0.750 14.281 1.00 92.88 395 THR A C 1
ATOM 3065 O O . THR A 1 395 ? 10.029 -0.221 13.557 1.00 92.88 395 THR A O 1
ATOM 3068 N N . TRP A 1 396 ? 9.350 1.689 14.545 1.00 95.25 396 TRP A N 1
ATOM 3069 C CA . TRP A 1 396 ? 8.028 1.827 13.953 1.00 95.25 396 TRP A CA 1
ATOM 3070 C C . TRP A 1 396 ? 8.037 3.037 13.036 1.00 95.25 396 TRP A C 1
ATOM 3072 O O . TRP A 1 396 ? 8.322 4.154 13.473 1.00 95.25 396 TRP A O 1
ATOM 3082 N N . GLU A 1 397 ? 7.734 2.812 11.766 1.00 93.12 397 GLU A N 1
ATOM 3083 C CA . GLU A 1 397 ? 7.707 3.855 10.753 1.00 93.12 397 GLU A CA 1
ATOM 3084 C C . GLU A 1 397 ? 6.452 4.728 10.918 1.00 93.12 397 GLU A C 1
ATOM 3086 O O . GLU A 1 397 ? 5.381 4.223 11.268 1.00 93.12 397 GLU A O 1
ATOM 3091 N N . PRO A 1 398 ? 6.556 6.045 10.684 1.00 92.56 398 PRO A N 1
ATOM 3092 C CA . PRO A 1 398 ? 5.426 6.954 10.773 1.00 92.56 398 PRO A CA 1
ATOM 3093 C C . PRO A 1 398 ? 4.349 6.631 9.747 1.00 92.56 398 PRO A C 1
ATOM 3095 O O . PRO A 1 398 ? 4.604 6.040 8.695 1.00 92.56 398 PRO A O 1
ATOM 3098 N N . ASP A 1 399 ? 3.156 7.131 10.032 1.00 91.69 399 ASP A N 1
ATOM 3099 C CA . ASP A 1 399 ? 1.912 6.742 9.395 1.00 91.69 399 ASP A CA 1
ATOM 3100 C C . ASP A 1 399 ? 1.998 6.793 7.868 1.00 91.69 399 ASP A C 1
ATOM 3102 O O . ASP A 1 399 ? 2.307 7.838 7.290 1.00 91.69 399 ASP A O 1
ATOM 3106 N N . GLN A 1 400 ? 1.741 5.657 7.223 1.00 88.81 400 GLN A N 1
ATOM 3107 C CA . GLN A 1 400 ? 1.922 5.450 5.789 1.00 88.81 400 GLN A CA 1
ATOM 3108 C C . GLN A 1 400 ? 0.970 4.394 5.239 1.00 88.81 400 GLN A C 1
ATOM 3110 O O . GLN A 1 400 ? 0.343 3.660 5.995 1.00 88.81 400 GLN A O 1
ATOM 3115 N N . TYR A 1 401 ? 0.855 4.332 3.910 1.00 90.44 401 TYR A N 1
ATOM 3116 C CA . TYR A 1 401 ? -0.055 3.431 3.184 1.00 90.44 401 TYR A CA 1
ATOM 3117 C C . TYR A 1 401 ? -1.553 3.672 3.428 1.00 90.44 401 TYR A C 1
ATOM 3119 O O . TYR A 1 401 ? -2.386 2.892 2.966 1.00 90.44 401 TYR A O 1
ATOM 3127 N N . TYR A 1 402 ? -1.918 4.747 4.127 1.00 90.94 402 TYR A N 1
ATOM 3128 C CA . TYR A 1 402 ? -3.305 5.044 4.455 1.00 90.94 402 TYR A CA 1
ATOM 3129 C C . TYR A 1 402 ? -4.060 5.729 3.308 1.00 90.94 402 TYR A C 1
ATOM 3131 O O . TYR A 1 402 ? -3.490 6.457 2.490 1.00 90.94 402 TYR A O 1
ATOM 3139 N N . ARG A 1 403 ? -5.385 5.574 3.302 1.00 86.81 403 ARG A N 1
ATOM 3140 C CA . ARG A 1 403 ? -6.317 6.372 2.496 1.00 86.81 403 ARG A CA 1
ATOM 3141 C C . ARG A 1 403 ? -7.460 6.858 3.374 1.00 86.81 403 ARG A C 1
ATOM 3143 O O . ARG A 1 403 ? -8.089 6.070 4.073 1.00 86.81 403 ARG A O 1
ATOM 3150 N N . GLY A 1 404 ? -7.755 8.154 3.304 1.00 86.31 404 GLY A N 1
ATOM 3151 C CA . GLY A 1 404 ? -8.789 8.766 4.139 1.00 86.31 404 GLY A CA 1
ATOM 3152 C C . GLY A 1 404 ? -8.415 8.825 5.623 1.00 86.31 404 GLY A C 1
ATOM 3153 O O . GLY A 1 404 ? -7.275 8.566 6.016 1.00 86.31 404 GLY A O 1
ATOM 3154 N N . GLY A 1 405 ? -9.391 9.196 6.449 1.00 90.44 405 GLY A N 1
ATOM 3155 C CA . GLY A 1 405 ? -9.183 9.461 7.872 1.00 90.44 405 GLY A CA 1
ATOM 3156 C C . GLY A 1 405 ? -8.310 10.686 8.152 1.00 90.44 405 GLY A C 1
ATOM 3157 O O . GLY A 1 405 ? -7.754 11.320 7.254 1.00 90.44 405 GLY A O 1
ATOM 3158 N N . ILE A 1 406 ? -8.205 11.018 9.431 1.00 89.25 406 ILE A N 1
ATOM 3159 C CA . ILE A 1 406 ? -7.429 12.136 9.953 1.00 89.25 406 ILE A CA 1
ATOM 3160 C C . ILE A 1 406 ? -6.414 11.570 10.938 1.00 89.25 406 ILE A C 1
ATOM 3162 O O . ILE A 1 406 ? -6.766 10.790 11.825 1.00 89.25 406 ILE A O 1
ATOM 3166 N N . LEU A 1 407 ? -5.158 11.976 10.767 1.00 91.25 407 LEU A N 1
ATOM 3167 C CA . LEU A 1 407 ? -4.112 11.744 11.749 1.00 91.25 407 LEU A CA 1
ATOM 3168 C C . LEU A 1 407 ? -4.272 12.755 12.879 1.00 91.25 407 LEU A C 1
ATOM 3170 O O . LEU A 1 407 ? -4.355 13.959 12.628 1.00 91.25 407 LEU A O 1
ATOM 3174 N N . LEU A 1 408 ? -4.318 12.278 14.115 1.00 89.44 408 LEU A N 1
ATOM 3175 C CA . LEU A 1 408 ? -4.455 13.129 15.282 1.00 89.44 408 LEU A CA 1
ATOM 3176 C C . LEU A 1 408 ? -3.512 12.670 16.380 1.00 89.44 408 LEU A C 1
ATOM 3178 O O . LEU A 1 408 ? -3.530 11.518 16.807 1.00 89.44 408 LEU A O 1
ATOM 3182 N N . ARG A 1 409 ? -2.721 13.610 16.891 1.00 87.38 409 ARG A N 1
ATOM 3183 C CA . ARG A 1 409 ? -1.959 13.390 18.113 1.00 87.38 409 ARG A CA 1
ATOM 3184 C C . ARG A 1 409 ? -2.895 13.566 19.302 1.00 87.38 409 ARG A C 1
ATOM 3186 O O . ARG A 1 409 ? -3.411 14.659 19.534 1.00 87.38 409 ARG A O 1
ATOM 3193 N N . ARG A 1 410 ? -3.088 12.499 20.066 1.00 74.44 410 ARG A N 1
ATOM 3194 C CA . ARG A 1 410 ? -3.685 12.549 21.402 1.00 74.44 410 ARG A CA 1
ATOM 3195 C C . ARG A 1 410 ? -2.600 12.088 22.357 1.00 74.44 410 ARG A C 1
ATOM 3197 O O . ARG A 1 410 ? -1.936 11.111 22.066 1.00 74.44 410 ARG A O 1
ATOM 3204 N N . GLN A 1 411 ? -2.398 12.752 23.489 1.00 70.69 411 GLN A N 1
ATOM 3205 C CA . GLN A 1 411 ? -1.472 12.257 24.518 1.00 70.69 411 GLN A CA 1
ATOM 3206 C C . GLN A 1 411 ? -2.263 11.618 25.669 1.00 70.69 411 GLN A C 1
ATOM 3208 O O . GLN A 1 411 ? -2.256 12.160 26.776 1.00 70.69 411 GLN A O 1
ATOM 3213 N N . PRO A 1 412 ? -3.023 10.524 25.437 1.00 70.56 412 PRO A N 1
ATOM 3214 C CA . PRO A 1 412 ? -3.710 9.862 26.526 1.00 70.56 412 PRO A CA 1
ATOM 3215 C C . PRO A 1 412 ? -2.677 9.211 27.447 1.00 70.56 412 PRO A C 1
ATOM 3217 O O . PRO A 1 412 ? -1.663 8.675 27.003 1.00 70.56 412 PRO A O 1
ATOM 3220 N N . VAL A 1 413 ? -2.967 9.204 28.746 1.00 78.88 413 VAL A N 1
ATOM 3221 C CA . VAL A 1 413 ? -2.269 8.310 29.671 1.00 78.88 413 VAL A CA 1
ATOM 3222 C C . VAL A 1 413 ? -2.764 6.898 29.374 1.00 78.88 413 VAL A C 1
ATOM 3224 O O . VAL A 1 413 ? -3.889 6.552 29.738 1.00 78.88 413 VAL A O 1
ATOM 3227 N N . VAL A 1 414 ? -1.953 6.107 28.669 1.00 87.50 414 VAL A N 1
ATOM 3228 C CA . VAL A 1 414 ? -2.283 4.716 28.334 1.00 87.50 414 VAL A CA 1
ATOM 3229 C C . VAL A 1 414 ? -1.698 3.765 29.363 1.00 87.50 414 VAL A C 1
ATOM 3231 O O . VAL A 1 414 ? -0.522 3.838 29.709 1.00 87.50 414 VAL A O 1
ATOM 3234 N N . THR A 1 415 ? -2.534 2.851 29.843 1.00 91.88 415 THR A N 1
ATOM 3235 C CA . THR A 1 415 ? -2.161 1.779 30.770 1.00 91.88 415 THR A CA 1
ATOM 3236 C C . THR A 1 415 ? -2.240 0.418 30.078 1.00 91.88 415 THR A C 1
ATOM 3238 O O . THR A 1 415 ? -2.956 0.257 29.091 1.00 91.88 415 THR A O 1
ATOM 3241 N N . GLY A 1 416 ? -1.506 -0.575 30.588 1.00 87.94 416 GLY A N 1
ATOM 3242 C CA . GLY A 1 416 ? -1.524 -1.939 30.041 1.00 87.94 416 GLY A CA 1
ATOM 3243 C C . GLY A 1 416 ? -0.615 -2.171 28.828 1.00 87.94 416 GLY A C 1
ATOM 3244 O O . GLY A 1 416 ? -0.725 -3.215 28.196 1.00 87.94 416 GLY A O 1
ATOM 3245 N N . SER A 1 417 ? 0.289 -1.236 28.517 1.00 89.94 417 SER A N 1
ATOM 3246 C CA . SER A 1 417 ? 1.347 -1.404 27.512 1.00 89.94 417 SER A CA 1
ATOM 3247 C C . SER A 1 417 ? 2.714 -1.082 28.118 1.00 89.94 417 SER A C 1
ATOM 3249 O O . SER A 1 417 ? 2.823 -0.156 28.921 1.00 89.94 417 SER A O 1
ATOM 3251 N N . ALA A 1 418 ? 3.749 -1.823 27.712 1.00 91.19 418 ALA A N 1
ATOM 3252 C CA . ALA A 1 418 ? 5.146 -1.462 27.974 1.00 91.19 418 ALA A CA 1
ATOM 3253 C C . ALA A 1 418 ? 5.620 -0.292 27.089 1.00 91.19 418 ALA A C 1
ATOM 3255 O O . ALA A 1 418 ? 6.620 0.349 27.396 1.00 91.19 418 ALA A O 1
ATOM 3256 N N . ASP A 1 419 ? 4.862 0.003 26.031 1.00 93.12 419 ASP A N 1
ATOM 3257 C CA . ASP A 1 419 ? 5.193 0.943 24.966 1.00 93.12 419 ASP A CA 1
ATOM 3258 C C . ASP A 1 419 ? 4.070 1.990 24.827 1.00 93.12 419 ASP A C 1
ATOM 3260 O O . ASP A 1 419 ? 3.252 1.910 23.905 1.00 93.12 419 ASP A O 1
ATOM 3264 N N . PRO A 1 420 ? 3.940 2.945 25.769 1.00 90.94 420 PRO A N 1
ATOM 3265 C CA . PRO A 1 420 ? 2.876 3.952 25.733 1.00 90.94 420 PRO A CA 1
ATOM 3266 C C . PRO A 1 420 ? 3.003 4.907 24.537 1.00 90.94 420 PRO A C 1
ATOM 3268 O O . PRO A 1 420 ? 1.992 5.398 24.035 1.00 90.94 420 PRO A O 1
ATOM 3271 N N . ASP A 1 421 ? 4.221 5.124 24.031 1.00 91.50 421 ASP A N 1
ATOM 3272 C CA . ASP A 1 421 ? 4.478 6.042 22.918 1.00 91.50 421 ASP A CA 1
ATOM 3273 C C . ASP A 1 421 ? 3.807 5.604 21.613 1.00 91.50 421 ASP A C 1
ATOM 3275 O O . ASP A 1 421 ? 3.428 6.470 20.820 1.00 91.50 421 ASP A O 1
ATOM 3279 N N . LEU A 1 422 ? 3.562 4.300 21.421 1.00 94.94 422 LEU A N 1
ATOM 3280 C CA . LEU A 1 422 ? 2.811 3.770 20.273 1.00 94.94 422 LEU A CA 1
ATOM 3281 C C . LEU A 1 422 ? 1.355 4.260 20.235 1.00 94.94 422 LEU A C 1
ATOM 3283 O O . LEU A 1 422 ? 0.736 4.252 19.176 1.00 94.94 422 LEU A O 1
ATOM 3287 N N . PHE A 1 423 ? 0.817 4.727 21.364 1.00 94.75 423 PHE A N 1
ATOM 3288 C CA . PHE A 1 423 ? -0.570 5.179 21.503 1.00 94.75 423 PHE A CA 1
ATOM 3289 C C . PHE A 1 423 ? -0.714 6.705 21.567 1.00 94.75 423 PHE A C 1
ATOM 3291 O O . PHE A 1 423 ? -1.812 7.216 21.782 1.00 94.75 423 PHE A O 1
ATOM 3298 N N . SER A 1 424 ? 0.380 7.449 21.369 1.00 91.94 424 SER A N 1
ATOM 3299 C CA . SER A 1 424 ? 0.373 8.922 21.396 1.00 91.94 424 SER A CA 1
ATOM 3300 C C . SER A 1 424 ? -0.146 9.573 20.103 1.00 91.94 424 SER A C 1
ATOM 3302 O O . SER A 1 424 ? -0.253 10.797 19.994 1.00 91.94 424 SER A O 1
ATOM 3304 N N . GLY A 1 425 ? -0.488 8.768 19.101 1.00 93.31 425 GLY A N 1
ATOM 3305 C CA . GLY A 1 425 ? -1.215 9.204 17.919 1.00 93.31 425 GLY A CA 1
ATOM 3306 C C . GLY A 1 425 ? -2.259 8.176 17.512 1.00 93.31 425 GLY A C 1
ATOM 3307 O O . GLY A 1 425 ? -2.168 7.001 17.873 1.00 93.31 425 GLY A O 1
ATOM 3308 N N . GLU A 1 426 ? -3.278 8.642 16.802 1.00 94.38 426 GLU A N 1
ATOM 3309 C CA . GLU A 1 426 ? -4.322 7.809 16.223 1.00 94.38 426 GLU A CA 1
ATOM 3310 C C . GLU A 1 426 ? -4.650 8.279 14.807 1.00 94.38 426 GLU A C 1
ATOM 3312 O O . GLU A 1 426 ? -4.710 9.480 14.520 1.00 94.38 426 GLU A O 1
ATOM 3317 N N . ARG A 1 427 ? -4.933 7.323 13.924 1.00 96.00 427 ARG A N 1
ATOM 3318 C CA . ARG A 1 427 ? -5.695 7.593 12.710 1.00 96.00 427 ARG A CA 1
ATOM 3319 C C . ARG A 1 427 ? -7.145 7.294 13.014 1.00 96.00 427 ARG A C 1
ATOM 3321 O O . ARG A 1 427 ? -7.465 6.184 13.435 1.00 96.00 427 ARG A O 1
ATOM 3328 N N . TYR A 1 428 ? -8.015 8.273 12.794 1.00 94.75 428 TYR A N 1
ATOM 3329 C CA . TYR A 1 428 ? -9.444 8.107 13.014 1.00 94.75 428 TYR A CA 1
ATOM 3330 C C . TYR A 1 428 ? -10.267 8.585 11.821 1.00 94.75 428 TYR A C 1
ATOM 3332 O O . TYR A 1 428 ? -9.859 9.469 11.070 1.00 94.75 428 TYR A O 1
ATOM 3340 N N . GLY A 1 429 ? -11.440 7.998 11.622 1.00 94.69 429 GLY A N 1
ATOM 3341 C CA . GLY A 1 429 ? -12.346 8.361 10.531 1.00 94.69 429 GLY A CA 1
ATOM 3342 C C . GLY A 1 429 ? -12.959 7.137 9.871 1.00 94.69 429 GLY A C 1
ATOM 3343 O O . GLY A 1 429 ? -13.075 6.088 10.495 1.00 94.69 429 GLY A O 1
ATOM 3344 N N . HIS A 1 430 ? -13.316 7.283 8.598 1.00 92.31 430 HIS A N 1
ATOM 3345 C CA . HIS A 1 430 ? -13.445 6.173 7.656 1.00 92.31 430 HIS A CA 1
ATOM 3346 C C . HIS A 1 430 ? -12.160 6.151 6.828 1.00 92.31 430 HIS A C 1
ATOM 3348 O O . HIS A 1 430 ? -11.862 7.126 6.130 1.00 92.31 430 HIS A O 1
ATOM 3354 N N . PHE A 1 431 ? -11.370 5.091 6.965 1.00 94.62 431 PHE A N 1
ATOM 3355 C CA . PHE A 1 431 ? -10.061 5.001 6.329 1.00 94.62 431 PHE A CA 1
ATOM 3356 C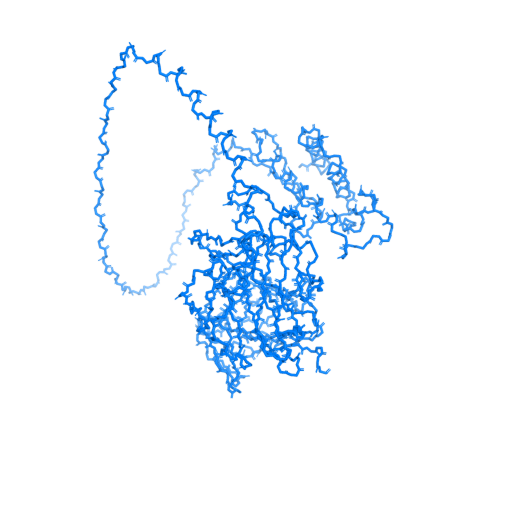 C . PHE A 1 431 ? -9.676 3.558 6.021 1.00 94.62 431 PHE A C 1
ATOM 3358 O O . PHE A 1 431 ? -10.288 2.613 6.516 1.00 94.62 431 PHE A O 1
ATOM 3365 N N . SER A 1 432 ? -8.634 3.408 5.215 1.00 94.62 432 SER A N 1
ATOM 3366 C CA . SER A 1 432 ? -8.000 2.125 4.931 1.00 94.62 432 SER A CA 1
ATOM 3367 C C . SER A 1 432 ? -6.481 2.225 4.989 1.00 94.62 432 SER A C 1
ATOM 3369 O O . SER A 1 432 ? -5.933 3.323 4.901 1.00 94.62 432 SER A O 1
ATOM 3371 N N . TYR A 1 433 ? -5.815 1.080 5.125 1.00 96.06 433 TYR A N 1
ATOM 3372 C CA . TYR A 1 433 ? -4.382 0.897 4.896 1.00 96.06 433 TYR A CA 1
ATOM 3373 C C . TYR A 1 433 ? -4.184 -0.112 3.768 1.00 96.06 433 TYR A C 1
ATOM 3375 O O . TYR A 1 433 ? -4.765 -1.191 3.802 1.00 96.06 433 TYR A O 1
ATOM 3383 N N . VAL A 1 434 ? -3.358 0.215 2.779 1.00 93.88 434 VAL A N 1
ATOM 3384 C CA . VAL A 1 434 ? -3.040 -0.668 1.647 1.00 93.88 434 VAL A CA 1
ATOM 3385 C C . VAL A 1 434 ? -1.563 -1.033 1.718 1.00 93.88 434 VAL A C 1
ATOM 3387 O O . VAL A 1 434 ? -0.717 -0.385 1.105 1.00 93.88 434 VAL A O 1
ATOM 3390 N N . ILE A 1 435 ? -1.253 -2.043 2.529 1.00 95.81 435 ILE A N 1
ATOM 3391 C CA . ILE A 1 435 ? 0.121 -2.381 2.912 1.00 95.81 435 ILE A CA 1
ATOM 3392 C C . ILE A 1 435 ? 0.714 -3.329 1.861 1.00 95.81 435 ILE A C 1
ATOM 3394 O O . ILE A 1 435 ? 0.196 -4.441 1.706 1.00 95.81 435 ILE A O 1
ATOM 3398 N N . PRO A 1 436 ? 1.771 -2.931 1.131 1.00 94.81 436 PRO A N 1
ATOM 3399 C CA . PRO A 1 436 ? 2.390 -3.787 0.130 1.00 94.81 436 PRO A CA 1
ATOM 3400 C C . PRO A 1 436 ? 3.179 -4.905 0.812 1.00 94.81 436 PRO A C 1
ATOM 3402 O O . PRO A 1 436 ? 4.040 -4.648 1.652 1.00 94.81 436 PRO A O 1
ATOM 3405 N N . VAL A 1 437 ? 2.906 -6.151 0.435 1.00 94.88 437 VAL A N 1
ATOM 3406 C CA . VAL A 1 437 ? 3.626 -7.322 0.945 1.00 94.88 437 VAL A CA 1
ATOM 3407 C C . VAL A 1 437 ? 3.914 -8.296 -0.201 1.00 94.88 437 VAL A C 1
ATOM 3409 O O . VAL A 1 437 ? 3.106 -8.414 -1.126 1.00 94.88 437 VAL A O 1
ATOM 3412 N N . PRO A 1 438 ? 5.058 -8.999 -0.188 1.00 93.25 438 PRO A N 1
ATOM 3413 C CA . PRO A 1 438 ? 5.320 -10.038 -1.176 1.00 93.25 438 PRO A CA 1
ATOM 3414 C C . PRO A 1 438 ? 4.347 -11.218 -1.012 1.00 93.25 438 PRO A C 1
ATOM 3416 O O . PRO A 1 438 ? 3.582 -11.299 -0.054 1.00 93.25 438 PRO A O 1
ATOM 3419 N N . GLU A 1 439 ? 4.365 -12.169 -1.947 1.00 91.62 439 GLU A N 1
ATOM 3420 C CA . GLU A 1 439 ? 3.604 -13.408 -1.765 1.00 91.62 439 GLU A CA 1
ATOM 3421 C C . GLU A 1 439 ? 4.033 -14.123 -0.474 1.00 91.62 439 GLU A C 1
ATOM 3423 O O . GLU A 1 439 ? 5.223 -14.277 -0.177 1.00 91.62 439 GLU A O 1
ATOM 3428 N N . GLY A 1 440 ? 3.056 -14.565 0.311 1.00 92.25 440 GLY A N 1
ATOM 3429 C CA . GLY A 1 440 ? 3.310 -15.132 1.625 1.00 92.25 440 GLY A CA 1
ATOM 3430 C C . GLY A 1 440 ? 2.041 -15.323 2.437 1.00 92.25 440 GLY A C 1
ATOM 3431 O O . GLY A 1 440 ? 0.923 -15.175 1.942 1.00 92.25 440 GLY A O 1
ATOM 3432 N N . THR A 1 441 ? 2.244 -15.692 3.693 1.00 95.00 441 THR A N 1
ATOM 3433 C CA . THR A 1 441 ? 1.207 -15.754 4.724 1.00 95.00 441 THR A CA 1
ATOM 3434 C C . THR A 1 441 ? 1.653 -14.836 5.846 1.00 95.00 441 THR A C 1
ATOM 3436 O O . THR A 1 441 ? 2.841 -14.819 6.149 1.00 95.00 441 THR A O 1
ATOM 3439 N N . TYR A 1 442 ? 0.744 -14.044 6.401 1.00 96.38 442 TYR A N 1
ATOM 3440 C CA . TYR A 1 442 ? 1.087 -12.926 7.268 1.00 96.38 442 TYR A CA 1
ATOM 3441 C C . TYR A 1 442 ? 0.272 -12.912 8.552 1.00 96.38 442 TYR A C 1
ATOM 3443 O O . TYR A 1 442 ? -0.941 -13.152 8.547 1.00 96.38 442 TYR A O 1
ATOM 3451 N N . GLY A 1 443 ? 0.961 -12.531 9.621 1.00 97.56 443 GLY A N 1
ATOM 3452 C CA . GLY A 1 443 ? 0.375 -12.117 10.879 1.00 97.56 443 GLY A CA 1
ATOM 3453 C C . GLY A 1 443 ? 0.141 -10.613 10.863 1.00 97.56 443 GLY A C 1
ATOM 3454 O O . GLY A 1 443 ? 0.993 -9.856 10.397 1.00 97.56 443 GLY A O 1
ATOM 3455 N N . LEU A 1 444 ? -1.009 -10.180 11.367 1.00 98.44 444 LEU A N 1
ATOM 3456 C CA . LEU A 1 444 ? -1.379 -8.778 11.534 1.00 98.44 444 LEU A CA 1
ATOM 3457 C C . LEU A 1 444 ? -1.653 -8.513 13.008 1.00 98.44 444 LEU A C 1
ATOM 3459 O O . LEU A 1 444 ? -2.589 -9.083 13.566 1.00 98.44 444 LEU A O 1
ATOM 3463 N N . THR A 1 445 ? -0.896 -7.604 13.607 1.00 98.56 445 THR A N 1
ATOM 3464 C CA . THR A 1 445 ? -1.117 -7.129 14.973 1.00 98.56 445 THR A CA 1
ATOM 3465 C C . THR A 1 445 ? -1.543 -5.667 14.939 1.00 98.56 445 THR A C 1
ATOM 3467 O O . THR A 1 445 ? -0.849 -4.816 14.388 1.00 98.56 445 THR A O 1
ATOM 3470 N N . LEU A 1 446 ? -2.698 -5.370 15.529 1.00 98.69 446 LEU A N 1
ATOM 3471 C CA . LEU A 1 446 ? -3.277 -4.032 15.602 1.00 98.69 446 LEU A CA 1
ATOM 3472 C C . LEU A 1 446 ? -3.330 -3.551 17.046 1.00 98.69 446 LEU A C 1
ATOM 3474 O O . LEU A 1 446 ? -3.750 -4.290 17.939 1.00 98.69 446 LEU A O 1
ATOM 3478 N N . TYR A 1 447 ? -2.946 -2.295 17.244 1.00 98.38 447 TYR A N 1
ATOM 3479 C CA . TYR A 1 447 ? -2.861 -1.644 18.544 1.00 98.38 447 TYR A CA 1
ATOM 3480 C C . TYR A 1 447 ? -3.909 -0.538 18.624 1.00 98.38 447 TYR A C 1
ATOM 3482 O O . TYR A 1 447 ? -3.987 0.328 17.746 1.00 98.38 447 TYR A O 1
ATOM 3490 N N . PHE A 1 448 ? -4.698 -0.567 19.695 1.00 97.88 448 PHE A N 1
ATOM 3491 C CA . PHE A 1 448 ? -5.802 0.351 19.941 1.00 97.88 448 PHE A CA 1
ATOM 3492 C C . PHE A 1 448 ? -5.780 0.880 21.375 1.00 97.88 448 PHE A C 1
ATOM 3494 O O . PHE A 1 448 ? -5.459 0.151 22.312 1.00 97.88 448 PHE A O 1
ATOM 3501 N N . ALA A 1 449 ? -6.210 2.121 21.561 1.00 96.06 449 ALA A N 1
ATOM 3502 C CA . ALA A 1 449 ? -6.622 2.667 22.846 1.00 96.06 449 ALA A CA 1
ATOM 3503 C C . ALA A 1 449 ? -7.742 3.690 22.618 1.00 96.06 449 ALA A C 1
ATOM 3505 O O . ALA A 1 449 ? -7.606 4.587 21.789 1.00 96.06 449 ALA A O 1
ATOM 3506 N N . GLU A 1 450 ? -8.854 3.587 23.356 1.00 95.00 450 GLU A N 1
ATOM 3507 C CA . GLU A 1 450 ? -9.890 4.624 23.300 1.00 95.00 450 GLU A CA 1
ATOM 3508 C C . GLU A 1 450 ? -9.406 5.862 24.062 1.00 95.00 450 GLU A C 1
ATOM 3510 O O . GLU A 1 450 ? -9.335 5.870 25.294 1.00 95.00 450 GLU A O 1
ATOM 3515 N N . ALA A 1 451 ? -9.048 6.898 23.309 1.00 91.69 451 ALA A N 1
ATOM 3516 C CA . ALA A 1 451 ? -8.457 8.128 23.822 1.00 91.69 451 ALA A CA 1
ATOM 3517 C C . ALA A 1 451 ? -9.447 9.305 23.896 1.00 91.69 451 ALA A C 1
ATOM 3519 O O . ALA A 1 451 ? -9.072 10.388 24.350 1.00 91.69 451 ALA A O 1
ATOM 3520 N N . TYR A 1 452 ? -10.700 9.126 23.469 1.00 91.00 452 TYR A N 1
ATOM 3521 C CA . TYR A 1 452 ? -11.705 10.188 23.437 1.00 91.00 452 TYR A CA 1
ATOM 3522 C C . TYR A 1 452 ? -12.915 9.878 24.319 1.00 91.00 452 TYR A C 1
ATOM 3524 O O . TYR A 1 452 ? -13.204 10.619 25.255 1.00 91.00 452 TYR A O 1
ATOM 3532 N N . PHE A 1 453 ? -13.631 8.786 24.059 1.00 92.62 453 PHE A N 1
ATOM 3533 C CA . PHE A 1 453 ? -14.837 8.458 24.817 1.00 92.62 453 PHE A CA 1
ATOM 3534 C C . PHE A 1 453 ? -14.501 7.933 26.216 1.00 92.62 453 PHE A C 1
ATOM 3536 O O . PHE A 1 453 ? -13.706 7.014 26.375 1.00 92.62 453 PHE A O 1
ATOM 3543 N N . GLY A 1 454 ? -15.133 8.515 27.235 1.00 88.12 454 GLY A N 1
ATOM 3544 C CA . GLY A 1 454 ? -14.897 8.187 28.641 1.00 88.12 454 GLY A CA 1
ATOM 3545 C C . GLY A 1 454 ? -13.576 8.735 29.196 1.00 88.12 454 GLY A C 1
ATOM 3546 O O . GLY A 1 454 ? -13.151 8.303 30.267 1.00 88.12 454 GLY A O 1
ATOM 3547 N N . THR A 1 455 ? -12.926 9.678 28.501 1.00 85.25 455 THR A N 1
ATOM 3548 C CA . THR A 1 455 ? -11.745 10.406 29.001 1.00 85.25 455 THR A CA 1
ATOM 3549 C C . THR A 1 455 ? -12.123 11.775 29.573 1.00 85.25 455 THR A C 1
ATOM 3551 O O . THR A 1 455 ? -13.298 12.146 29.624 1.00 85.25 455 THR A O 1
ATOM 3554 N N . GLN A 1 456 ? -11.129 12.552 30.026 1.00 79.75 456 GLN A N 1
ATOM 3555 C CA . GLN A 1 456 ? -11.359 13.928 30.480 1.00 79.75 456 GLN A CA 1
ATOM 3556 C C . GLN A 1 456 ? -11.958 14.810 29.376 1.00 79.75 456 GLN A C 1
ATOM 3558 O O . GLN A 1 456 ? -12.806 15.646 29.686 1.00 79.75 456 GLN A O 1
ATOM 3563 N N . ASP A 1 457 ? -11.576 14.566 28.120 1.00 74.88 457 ASP A N 1
ATOM 3564 C CA . ASP A 1 457 ? -12.034 15.323 26.952 1.00 74.88 457 ASP A CA 1
ATOM 3565 C C . ASP A 1 457 ? -13.496 15.018 26.594 1.00 74.88 457 ASP A C 1
ATOM 3567 O O . ASP A 1 457 ? -14.186 15.865 26.027 1.00 74.88 457 ASP A O 1
ATOM 3571 N N . ASN A 1 458 ? -13.991 13.817 26.919 1.00 80.62 458 ASN A N 1
ATOM 3572 C CA . ASN A 1 458 ? -15.390 13.447 26.718 1.00 80.62 458 ASN A CA 1
ATOM 3573 C C . ASN A 1 458 ? -15.860 12.387 27.727 1.00 80.62 458 ASN A C 1
ATOM 3575 O O . ASN A 1 458 ? -15.938 11.190 27.436 1.00 80.62 458 ASN A O 1
ATOM 3579 N N . ARG A 1 459 ? -16.253 12.853 28.918 1.00 80.81 459 ARG A N 1
ATOM 3580 C CA . ARG A 1 459 ? -16.700 11.994 30.029 1.00 80.81 459 ARG A CA 1
ATOM 3581 C C . ARG A 1 459 ? -18.018 11.256 29.777 1.00 80.81 459 ARG A C 1
ATOM 3583 O O . ARG A 1 459 ? -18.312 10.311 30.497 1.00 80.81 459 ARG A O 1
ATOM 3590 N N . ALA A 1 460 ? -18.821 11.693 28.805 1.00 82.88 460 ALA A N 1
ATOM 3591 C CA . ALA A 1 460 ? -20.156 11.146 28.554 1.00 82.88 460 ALA A CA 1
ATOM 3592 C C . ALA A 1 460 ? -20.149 9.878 27.675 1.00 82.88 460 ALA A C 1
ATOM 3594 O O . ALA A 1 460 ? -21.193 9.252 27.496 1.00 82.88 460 ALA A O 1
ATOM 3595 N N . GLY A 1 461 ? -18.998 9.510 27.105 1.00 86.69 461 GLY A N 1
ATOM 3596 C CA . GLY A 1 461 ? -18.844 8.310 26.281 1.00 86.69 461 GLY A CA 1
ATOM 3597 C C . GLY A 1 461 ? -18.594 7.015 27.064 1.00 86.69 461 GLY A C 1
ATOM 3598 O O . GLY A 1 461 ? -18.352 7.032 28.268 1.00 86.69 461 GLY A O 1
ATOM 3599 N N . GLY A 1 462 ? -18.612 5.884 26.358 1.00 91.88 462 GLY A N 1
ATOM 3600 C CA . GLY A 1 462 ? -18.293 4.562 26.893 1.00 91.88 462 GLY A CA 1
ATOM 3601 C C . GLY A 1 462 ? -18.590 3.439 25.897 1.00 91.88 462 GLY A C 1
ATOM 3602 O O . GLY A 1 462 ? -18.458 3.614 24.685 1.00 91.88 462 GLY A O 1
ATOM 3603 N N . VAL A 1 463 ? -19.024 2.286 26.413 1.00 96.19 463 VAL A N 1
ATOM 3604 C CA . VAL A 1 463 ? -19.437 1.134 25.593 1.00 96.19 463 VAL A CA 1
ATOM 3605 C C . VAL A 1 463 ? -20.519 1.547 24.592 1.00 96.19 463 VAL A C 1
ATOM 3607 O O . VAL A 1 463 ? -21.504 2.203 24.936 1.00 96.19 463 VAL A O 1
ATOM 3610 N N . GLY A 1 464 ? -20.336 1.159 23.337 1.00 95.44 464 GLY A N 1
ATOM 3611 C CA . GLY A 1 464 ? -21.214 1.461 22.218 1.00 95.44 464 GLY A CA 1
ATOM 3612 C C . GLY A 1 464 ? -21.125 2.907 21.737 1.00 95.44 464 GLY A C 1
ATOM 3613 O O . GLY A 1 464 ? -21.928 3.299 20.886 1.00 95.44 464 GLY A O 1
ATOM 3614 N N . SER A 1 465 ? -20.211 3.732 22.262 1.00 95.12 465 SER A N 1
ATOM 3615 C CA . SER A 1 465 ? -19.975 5.078 21.728 1.00 95.12 465 SER A CA 1
ATOM 3616 C C . SER A 1 465 ? -19.223 5.029 20.408 1.00 95.12 465 SER A C 1
ATOM 3618 O O . SER A 1 465 ? -19.584 5.775 19.504 1.00 95.12 465 SER A O 1
ATOM 3620 N N . ARG A 1 466 ? -18.241 4.136 20.266 1.00 95.94 466 ARG A N 1
ATOM 3621 C CA . ARG A 1 466 ? -17.488 3.933 19.028 1.00 95.94 466 ARG A CA 1
ATOM 3622 C C . ARG A 1 466 ? -17.589 2.477 18.607 1.00 95.94 466 ARG A C 1
ATOM 3624 O O . ARG A 1 466 ? -17.154 1.600 19.345 1.00 95.94 466 ARG A O 1
ATOM 3631 N N . VAL A 1 467 ? -18.175 2.244 17.440 1.00 98.06 467 VAL A N 1
ATOM 3632 C CA . VAL A 1 467 ? -18.363 0.904 16.882 1.00 98.06 467 VAL A CA 1
ATOM 3633 C C . VAL A 1 467 ? -17.989 0.929 15.410 1.00 98.06 467 VAL A C 1
ATOM 3635 O O . VAL A 1 467 ? -18.468 1.785 14.662 1.00 98.06 467 VAL A O 1
ATOM 3638 N N . PHE A 1 468 ? -17.129 0.016 14.985 1.00 98.62 468 PHE A N 1
ATOM 3639 C CA . PHE A 1 468 ? -16.712 -0.093 13.592 1.00 98.62 468 PHE A CA 1
ATOM 3640 C C . PHE A 1 468 ? -16.386 -1.533 13.219 1.00 98.62 468 PHE A C 1
ATOM 3642 O O . PHE A 1 468 ? -16.136 -2.368 14.081 1.00 98.62 468 PHE A O 1
ATOM 3649 N N . ASP A 1 469 ? -16.377 -1.816 11.928 1.00 98.25 469 ASP A N 1
ATOM 3650 C CA . ASP A 1 469 ? -15.921 -3.088 11.394 1.00 98.25 469 ASP A CA 1
ATOM 3651 C C . ASP A 1 469 ? -14.485 -2.954 10.882 1.00 98.25 469 ASP A C 1
ATOM 3653 O O . ASP A 1 469 ? -14.057 -1.881 10.441 1.00 98.25 469 ASP A O 1
ATOM 3657 N N . LEU A 1 470 ? -13.755 -4.067 10.908 1.00 98.44 470 LEU A N 1
ATOM 3658 C CA . LEU A 1 470 ? -12.438 -4.194 10.298 1.00 98.44 470 LEU A CA 1
ATOM 3659 C C . LEU A 1 470 ? -12.474 -5.308 9.262 1.00 98.44 470 LEU A C 1
ATOM 3661 O O . LEU A 1 470 ? -12.784 -6.455 9.593 1.00 98.44 470 LEU A O 1
ATOM 3665 N N . TYR A 1 471 ? -12.071 -4.987 8.039 1.00 98.44 471 TYR A N 1
ATOM 3666 C CA . TYR A 1 471 ? -11.914 -5.954 6.960 1.00 98.44 471 TYR A CA 1
ATOM 3667 C C . TYR A 1 471 ? -10.451 -6.052 6.537 1.00 98.44 471 TYR A C 1
ATOM 3669 O O . TYR A 1 471 ? -9.718 -5.072 6.606 1.00 98.44 471 TYR A O 1
ATOM 3677 N N . CYS A 1 472 ? -10.040 -7.227 6.071 1.00 97.81 472 CYS A N 1
ATOM 3678 C CA . CYS A 1 472 ? -8.802 -7.440 5.335 1.00 97.81 472 CYS A CA 1
ATOM 3679 C C . CYS A 1 472 ? -9.145 -8.096 3.999 1.00 97.81 472 CYS A C 1
ATOM 3681 O O . CYS A 1 472 ? -9.773 -9.156 3.973 1.00 97.81 472 CYS A O 1
ATOM 3683 N N . ASN A 1 473 ? -8.781 -7.456 2.888 1.00 94.94 473 ASN A N 1
ATOM 3684 C CA . ASN A 1 473 ? -9.081 -7.922 1.531 1.00 94.94 473 ASN A CA 1
ATOM 3685 C C . ASN A 1 473 ? -10.578 -8.252 1.339 1.00 94.94 473 ASN A C 1
ATOM 3687 O O . ASN A 1 473 ? -10.945 -9.261 0.737 1.00 94.94 473 ASN A O 1
ATOM 3691 N N . GLY A 1 474 ? -11.453 -7.410 1.904 1.00 91.06 474 GLY A N 1
ATOM 3692 C CA . GLY A 1 474 ? -12.911 -7.575 1.875 1.00 91.06 474 GLY A CA 1
ATOM 3693 C C . GLY A 1 474 ? -13.478 -8.639 2.827 1.00 91.06 474 GLY A C 1
ATOM 3694 O O . GLY A 1 474 ? -14.697 -8.763 2.937 1.00 91.06 474 GLY A O 1
ATOM 3695 N N . GLN A 1 475 ? -12.640 -9.393 3.544 1.00 94.94 475 GLN A N 1
ATOM 3696 C CA . GLN A 1 475 ? -13.074 -10.360 4.556 1.00 94.94 475 GLN A CA 1
ATOM 3697 C C . GLN A 1 475 ? -13.087 -9.722 5.945 1.00 94.94 475 GLN A C 1
ATOM 3699 O O . GLN A 1 475 ? -12.121 -9.082 6.344 1.00 94.94 475 GLN A O 1
ATOM 3704 N N . ALA A 1 476 ? -14.177 -9.894 6.695 1.00 96.19 476 ALA A N 1
ATOM 3705 C CA . ALA A 1 476 ? -14.299 -9.309 8.029 1.00 96.19 476 ALA A CA 1
ATOM 3706 C C . ALA A 1 476 ? -13.341 -9.992 9.020 1.00 96.19 476 ALA A C 1
ATOM 3708 O O . ALA A 1 476 ? -13.447 -11.197 9.244 1.00 96.19 476 ALA A O 1
ATOM 3709 N N . LEU A 1 477 ? -12.450 -9.210 9.631 1.00 97.94 477 LEU A N 1
ATOM 3710 C CA . LEU A 1 477 ? -11.611 -9.624 10.759 1.00 97.94 477 LEU A CA 1
ATOM 3711 C C . LEU A 1 477 ? -12.301 -9.349 12.098 1.00 97.94 477 LEU A C 1
ATOM 3713 O O . LEU A 1 477 ? -12.240 -10.172 13.008 1.00 97.94 477 LEU A O 1
ATOM 3717 N N . LEU A 1 478 ? -12.973 -8.200 12.212 1.00 98.25 478 LEU A N 1
ATOM 3718 C CA . LEU A 1 478 ? -13.782 -7.821 13.370 1.00 98.25 478 LEU A CA 1
ATOM 3719 C C . LEU A 1 478 ? -15.097 -7.210 12.888 1.00 98.25 478 LEU A C 1
ATOM 3721 O O . LEU A 1 478 ? -15.118 -6.483 11.895 1.00 98.25 478 LEU A O 1
ATOM 3725 N N . ARG A 1 479 ? -16.182 -7.490 13.611 1.00 97.75 479 ARG A N 1
ATOM 3726 C CA . ARG A 1 479 ? -17.499 -6.880 13.398 1.00 97.75 479 ARG A CA 1
ATOM 3727 C C . ARG A 1 479 ? -18.005 -6.255 14.680 1.00 97.75 479 ARG A C 1
ATOM 3729 O O . ARG A 1 479 ? -17.753 -6.813 15.750 1.00 97.75 479 ARG A O 1
ATOM 3736 N N . ASP A 1 480 ? -18.713 -5.137 14.557 1.00 97.19 480 ASP A N 1
ATOM 3737 C CA . ASP A 1 480 ? -19.248 -4.377 15.690 1.00 97.19 480 ASP A CA 1
ATOM 3738 C C . ASP A 1 480 ? -18.179 -4.147 16.779 1.00 97.19 480 ASP A C 1
ATOM 3740 O O . ASP A 1 480 ? -18.418 -4.312 17.985 1.00 97.19 480 ASP A O 1
ATOM 3744 N N . PHE A 1 481 ? -16.958 -3.831 16.338 1.00 98.56 481 PHE A N 1
ATOM 3745 C CA . PHE A 1 481 ? -15.792 -3.720 17.198 1.00 98.56 481 PHE A CA 1
ATOM 3746 C C . PHE A 1 481 ? -15.850 -2.434 18.010 1.00 98.56 481 PHE A C 1
ATOM 3748 O O . PHE A 1 481 ? -16.003 -1.337 17.473 1.00 98.56 481 PHE A O 1
ATOM 3755 N N . ASP A 1 482 ? -15.695 -2.594 19.319 1.00 98.50 482 ASP A N 1
ATOM 3756 C CA . ASP A 1 482 ? -15.736 -1.526 20.305 1.00 98.50 482 ASP A CA 1
ATOM 3757 C C . ASP A 1 482 ? -14.493 -1.640 21.187 1.00 98.50 482 ASP A C 1
ATOM 3759 O O . ASP A 1 482 ? -14.399 -2.511 22.060 1.00 98.50 482 ASP A O 1
ATOM 3763 N N . VAL A 1 483 ? -13.540 -0.739 20.939 1.00 97.75 483 VAL A N 1
ATOM 3764 C CA . VAL A 1 483 ? -12.262 -0.673 21.656 1.00 97.75 483 VAL A CA 1
ATOM 3765 C C . VAL A 1 483 ? -12.487 -0.439 23.148 1.00 97.75 483 VAL A C 1
ATOM 3767 O O . VAL A 1 483 ? -11.826 -1.076 23.961 1.00 97.75 483 VAL A O 1
ATOM 3770 N N . PHE A 1 484 ? -13.431 0.429 23.528 1.00 97.00 484 PHE A N 1
ATOM 3771 C CA . PHE A 1 484 ? -13.697 0.741 24.934 1.00 97.00 484 PHE A CA 1
ATOM 3772 C C . PHE A 1 484 ? -14.187 -0.504 25.676 1.00 97.00 484 PHE A C 1
ATOM 3774 O O . PHE A 1 484 ? -13.716 -0.802 26.777 1.00 97.00 484 PHE A O 1
ATOM 3781 N N . ARG A 1 485 ? -15.123 -1.246 25.071 1.00 97.75 485 ARG A N 1
ATOM 3782 C CA . ARG A 1 485 ? -15.659 -2.488 25.643 1.00 97.75 485 ARG A CA 1
ATOM 3783 C C . ARG A 1 485 ? -14.574 -3.547 25.800 1.00 97.75 485 ARG A C 1
ATOM 3785 O O . ARG A 1 485 ? -14.476 -4.142 26.869 1.00 97.75 485 ARG A O 1
ATOM 3792 N N . GLU A 1 486 ? -13.780 -3.785 24.760 1.00 98.06 486 GLU A N 1
ATOM 3793 C CA . GLU A 1 486 ? -12.773 -4.853 24.772 1.00 98.06 486 GLU A CA 1
ATOM 3794 C C . GLU A 1 486 ? -11.541 -4.520 25.619 1.00 98.06 486 GLU A C 1
ATOM 3796 O O . GLU A 1 486 ? -11.019 -5.400 26.299 1.00 98.06 486 GLU A O 1
ATOM 3801 N N . ALA A 1 487 ? -11.111 -3.257 25.651 1.00 96.81 487 ALA A N 1
ATOM 3802 C CA . ALA A 1 487 ? -10.020 -2.808 26.516 1.00 96.81 487 ALA A CA 1
ATOM 3803 C C . ALA A 1 487 ? -10.446 -2.693 27.995 1.00 96.81 487 ALA A C 1
ATOM 3805 O O . ALA A 1 487 ? -9.607 -2.589 28.891 1.00 96.81 487 ALA A O 1
ATOM 3806 N N . GLY A 1 488 ? -11.755 -2.693 28.275 1.00 95.62 488 GLY A N 1
ATOM 3807 C CA . GLY A 1 488 ? -12.308 -2.523 29.617 1.00 95.62 488 GLY A CA 1
ATOM 3808 C C . GLY A 1 488 ? -12.246 -1.079 30.126 1.00 95.62 488 GLY A C 1
ATOM 3809 O O . GLY A 1 488 ? -12.054 -0.863 31.328 1.00 95.62 488 GLY A O 1
ATOM 3810 N N . GLY A 1 489 ? -12.356 -0.096 29.232 1.00 93.81 489 GLY A N 1
ATOM 3811 C CA . GLY A 1 489 ? -12.384 1.334 29.544 1.00 93.81 489 GLY A CA 1
ATOM 3812 C C . GLY A 1 489 ? -11.476 2.190 28.659 1.00 93.81 489 GLY A C 1
ATOM 3813 O O . GLY A 1 489 ? -10.693 1.681 27.859 1.00 93.81 489 GLY A O 1
ATOM 3814 N N . ALA A 1 490 ? -11.572 3.509 28.832 1.00 93.44 490 ALA A N 1
ATOM 3815 C CA . ALA A 1 490 ? -10.727 4.474 28.133 1.00 93.44 490 ALA A CA 1
ATOM 3816 C C . ALA A 1 490 ? -9.264 4.408 28.601 1.00 93.44 490 ALA A C 1
ATOM 3818 O O . ALA A 1 490 ? -8.989 4.058 29.751 1.00 93.44 490 ALA A O 1
ATOM 3819 N N . GLY A 1 491 ? -8.325 4.780 27.726 1.00 92.06 491 GLY A N 1
ATOM 3820 C CA . GLY A 1 491 ? -6.894 4.850 28.050 1.00 92.06 491 GLY A CA 1
ATOM 3821 C C . GLY A 1 491 ? -6.256 3.499 28.396 1.00 92.06 491 GLY A C 1
ATOM 3822 O O . GLY A 1 491 ? -5.235 3.446 29.079 1.00 92.06 491 GLY A O 1
ATOM 3823 N N . LYS A 1 492 ? -6.855 2.389 27.963 1.00 95.06 492 LYS A N 1
ATOM 3824 C CA . LYS A 1 492 ? -6.294 1.045 28.122 1.00 95.06 492 LYS A CA 1
ATOM 3825 C C . LYS A 1 492 ? -5.839 0.522 26.770 1.00 95.06 492 LYS A C 1
ATOM 3827 O O . LYS A 1 492 ? -6.593 0.593 25.801 1.00 95.06 492 LYS A O 1
ATOM 3832 N N . ALA A 1 493 ? -4.609 0.025 26.719 1.00 96.50 493 ALA A N 1
ATOM 3833 C CA . ALA A 1 493 ? -4.070 -0.603 25.527 1.00 96.50 493 ALA A CA 1
ATOM 3834 C C . ALA A 1 493 ? -4.817 -1.909 25.234 1.00 96.50 493 ALA A C 1
ATOM 3836 O O . ALA A 1 493 ? -5.033 -2.736 26.121 1.00 96.50 493 ALA A O 1
ATOM 3837 N N . LEU A 1 494 ? -5.176 -2.095 23.971 1.00 97.94 494 LEU A N 1
ATOM 3838 C CA . LEU A 1 494 ? -5.772 -3.304 23.433 1.00 97.94 494 LEU A CA 1
ATOM 3839 C C . LEU A 1 494 ? -4.991 -3.717 22.191 1.00 97.94 494 LEU A C 1
ATOM 3841 O O . LEU A 1 494 ? -4.789 -2.918 21.278 1.00 97.94 494 LEU A O 1
ATOM 3845 N N . VAL A 1 495 ? -4.578 -4.981 22.156 1.00 98.19 495 VAL A N 1
ATOM 3846 C CA . VAL A 1 495 ? -3.839 -5.568 21.038 1.00 98.19 495 VAL A CA 1
ATOM 3847 C C . VAL A 1 495 ? -4.666 -6.706 20.451 1.00 98.19 495 VAL A C 1
ATOM 3849 O O . VAL A 1 495 ? -5.158 -7.564 21.186 1.00 98.19 495 VAL A O 1
ATOM 3852 N N . LYS A 1 496 ? -4.843 -6.712 19.129 1.00 98.50 496 LYS A N 1
ATOM 3853 C CA . LYS A 1 496 ? -5.538 -7.778 18.394 1.00 98.50 496 LYS A CA 1
ATOM 3854 C C . LYS A 1 496 ? -4.586 -8.361 17.361 1.00 98.50 496 LYS A C 1
ATOM 3856 O O . LYS A 1 496 ? -4.078 -7.617 16.529 1.00 98.50 496 LYS A O 1
ATOM 3861 N N . THR A 1 497 ? -4.387 -9.674 17.400 1.00 98.25 497 THR A N 1
ATOM 3862 C CA . THR A 1 497 ? -3.535 -10.390 16.446 1.00 98.25 497 THR A CA 1
ATOM 3863 C C . THR A 1 497 ? -4.370 -11.340 15.599 1.00 98.25 497 THR A C 1
ATOM 3865 O O . THR A 1 497 ? -5.230 -12.059 16.111 1.00 98.25 497 THR A O 1
ATOM 3868 N N . PHE A 1 498 ? -4.106 -11.329 14.300 1.00 98.38 498 PHE A N 1
ATOM 3869 C CA . PHE A 1 498 ? -4.687 -12.206 13.293 1.00 98.38 498 PHE A CA 1
ATOM 3870 C C . PHE A 1 498 ? -3.554 -12.928 12.571 1.00 98.38 498 PHE A C 1
ATOM 3872 O O . PHE A 1 498 ? -2.476 -12.365 12.411 1.00 98.38 498 PHE A O 1
ATOM 3879 N N . HIS A 1 499 ? -3.815 -14.147 12.117 1.00 97.75 499 HIS A N 1
ATOM 3880 C CA . HIS A 1 499 ? -2.831 -15.018 11.478 1.00 97.75 499 HIS A CA 1
ATOM 3881 C C . HIS A 1 499 ? -3.382 -15.542 10.154 1.00 97.75 499 HIS A C 1
ATOM 3883 O O . HIS A 1 499 ? -4.597 -15.513 9.926 1.00 97.75 499 HIS A O 1
ATOM 3889 N N . GLY A 1 500 ? -2.517 -16.064 9.290 1.00 96.31 500 GLY A N 1
ATOM 3890 C CA . GLY A 1 500 ? -2.956 -16.736 8.069 1.00 96.31 500 GLY A CA 1
ATOM 3891 C C . GLY A 1 500 ? -3.424 -15.794 6.955 1.00 96.31 500 GLY A C 1
ATOM 3892 O O . GLY A 1 500 ? -4.055 -16.256 6.000 1.00 96.31 500 GLY A O 1
ATOM 3893 N N . LEU A 1 501 ? -3.154 -14.489 7.056 1.00 97.44 501 LEU A N 1
ATOM 3894 C CA . LEU A 1 501 ? -3.591 -13.516 6.055 1.00 97.44 501 LEU A CA 1
ATOM 3895 C C . LEU A 1 501 ? -2.768 -13.662 4.778 1.00 97.44 501 LEU A C 1
ATOM 3897 O O . LEU A 1 501 ? -1.555 -13.860 4.823 1.00 97.44 501 LEU A O 1
ATOM 3901 N N . LYS A 1 502 ? -3.421 -13.532 3.624 1.00 96.44 502 LYS A N 1
ATOM 3902 C CA . LYS A 1 502 ? -2.764 -13.601 2.316 1.00 96.44 502 LYS A CA 1
ATOM 3903 C C . LYS A 1 502 ? -2.925 -12.283 1.569 1.00 96.44 502 LYS A C 1
ATOM 3905 O O . LYS A 1 502 ? -4.010 -11.700 1.646 1.00 96.44 502 LYS A O 1
ATOM 3910 N N . PRO A 1 503 ? -1.895 -11.827 0.835 1.00 95.56 503 PRO A N 1
ATOM 3911 C CA . PRO A 1 503 ? -2.038 -10.678 -0.042 1.00 95.56 503 PRO A CA 1
ATOM 3912 C C . PRO A 1 503 ? -3.118 -10.916 -1.098 1.00 95.56 503 PRO A C 1
ATOM 3914 O O . PRO A 1 503 ? -3.356 -12.045 -1.534 1.00 95.56 503 PRO A O 1
ATOM 3917 N N . ASN A 1 504 ? -3.757 -9.833 -1.524 1.00 92.12 504 ASN A N 1
ATOM 3918 C CA . ASN A 1 504 ? -4.618 -9.821 -2.700 1.00 92.12 504 ASN A CA 1
ATOM 3919 C C . ASN A 1 504 ? -3.778 -9.993 -3.994 1.00 92.12 504 ASN A C 1
ATOM 3921 O O . ASN A 1 504 ? -2.544 -9.941 -3.943 1.00 92.12 504 ASN A O 1
ATOM 3925 N N . PRO A 1 505 ? -4.404 -10.167 -5.175 1.00 88.75 505 PRO A N 1
ATOM 3926 C CA . PRO A 1 505 ? -3.675 -10.293 -6.446 1.00 88.75 505 PRO A CA 1
ATOM 3927 C C . PRO A 1 505 ? -2.765 -9.100 -6.795 1.00 88.75 505 PRO A C 1
ATOM 3929 O O . PRO A 1 505 ? -1.846 -9.241 -7.599 1.00 88.75 505 PRO A O 1
ATOM 3932 N N . GLN A 1 506 ? -2.995 -7.934 -6.183 1.00 88.19 506 GLN A N 1
ATOM 3933 C CA . GLN A 1 506 ? -2.172 -6.731 -6.325 1.00 88.19 506 GLN A CA 1
ATOM 3934 C C . GLN A 1 506 ? -0.912 -6.759 -5.436 1.00 88.19 506 GLN A C 1
ATOM 3936 O O . GLN A 1 506 ? -0.079 -5.860 -5.539 1.00 88.19 506 GLN A O 1
ATOM 3941 N N . GLY A 1 507 ? -0.734 -7.782 -4.590 1.00 92.44 507 GLY A N 1
ATOM 3942 C CA . GLY A 1 507 ? 0.408 -7.909 -3.678 1.00 92.44 507 GLY A CA 1
ATOM 3943 C C . GLY A 1 507 ? 0.267 -7.051 -2.420 1.00 92.44 507 GLY A C 1
ATOM 3944 O O . GLY A 1 507 ? 1.219 -6.392 -2.006 1.00 92.44 507 GLY A O 1
ATOM 3945 N N . GLN A 1 508 ? -0.942 -6.974 -1.857 1.00 94.50 508 GLN A N 1
ATOM 3946 C CA . GLN A 1 508 ? -1.252 -6.063 -0.753 1.00 94.50 508 GLN A CA 1
ATOM 3947 C C . GLN A 1 508 ? -2.157 -6.708 0.302 1.00 94.50 508 GLN A C 1
ATOM 3949 O O . GLN A 1 508 ? -3.013 -7.540 -0.010 1.00 94.50 508 GLN A O 1
ATOM 3954 N N . LEU A 1 509 ? -2.016 -6.269 1.551 1.00 97.12 509 LEU A N 1
ATOM 3955 C CA . LEU A 1 509 ? -3.054 -6.399 2.573 1.00 97.12 509 LEU A CA 1
ATOM 3956 C C . LEU A 1 509 ? -3.844 -5.087 2.618 1.00 97.12 509 LEU A C 1
ATOM 3958 O O . LEU A 1 509 ? -3.329 -4.063 3.071 1.00 97.12 509 LEU A O 1
ATOM 3962 N N . ALA A 1 510 ? -5.079 -5.111 2.117 1.00 96.00 510 ALA A N 1
ATOM 3963 C CA . ALA A 1 510 ? -5.996 -3.978 2.173 1.00 96.00 510 ALA A CA 1
ATOM 3964 C C . ALA A 1 510 ? -6.847 -4.070 3.444 1.00 96.00 510 ALA A C 1
ATOM 3966 O O . ALA A 1 510 ? -7.725 -4.926 3.539 1.00 96.00 510 ALA A O 1
ATOM 3967 N N . LEU A 1 511 ? -6.555 -3.219 4.425 1.00 98.25 511 LEU A N 1
ATOM 3968 C CA . LEU A 1 511 ? -7.269 -3.128 5.693 1.00 98.25 511 LEU A CA 1
ATOM 3969 C C . LEU A 1 511 ? -8.284 -1.991 5.628 1.00 98.25 511 LEU A C 1
ATOM 3971 O O . LEU A 1 511 ? -7.879 -0.839 5.494 1.00 98.25 511 LEU A O 1
ATOM 3975 N N . ASP A 1 512 ? -9.573 -2.284 5.768 1.00 97.50 512 ASP A N 1
ATOM 3976 C CA . ASP A 1 512 ? -10.639 -1.277 5.756 1.00 97.50 512 ASP A CA 1
ATOM 3977 C C . ASP A 1 512 ? -11.246 -1.117 7.151 1.00 97.50 512 ASP A C 1
ATOM 3979 O O . ASP A 1 512 ? -11.758 -2.077 7.731 1.00 97.50 512 ASP A O 1
ATOM 3983 N N . PHE A 1 513 ? -11.211 0.110 7.674 1.00 98.19 513 PHE A N 1
ATOM 3984 C CA . PHE A 1 513 ? -11.779 0.493 8.964 1.00 98.19 513 PHE A CA 1
ATOM 3985 C C . PHE A 1 513 ? -13.089 1.243 8.714 1.00 98.19 513 PHE A C 1
ATOM 3987 O O . PHE A 1 513 ? -13.095 2.439 8.394 1.00 98.19 513 PHE A O 1
ATOM 3994 N N . VAL A 1 514 ? -14.207 0.522 8.823 1.00 97.06 514 VAL A N 1
ATOM 3995 C CA . VAL A 1 514 ? -15.525 0.977 8.363 1.00 97.06 514 VAL A CA 1
ATOM 3996 C C . VAL A 1 514 ? -16.390 1.368 9.559 1.00 97.06 514 VAL A C 1
ATOM 3998 O O . VAL A 1 514 ? -16.817 0.497 10.318 1.00 97.06 514 VAL A O 1
ATOM 4001 N N . PRO A 1 515 ? -16.683 2.662 9.760 1.00 95.56 515 PRO A N 1
ATOM 4002 C CA . PRO A 1 515 ? -17.413 3.091 10.942 1.00 95.56 515 PRO A CA 1
ATOM 4003 C C . PRO A 1 515 ? -18.897 2.719 10.876 1.00 95.56 515 PRO A C 1
ATOM 4005 O O . PRO A 1 515 ? -19.575 3.046 9.904 1.00 95.56 515 PRO A O 1
ATOM 4008 N N . ALA A 1 516 ? -19.412 2.089 11.935 1.00 94.56 516 ALA A N 1
ATOM 4009 C CA . ALA A 1 516 ? -20.838 1.802 12.111 1.00 94.56 516 ALA A CA 1
ATOM 4010 C C . ALA A 1 516 ? -21.509 2.848 13.019 1.00 94.56 516 ALA A C 1
ATOM 4012 O O . ALA A 1 516 ? -22.643 3.267 12.783 1.00 94.56 516 ALA A O 1
ATOM 4013 N N . LYS A 1 517 ? -20.789 3.319 14.044 1.00 94.19 517 LYS A N 1
ATOM 4014 C CA . LYS A 1 517 ? -21.204 4.398 14.943 1.00 94.19 517 LYS A CA 1
ATOM 4015 C C . LYS A 1 517 ? -19.990 5.180 15.430 1.00 94.19 517 LYS A C 1
ATOM 4017 O O . LYS A 1 517 ? -19.115 4.618 16.085 1.00 94.19 517 LYS A O 1
ATOM 4022 N N . ASN A 1 518 ? -19.980 6.490 15.163 1.00 92.19 518 ASN A N 1
ATOM 4023 C CA . ASN A 1 518 ? -18.785 7.341 15.263 1.00 92.19 518 ASN A CA 1
ATOM 4024 C C . ASN A 1 518 ? -17.610 6.779 14.452 1.00 92.19 518 ASN A C 1
ATOM 4026 O O . ASN A 1 518 ? -17.746 5.767 13.786 1.00 92.19 518 ASN A O 1
ATOM 4030 N N . TYR A 1 519 ? -16.479 7.477 14.436 1.00 94.56 519 TYR A N 1
ATOM 4031 C CA . TYR A 1 519 ? -15.339 7.131 13.587 1.00 94.56 519 TYR A CA 1
ATOM 4032 C C . TYR A 1 519 ? -14.541 5.921 14.087 1.00 94.56 519 TYR A C 1
ATOM 4034 O O . TYR A 1 519 ? -14.378 5.761 15.292 1.00 94.56 519 TYR A O 1
ATOM 4042 N N . ALA A 1 520 ? -13.966 5.128 13.181 1.00 97.25 520 ALA A N 1
ATOM 4043 C CA . ALA A 1 520 ? -13.006 4.079 13.534 1.00 97.25 520 ALA A CA 1
ATOM 4044 C C . ALA A 1 520 ? -11.675 4.679 14.020 1.00 97.25 520 ALA A C 1
ATOM 4046 O O . ALA A 1 520 ? -11.438 5.866 13.785 1.00 97.25 520 ALA A O 1
ATOM 4047 N N . VAL A 1 521 ? -10.829 3.882 14.687 1.00 97.00 521 VAL A N 1
ATOM 4048 C CA . VAL A 1 521 ? -9.492 4.283 15.184 1.00 97.00 521 VAL A CA 1
ATOM 4049 C C . VAL A 1 521 ? -8.466 3.165 15.042 1.00 97.00 521 VAL A C 1
ATOM 4051 O O . VAL A 1 521 ? -8.830 1.999 15.154 1.00 97.00 521 VAL A O 1
ATOM 4054 N N . VAL A 1 522 ? -7.193 3.525 14.872 1.00 98.25 522 VAL A N 1
ATOM 4055 C CA . VAL A 1 522 ? -6.026 2.651 15.087 1.00 98.25 522 VAL A CA 1
ATOM 4056 C C . VAL A 1 522 ? -4.821 3.485 15.534 1.00 98.25 522 VAL A C 1
ATOM 4058 O O . VAL A 1 522 ? -4.668 4.627 15.094 1.00 98.25 522 VAL A O 1
ATOM 4061 N N . ASN A 1 523 ? -3.979 2.932 16.410 1.00 97.94 523 ASN A N 1
ATOM 4062 C CA . ASN A 1 523 ? -2.778 3.603 16.922 1.00 97.94 523 ASN A CA 1
ATOM 4063 C C . ASN A 1 523 ? -1.492 3.079 16.273 1.00 97.94 523 ASN A C 1
ATOM 4065 O O . ASN A 1 523 ? -0.612 3.864 15.932 1.00 97.94 523 ASN A O 1
ATOM 4069 N N . ALA A 1 524 ? -1.385 1.765 16.068 1.00 98.12 524 ALA A N 1
ATOM 4070 C CA . ALA A 1 524 ? -0.248 1.148 15.391 1.00 98.12 524 ALA A CA 1
ATOM 4071 C C . ALA A 1 524 ? -0.634 -0.182 14.726 1.00 98.12 524 ALA A C 1
ATOM 4073 O O . ALA A 1 524 ? -1.635 -0.811 15.084 1.00 98.12 524 ALA A O 1
ATOM 4074 N N . ILE A 1 525 ? 0.162 -0.588 13.738 1.00 98.69 525 ILE A N 1
ATOM 4075 C CA . ILE A 1 525 ? -0.036 -1.770 12.895 1.00 98.69 525 ILE A CA 1
ATOM 4076 C C . ILE A 1 525 ? 1.313 -2.469 12.721 1.00 98.69 525 ILE A C 1
ATOM 4078 O O . ILE A 1 525 ? 2.275 -1.845 12.285 1.00 98.69 525 ILE A O 1
ATOM 4082 N N . GLU A 1 526 ? 1.383 -3.762 13.013 1.00 98.19 526 GLU A N 1
ATOM 4083 C CA . GLU A 1 526 ? 2.522 -4.617 12.671 1.00 98.19 526 GLU A CA 1
ATOM 4084 C C . GLU A 1 526 ? 2.061 -5.726 11.721 1.00 98.19 526 GLU A C 1
ATOM 4086 O O . GLU A 1 526 ? 1.047 -6.382 11.965 1.00 98.19 526 GLU A O 1
ATOM 4091 N N . VAL A 1 527 ? 2.812 -5.940 10.643 1.00 97.56 527 VAL A N 1
ATOM 4092 C CA . VAL A 1 527 ? 2.620 -7.036 9.690 1.00 97.56 527 VAL A CA 1
ATOM 4093 C C . VAL A 1 527 ? 3.905 -7.854 9.623 1.00 97.56 527 VAL A C 1
ATOM 4095 O O . VAL A 1 527 ? 4.954 -7.329 9.251 1.00 97.56 527 VAL A O 1
ATOM 4098 N N . GLY A 1 528 ? 3.830 -9.137 9.969 1.00 94.38 528 GLY A N 1
ATOM 4099 C CA . GLY A 1 528 ? 4.966 -10.065 9.954 1.00 94.38 528 GLY A CA 1
ATOM 4100 C C . GLY A 1 528 ? 4.738 -11.235 9.000 1.00 94.38 528 GLY A C 1
ATOM 4101 O O . GLY A 1 528 ? 3.623 -11.740 8.907 1.00 94.38 528 GLY A O 1
ATOM 4102 N N . ASP A 1 529 ? 5.779 -11.669 8.287 1.00 91.19 529 ASP A N 1
ATOM 4103 C CA . ASP A 1 529 ? 5.721 -12.853 7.417 1.00 91.19 529 ASP A CA 1
ATOM 4104 C C . ASP A 1 529 ? 5.745 -14.143 8.262 1.00 91.19 529 ASP A C 1
ATOM 4106 O O . ASP A 1 529 ? 6.718 -14.426 8.957 1.00 91.19 529 ASP A O 1
ATOM 4110 N N . GLU A 1 530 ? 4.668 -14.924 8.194 1.00 90.38 530 GLU A N 1
ATOM 4111 C CA . GLU A 1 530 ? 4.485 -16.218 8.867 1.00 90.38 530 GLU A CA 1
ATOM 4112 C C . GLU A 1 530 ? 4.897 -17.403 8.005 1.00 90.38 530 GLU A C 1
ATOM 4114 O O . GLU A 1 530 ? 5.015 -18.512 8.516 1.00 90.38 530 GLU A O 1
ATOM 4119 N N . SER A 1 531 ? 5.134 -17.208 6.703 1.00 71.06 531 SER A N 1
ATOM 4120 C CA . SER A 1 531 ? 5.528 -18.306 5.804 1.00 71.06 531 SER A CA 1
ATOM 4121 C C . SER A 1 531 ? 6.888 -18.929 6.148 1.00 71.06 531 SER A C 1
ATOM 4123 O O . SER A 1 531 ? 7.343 -19.833 5.452 1.00 71.06 531 SER A O 1
ATOM 4125 N N . GLN A 1 532 ? 7.539 -18.419 7.192 1.00 59.09 532 GLN A N 1
ATOM 4126 C CA . GLN A 1 532 ? 8.865 -18.786 7.664 1.00 59.09 532 GLN A CA 1
ATOM 4127 C C . GLN A 1 532 ? 8.866 -19.230 9.146 1.00 59.09 532 GLN A C 1
ATOM 4129 O O . GLN A 1 532 ? 9.951 -19.326 9.722 1.00 59.09 532 GLN A O 1
ATOM 4134 N N . ASN A 1 533 ? 7.686 -19.471 9.750 1.00 45.25 533 ASN A N 1
ATOM 4135 C CA . ASN A 1 533 ? 7.511 -20.009 11.112 1.00 45.25 533 ASN A CA 1
ATOM 4136 C C . ASN A 1 533 ? 7.205 -21.510 11.137 1.00 45.25 533 ASN A C 1
ATOM 4138 O O . ASN A 1 533 ? 6.482 -21.988 10.233 1.00 45.25 533 ASN A O 1
#

Sequence (533 aa):
MNGQDTIERQKAELDSVLTSEAFRRAPNLTRLLNFICQKHWEGKGSEIKEYTLAVEVLGRPADFDPLTDSIVRVELHRLREKLKRYYQDLDQQHEFRIQLRSGTYVPEFLPTQTPGDNGGAAQALAGPVADSPENPGAALVPREFGLPAPLPPAATRRPRRLSPGLLLAAALGGGGILLLSLWGWKAIRSSRADLIQRRAAASSSPGASSTHGREVRIMAGYAKGNDYIDRLGETWLSDRYFVGGAPISFPRQVTALATDPTLFETARWGRFYYAIPLSPGSYELRLYFMERMIGPGTIGQGGENSRLFHVLLNGKMVLLSFDPYSDAGGNLIAHVRTFKGVSPGPDGHLRIEFISARDEPFVNAIEIIPTPEGRVPPIRIVAQENSVTDAQGRTWEPDQYYRGGILLRRQPVVTGSADPDLFSGERYGHFSYVIPVPEGTYGLTLYFAEAYFGTQDNRAGGVGSRVFDLYCNGQALLRDFDVFREAGGAGKALVKTFHGLKPNPQGQLALDFVPAKNYAVVNAIEVGDESQN

Secondary structure (DSSP, 8-state):
--HHHHHHHHHHHHHHHHHSHHHHT-HHHHHHHHHHHHHHHTT-GGG--HHHIIIIIS---TT--TTT--HHHHHHHHHHHHHHHHHHS--S--SEEEEE-TT--SEEEEEPPPTT--SS--------------------PPPPPPPPPPPPPPPPPPPPPPPS--SSSSSSSSSSTTTSSSSTTSSSSSSTTHHHHHHTTS----------S--EEEETTPPTT--EE-TTSPEEEES-SEEEEEEEE------TT-SSGGGGSEEEEEEEEEEEE--SS-EEEEEEE---SBSTTSSB---TTSS-EEEEETTEEEEEEE-HHHHHTSTT--EEEEEEEE---TTSEEEEEEEESSS--EESEEEEEE-GGGPPPPEEEESSSS-EE-TTS-EEEES-SEEEEEEEE-----BS-S-GGGGSEEEEEEEEEEEE--SS-EEEEEEE---STTSSS-TT--TTSSEEEEEETTEEEEEEE-HHHHHTSTTB-EEEEEEEE---TTSEEEEEEEEEES-EEESEEEEEE-TT-